Protein AF-A0A7D8UYL6-F1 (afdb_monomer)

Organism: Vanrija humicola (NCBI:txid5417)

Secondary structure (DSSP, 8-state):
----TT--THHHHHHTTSGGGSSSGGG-TTS----HHHHHHHS--HHHIIIIIHHHHHHHHHHHHHHHHHHHHHHHHHHHHHHHHHHHHHHHHHHHHHHHHHHHHHHH---HHHHHHHHHHHHHHHHHHHHHHHHSHHHHHHTTTHHHHHHHHHHHHHHHHHHHHHHHHHHHHHHHHHHIIIIIIHHHHHHHHHHHHHH-HHHHHHH------TT-HHHHHHHHHHHHHHHHHHHHHHHHHHHHHHHHHHHHHHHHHHHHHHHHHHHHHHHHHTT--PPPPPPTTS-TTS----TT----EEEE--SSEEEEEEEEEE-----TT-S--PEEEEEEEEEEE-TT--EEEEE-TTSSHHHHHHHHTTSS---SSEEEEPPBSTTSEEEE-SS----SSBTTHHHHTTS-HHHHHHTT--HHHHHHHHHHTT-TTHHHHHTSTT-B--HHHHS-HHHHHHHHHHHHHHH--SEEEEESTTTTS-HHHHHHHHHHHHHTT-EEEEE-S-GGGGGG-SEEEEESS----S---S--SS----S-SPPP-B--EEEEE--S--HHHHHHHHHHHHHHHHHHHHHHHHHHHHHHHHHHHHTT-

Mean predicted aligned error: 14.49 Å

Solvent-accessible surface area (backbone atoms only — not comparable to full-atom values): 33374 Å² total; per-residue (Å²): 129,84,87,64,93,75,76,40,73,58,57,63,75,50,33,56,42,53,48,89,77,73,90,75,64,86,82,56,84,85,71,78,87,75,51,77,68,57,47,55,55,70,29,55,55,69,65,47,50,64,56,51,41,46,49,51,33,53,52,44,56,59,48,46,55,68,53,41,52,56,27,52,50,45,34,56,53,36,50,52,56,47,31,73,74,55,36,72,68,47,38,52,50,52,54,52,48,52,52,50,52,52,53,54,49,61,71,69,55,70,71,56,68,63,53,50,53,54,49,53,42,37,50,48,56,35,50,51,49,52,53,48,52,69,72,46,43,66,61,34,59,73,68,68,34,57,69,59,54,48,52,55,47,48,52,38,47,52,53,36,53,53,49,54,52,52,50,49,68,53,50,52,61,48,50,54,50,51,52,42,46,46,63,51,52,46,49,54,52,50,53,55,64,59,42,46,65,73,76,38,5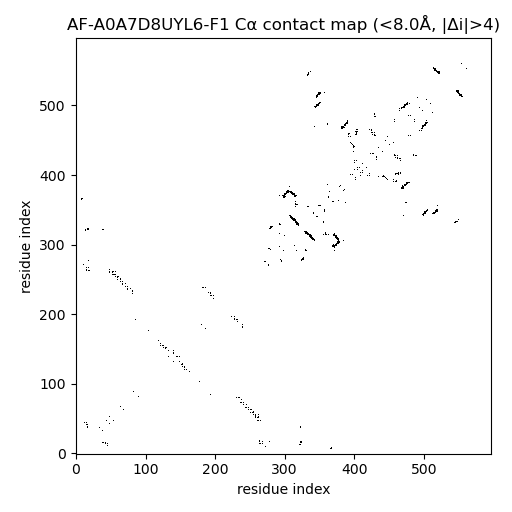5,70,63,43,56,75,73,55,87,69,92,81,73,96,84,48,69,70,58,52,55,51,52,53,49,50,51,46,55,52,50,50,53,43,52,54,51,33,40,54,20,50,43,46,48,54,55,44,54,55,54,50,53,50,38,51,56,29,46,54,52,53,49,31,54,51,52,31,52,53,30,57,76,69,72,55,50,72,70,51,64,79,46,89,87,57,62,90,86,58,90,75,50,41,85,58,64,62,69,29,46,77,46,76,58,47,87,35,39,33,34,42,56,23,39,38,56,50,72,47,93,45,45,72,66,36,74,54,56,29,49,59,24,31,77,60,40,74,46,78,39,54,81,74,48,17,30,36,36,36,56,62,89,88,53,39,68,66,50,52,54,30,40,77,69,50,48,36,80,53,47,34,41,37,39,36,25,42,43,78,46,69,66,15,34,41,80,41,52,63,74,50,86,74,59,93,45,28,55,54,38,47,36,46,52,92,45,49,74,69,54,39,50,74,71,71,55,50,73,67,57,52,45,53,41,25,49,65,46,75,45,59,62,48,41,74,75,63,71,34,53,78,33,67,59,69,57,78,82,71,44,51,71,35,54,41,27,35,42,45,52,26,21,47,65,62,48,50,22,40,28,36,40,30,34,41,40,54,78,62,46,56,72,70,64,45,48,52,40,55,53,50,39,46,74,71,61,32,18,37,39,35,34,47,87,62,71,83,55,51,86,78,31,41,26,40,36,40,41,57,49,67,65,79,66,87,82,78,80,97,77,80,90,84,81,83,92,83,72,78,96,63,79,73,45,28,81,21,60,45,79,45,77,51,73,93,87,49,76,66,55,55,51,47,50,51,49,49,49,52,48,50,49,52,52,47,52,59,47,48,55,53,51,53,53,49,50,53,50,52,52,41,59,74,67,72,113

pLDDT: mean 76.71, std 19.83, range [21.16, 97.12]

Structure (mmCIF, N/CA/C/O backbone):
data_AF-A0A7D8UYL6-F1
#
_entry.id   AF-A0A7D8UYL6-F1
#
loop_
_atom_site.group_PDB
_atom_site.id
_atom_site.type_symbol
_atom_site.label_atom_id
_atom_site.label_alt_id
_atom_site.label_comp_id
_atom_site.label_asym_id
_atom_site.label_entity_id
_atom_site.label_seq_id
_atom_site.pdbx_PDB_ins_code
_atom_site.Cartn_x
_atom_site.Cartn_y
_atom_site.Cartn_z
_atom_site.occupancy
_atom_site.B_iso_or_equiv
_atom_site.auth_seq_id
_atom_site.auth_comp_id
_atom_site.auth_asym_id
_atom_site.auth_atom_id
_atom_site.pdbx_PDB_model_num
ATOM 1 N N . MET A 1 1 ? -15.888 -12.779 -8.793 1.00 25.38 1 MET A N 1
ATOM 2 C CA . MET A 1 1 ? -14.408 -12.798 -8.824 1.00 25.38 1 MET A CA 1
ATOM 3 C C . MET A 1 1 ? -13.933 -13.450 -7.540 1.00 25.38 1 MET A C 1
ATOM 5 O O . MET A 1 1 ? -14.524 -13.176 -6.507 1.00 25.38 1 MET A O 1
ATOM 9 N N . CYS A 1 2 ? -12.998 -14.395 -7.642 1.00 21.16 2 CYS A N 1
ATOM 10 C CA . CYS A 1 2 ? -12.667 -15.386 -6.619 1.00 21.16 2 CYS A CA 1
ATOM 11 C C . CYS A 1 2 ? -12.551 -14.814 -5.201 1.00 21.16 2 CYS A C 1
ATOM 13 O O . CYS A 1 2 ? -11.704 -13.974 -4.914 1.00 21.16 2 CYS A O 1
ATOM 15 N N . SER A 1 3 ? -13.392 -15.347 -4.316 1.00 23.27 3 SER A N 1
ATOM 16 C CA . SER A 1 3 ? -13.289 -15.253 -2.865 1.00 23.27 3 SER A CA 1
ATOM 17 C C . SER A 1 3 ? -12.043 -16.022 -2.399 1.00 23.27 3 SER A C 1
ATOM 19 O O . SER A 1 3 ? -12.138 -17.116 -1.844 1.00 23.27 3 SER A O 1
ATOM 21 N N . ASN A 1 4 ? -10.856 -15.478 -2.672 1.00 26.52 4 ASN A N 1
ATOM 22 C CA . ASN A 1 4 ? -9.605 -16.018 -2.156 1.00 26.52 4 ASN A CA 1
ATOM 23 C C . ASN A 1 4 ? -9.507 -15.654 -0.670 1.00 26.52 4 ASN A C 1
ATOM 25 O O . ASN A 1 4 ? -9.099 -14.554 -0.307 1.00 26.52 4 ASN A O 1
ATOM 29 N N . HIS A 1 5 ? -9.887 -16.596 0.194 1.00 32.66 5 HIS A N 1
ATOM 30 C CA . HIS A 1 5 ? -9.788 -16.497 1.656 1.00 32.66 5 HIS A CA 1
ATOM 31 C C . HIS A 1 5 ? -8.331 -16.426 2.183 1.00 32.66 5 HIS A C 1
ATOM 33 O O . HIS A 1 5 ? -8.134 -16.387 3.393 1.00 32.66 5 HIS A O 1
ATOM 39 N N . ASN A 1 6 ? -7.322 -16.380 1.300 1.00 33.84 6 ASN A N 1
ATOM 40 C CA . ASN A 1 6 ? -5.893 -16.480 1.637 1.00 33.84 6 ASN A CA 1
ATOM 41 C C . ASN A 1 6 ? -5.050 -15.224 1.323 1.00 33.84 6 ASN A C 1
ATOM 43 O O . ASN A 1 6 ? -3.836 -15.226 1.547 1.00 33.84 6 ASN A O 1
ATOM 47 N N . LEU A 1 7 ? -5.653 -14.143 0.814 1.00 32.56 7 LEU A N 1
ATOM 48 C CA . LEU A 1 7 ? -4.927 -12.902 0.513 1.00 32.56 7 LEU A CA 1
ATOM 49 C C . LEU A 1 7 ? -4.689 -12.078 1.792 1.00 32.56 7 LEU A C 1
ATOM 51 O O . LEU A 1 7 ? -5.424 -11.142 2.101 1.00 32.56 7 LEU A O 1
ATOM 55 N N . ASN A 1 8 ? -3.630 -12.406 2.540 1.00 41.31 8 ASN A N 1
ATOM 56 C CA . ASN A 1 8 ? -3.148 -11.544 3.626 1.00 41.31 8 ASN A CA 1
ATOM 57 C C . ASN A 1 8 ? -2.463 -10.313 3.008 1.00 41.31 8 ASN A C 1
ATOM 59 O O . ASN A 1 8 ? -1.355 -10.409 2.489 1.00 41.31 8 ASN A O 1
ATOM 63 N N . TYR A 1 9 ? -3.100 -9.145 3.088 1.00 34.75 9 TYR A N 1
ATOM 64 C CA . TYR A 1 9 ? -2.639 -7.883 2.487 1.00 34.75 9 TYR A CA 1
ATOM 65 C C . TYR A 1 9 ? -1.214 -7.445 2.883 1.00 34.75 9 TYR A C 1
ATOM 67 O O . TYR A 1 9 ? -0.541 -6.776 2.102 1.00 34.75 9 TYR A O 1
ATOM 75 N N . TYR A 1 10 ? -0.714 -7.855 4.055 1.00 37.78 10 TYR A N 1
ATOM 76 C CA . TYR A 1 10 ? 0.665 -7.581 4.487 1.00 37.78 10 TYR A CA 1
ATOM 77 C C . TYR A 1 10 ? 1.720 -8.249 3.582 1.00 37.78 10 TYR A C 1
ATOM 79 O O . TYR A 1 10 ? 2.836 -7.754 3.437 1.00 37.78 10 TYR A O 1
ATOM 87 N N . LYS A 1 11 ? 1.350 -9.348 2.913 1.00 41.81 11 LYS A N 1
ATOM 88 C CA . LYS A 1 11 ? 2.239 -10.154 2.070 1.00 41.81 11 LYS A CA 1
ATOM 89 C C . LYS A 1 11 ? 2.698 -9.419 0.801 1.00 41.81 11 LYS A C 1
ATOM 91 O O . LYS A 1 11 ? 3.797 -9.669 0.319 1.00 41.81 11 LYS A O 1
ATOM 96 N N . PHE A 1 12 ? 1.896 -8.491 0.274 1.00 36.03 12 PHE A N 1
ATOM 97 C CA . PHE A 1 12 ? 2.160 -7.851 -1.020 1.00 36.03 12 PHE A CA 1
ATOM 98 C C . PHE A 1 12 ? 3.290 -6.807 -0.975 1.00 36.03 12 PHE A C 1
ATOM 100 O O . PHE A 1 12 ? 4.084 -6.728 -1.907 1.00 36.03 12 PHE A O 1
ATOM 107 N N . GLY A 1 13 ? 3.418 -6.056 0.127 1.00 37.16 13 GLY A N 1
ATOM 108 C CA . GLY A 1 13 ? 4.460 -5.029 0.279 1.00 37.16 13 GLY A CA 1
ATOM 109 C C . GLY A 1 13 ? 5.878 -5.594 0.422 1.00 37.16 13 GLY A C 1
ATOM 110 O O . GLY A 1 13 ? 6.830 -4.985 -0.050 1.00 37.16 13 GLY A O 1
ATOM 111 N N . LEU A 1 14 ? 6.016 -6.786 1.013 1.00 39.84 14 LEU A N 1
ATOM 112 C CA . LEU A 1 14 ? 7.309 -7.456 1.214 1.00 39.84 14 LEU A CA 1
ATOM 113 C C . LEU A 1 14 ? 7.819 -8.171 -0.048 1.00 39.84 14 LEU A C 1
ATOM 115 O O . LEU A 1 14 ? 9.025 -8.281 -0.255 1.00 39.84 14 LEU A O 1
ATOM 119 N N . GLY A 1 15 ? 6.910 -8.632 -0.915 1.00 34.38 15 GLY A N 1
ATOM 120 C CA . GLY A 1 15 ? 7.256 -9.398 -2.116 1.00 34.38 15 GLY A CA 1
ATOM 121 C C . GLY A 1 15 ? 7.918 -8.583 -3.232 1.00 34.38 15 GLY A C 1
ATOM 122 O O . GLY A 1 15 ? 8.592 -9.153 -4.085 1.00 34.38 15 GLY A O 1
ATOM 123 N N . LEU A 1 16 ? 7.765 -7.258 -3.258 1.00 38.50 16 LEU A N 1
ATOM 124 C CA . LEU A 1 16 ? 8.228 -6.434 -4.386 1.00 38.50 16 LEU A CA 1
ATOM 125 C C . LEU A 1 16 ? 9.741 -6.177 -4.398 1.00 38.50 16 LEU A C 1
ATOM 127 O O . LEU A 1 16 ? 10.286 -5.855 -5.448 1.00 38.50 16 LEU A O 1
ATOM 131 N N . GLY A 1 17 ? 10.438 -6.393 -3.278 1.00 39.56 17 GLY A N 1
ATOM 132 C CA . GLY A 1 17 ? 11.904 -6.325 -3.221 1.00 39.56 17 GLY A CA 1
ATOM 133 C C . GLY A 1 17 ? 12.619 -7.616 -3.648 1.00 39.56 17 GLY A C 1
ATOM 134 O O . GLY A 1 17 ? 13.844 -7.674 -3.609 1.00 39.56 17 GLY A O 1
ATOM 135 N N . VAL A 1 18 ? 11.884 -8.680 -3.995 1.00 39.94 18 VAL A N 1
ATOM 136 C CA . VAL A 1 18 ? 12.412 -10.059 -3.956 1.00 39.94 18 VAL A CA 1
ATOM 137 C C . VAL A 1 18 ? 13.156 -10.491 -5.224 1.00 39.94 18 VAL A C 1
ATOM 139 O O . VAL A 1 18 ? 14.066 -11.311 -5.136 1.00 39.94 18 VAL A O 1
ATOM 142 N N . VAL A 1 19 ? 12.841 -9.958 -6.404 1.00 35.50 19 VAL A N 1
ATOM 143 C CA . VAL A 1 19 ? 13.331 -10.570 -7.660 1.00 35.50 19 VAL A CA 1
ATOM 144 C C . VAL A 1 19 ? 14.485 -9.803 -8.318 1.00 35.50 19 VAL A C 1
ATOM 146 O O . VAL A 1 19 ? 15.140 -10.329 -9.215 1.00 35.50 19 VAL A O 1
ATOM 149 N N . SER A 1 20 ? 14.873 -8.633 -7.800 1.00 32.78 20 SER A N 1
ATOM 150 C CA . SER A 1 20 ? 16.064 -7.929 -8.304 1.00 32.78 20 SER A CA 1
ATOM 151 C C . SER A 1 20 ? 17.387 -8.660 -8.019 1.00 32.78 20 SER A C 1
ATOM 153 O O . SER A 1 20 ? 18.421 -8.211 -8.491 1.00 32.78 20 SER A O 1
ATOM 155 N N . GLY A 1 21 ? 17.379 -9.759 -7.252 1.00 32.25 21 GLY A N 1
ATOM 156 C CA . GLY A 1 21 ? 18.578 -10.517 -6.873 1.00 32.25 21 GLY A CA 1
ATOM 157 C C . GLY A 1 21 ? 18.836 -11.818 -7.644 1.00 32.25 21 GLY A C 1
ATOM 158 O O . GLY A 1 21 ? 19.782 -12.525 -7.307 1.00 32.25 21 GLY A O 1
ATOM 159 N N . SER A 1 22 ? 18.027 -12.189 -8.642 1.00 30.34 22 SER A N 1
ATOM 160 C CA . SER A 1 22 ? 18.117 -13.528 -9.248 1.00 30.34 22 SER A CA 1
ATOM 161 C C . SER A 1 22 ? 17.919 -13.514 -10.766 1.00 30.34 22 SER A C 1
ATOM 163 O O . SER A 1 22 ? 16.792 -13.664 -11.233 1.00 30.34 22 SER A O 1
ATOM 165 N N . ALA A 1 23 ? 19.032 -13.364 -11.505 1.00 27.86 23 ALA A N 1
ATOM 166 C CA . ALA A 1 23 ? 19.355 -14.060 -12.775 1.00 27.86 23 ALA A CA 1
ATOM 167 C C . ALA A 1 23 ? 20.544 -13.441 -13.561 1.00 27.86 23 ALA A C 1
ATOM 169 O O . ALA A 1 23 ? 20.866 -13.935 -14.639 1.00 27.86 23 ALA A O 1
ATOM 170 N N . GLY A 1 24 ? 21.229 -12.405 -13.051 1.00 26.75 24 GLY A N 1
ATOM 171 C CA . GLY A 1 24 ? 22.399 -11.804 -13.729 1.00 26.75 24 GLY A CA 1
ATOM 172 C C . GLY A 1 24 ? 23.565 -11.356 -12.834 1.00 26.75 24 GLY A C 1
ATOM 173 O O . GLY A 1 24 ? 24.667 -11.158 -13.333 1.00 26.75 24 GLY A O 1
ATOM 174 N N . ASP A 1 25 ? 23.373 -11.262 -11.516 1.00 28.14 25 ASP A N 1
ATOM 175 C CA . ASP A 1 25 ? 24.346 -10.623 -10.609 1.00 28.14 25 ASP A CA 1
ATOM 176 C C . ASP A 1 25 ? 25.441 -11.558 -10.064 1.00 28.14 25 ASP A C 1
ATOM 178 O O . ASP A 1 25 ? 26.232 -11.170 -9.200 1.00 28.14 25 ASP A O 1
ATOM 182 N N . ALA A 1 26 ? 25.541 -12.789 -10.574 1.00 27.14 26 ALA A N 1
ATOM 183 C CA . ALA A 1 26 ? 26.580 -13.724 -10.140 1.00 27.14 26 ALA A CA 1
ATOM 184 C C . ALA A 1 26 ? 28.007 -13.267 -10.521 1.00 27.14 26 ALA A C 1
ATOM 186 O O . ALA A 1 26 ? 28.960 -13.691 -9.871 1.00 27.14 26 ALA A O 1
ATOM 187 N N . GLU A 1 27 ? 28.163 -12.362 -11.496 1.00 27.66 27 GLU A N 1
ATOM 188 C CA . GLU A 1 27 ? 29.468 -11.807 -11.905 1.00 27.66 27 GLU A CA 1
ATOM 189 C C . GLU A 1 27 ? 29.796 -10.418 -11.316 1.00 27.66 27 GLU A C 1
ATOM 191 O O . GLU A 1 27 ? 30.903 -9.925 -11.512 1.00 27.66 27 GLU A O 1
ATOM 196 N N . GLN A 1 28 ? 28.902 -9.781 -10.545 1.00 29.12 28 GLN A N 1
ATOM 197 C CA . GLN A 1 28 ? 29.111 -8.421 -9.998 1.00 29.12 28 GLN A CA 1
ATOM 198 C C . GLN A 1 28 ? 29.336 -8.369 -8.478 1.00 29.12 28 GLN A C 1
ATOM 200 O O . GLN A 1 28 ? 29.100 -7.350 -7.832 1.00 29.12 28 GLN A O 1
ATOM 205 N N . LYS A 1 29 ? 29.863 -9.442 -7.878 1.00 25.88 29 LYS A N 1
ATOM 206 C CA . LYS A 1 29 ? 30.102 -9.511 -6.423 1.00 25.88 29 LYS A CA 1
ATOM 207 C C . LYS A 1 29 ? 31.231 -8.623 -5.878 1.00 25.88 29 LYS A C 1
ATOM 209 O O . LYS A 1 29 ? 31.433 -8.624 -4.668 1.00 25.88 29 LYS A O 1
ATOM 214 N N . GLU A 1 30 ? 31.934 -7.847 -6.704 1.00 27.06 30 GLU A N 1
ATOM 215 C CA . GLU A 1 30 ? 33.112 -7.095 -6.245 1.00 27.06 30 GLU A CA 1
ATOM 216 C C . GLU A 1 30 ? 32.971 -5.568 -6.171 1.00 27.06 30 GLU A C 1
ATOM 218 O O . GLU A 1 30 ? 33.888 -4.925 -5.668 1.00 27.06 30 GLU A O 1
ATOM 223 N N . HIS A 1 31 ? 31.864 -4.946 -6.592 1.00 27.06 31 HIS A N 1
ATOM 224 C CA . HIS A 1 31 ? 31.732 -3.479 -6.529 1.00 27.06 31 HIS A CA 1
ATOM 225 C C . HIS A 1 31 ? 30.363 -3.017 -6.007 1.00 27.06 31 HIS A C 1
ATOM 227 O O . HIS A 1 31 ? 29.385 -2.974 -6.742 1.00 27.06 31 HIS A O 1
ATOM 233 N N . GLY A 1 32 ? 30.347 -2.578 -4.742 1.00 28.12 32 GLY A N 1
ATOM 234 C CA . GLY A 1 32 ? 29.300 -1.730 -4.161 1.00 28.12 32 GLY A CA 1
ATOM 235 C C . GLY A 1 32 ? 28.116 -2.479 -3.546 1.00 28.12 32 GLY A C 1
ATOM 236 O O . GLY A 1 32 ? 27.192 -2.888 -4.239 1.00 28.12 32 GLY A O 1
ATOM 237 N N . ARG A 1 33 ? 28.094 -2.590 -2.211 1.00 26.55 33 ARG A N 1
ATOM 238 C CA . ARG A 1 33 ? 26.867 -2.898 -1.459 1.00 26.55 33 ARG A CA 1
ATOM 239 C C . ARG A 1 33 ? 25.864 -1.761 -1.695 1.00 26.55 33 ARG A C 1
ATOM 241 O O . ARG A 1 33 ? 26.072 -0.670 -1.173 1.00 26.55 33 ARG A O 1
ATOM 248 N N . LEU A 1 34 ? 24.804 -2.025 -2.460 1.00 31.25 34 LEU A N 1
ATOM 249 C CA . LEU A 1 34 ? 23.635 -1.145 -2.525 1.00 31.25 34 LEU A CA 1
ATOM 250 C C . LEU A 1 34 ? 22.997 -1.059 -1.127 1.00 31.25 34 LEU A C 1
ATOM 252 O O . LEU A 1 34 ? 22.856 -2.084 -0.450 1.00 31.25 34 LEU A O 1
ATOM 256 N N . THR A 1 35 ? 22.654 0.145 -0.675 1.00 29.48 35 THR A N 1
ATOM 257 C CA . THR A 1 35 ? 22.064 0.388 0.652 1.00 29.48 35 THR A CA 1
ATOM 258 C C . THR A 1 35 ? 20.622 -0.135 0.726 1.00 29.48 35 THR A C 1
ATOM 260 O O . THR A 1 35 ? 19.976 -0.400 -0.287 1.00 29.48 35 THR A O 1
ATOM 263 N N . SER A 1 36 ? 20.087 -0.314 1.937 1.00 30.75 36 SER A N 1
ATOM 264 C CA . SER A 1 36 ? 18.702 -0.764 2.165 1.00 30.75 36 SER A CA 1
ATOM 265 C C . SER A 1 36 ? 17.655 0.143 1.503 1.00 30.75 36 SER A C 1
ATOM 267 O O . SER A 1 36 ? 16.669 -0.364 0.975 1.00 30.75 36 SER A O 1
ATOM 269 N N . GLU A 1 37 ? 17.915 1.453 1.444 1.00 30.77 37 GLU A N 1
ATOM 270 C CA . GLU A 1 37 ? 17.093 2.433 0.715 1.00 30.77 37 GLU A CA 1
ATOM 271 C C . GLU A 1 37 ? 17.123 2.193 -0.806 1.00 30.77 37 GLU A C 1
ATOM 273 O O . GLU A 1 37 ? 16.116 2.352 -1.487 1.00 30.77 37 GLU A O 1
ATOM 278 N N . GLU A 1 38 ? 18.249 1.742 -1.368 1.00 32.56 38 GLU A N 1
ATOM 279 C CA . GLU A 1 38 ? 18.374 1.493 -2.810 1.00 32.56 38 GLU A CA 1
ATOM 280 C C . GLU A 1 38 ? 17.583 0.264 -3.273 1.00 32.56 38 GLU A C 1
ATOM 282 O O . GLU A 1 38 ? 17.113 0.242 -4.408 1.00 32.56 38 GLU A O 1
ATOM 287 N N . ARG A 1 39 ? 17.361 -0.725 -2.399 1.00 33.56 39 ARG A N 1
ATOM 288 C CA . ARG A 1 39 ? 16.468 -1.864 -2.687 1.00 33.56 39 ARG A CA 1
ATOM 289 C C . ARG A 1 39 ? 14.992 -1.488 -2.580 1.00 33.56 39 ARG A C 1
ATOM 291 O O . ARG A 1 39 ? 14.183 -1.994 -3.354 1.00 33.56 39 ARG A O 1
ATOM 298 N N . GLU A 1 40 ? 14.653 -0.578 -1.671 1.00 35.47 40 GLU A N 1
ATOM 299 C CA . GLU A 1 40 ? 13.293 -0.052 -1.513 1.00 35.47 40 GLU A CA 1
ATOM 300 C C . GLU A 1 40 ? 12.860 0.767 -2.741 1.00 35.47 40 GLU A C 1
ATOM 302 O O . GLU A 1 40 ? 11.709 0.697 -3.157 1.00 35.47 40 GLU A O 1
ATOM 307 N N . ILE A 1 41 ? 13.801 1.451 -3.403 1.00 35.34 41 ILE A N 1
ATOM 308 C CA . ILE A 1 41 ? 13.524 2.224 -4.624 1.00 35.34 41 ILE A CA 1
ATOM 309 C C . ILE A 1 41 ? 13.464 1.340 -5.891 1.00 35.34 41 ILE A C 1
ATOM 311 O O . ILE A 1 41 ? 12.798 1.695 -6.866 1.00 35.34 41 ILE A O 1
ATOM 315 N N . VAL A 1 42 ? 14.104 0.163 -5.900 1.00 38.53 42 VAL A N 1
ATOM 316 C CA . VAL A 1 42 ? 13.957 -0.813 -7.005 1.00 38.53 42 VAL A CA 1
ATOM 317 C C . VAL A 1 42 ? 12.568 -1.465 -6.994 1.00 38.53 42 VAL A C 1
ATOM 319 O O . VAL A 1 42 ? 12.041 -1.810 -8.054 1.00 38.53 42 VAL A O 1
ATOM 322 N N . ALA A 1 43 ? 11.925 -1.540 -5.828 1.00 42.16 43 ALA A N 1
ATOM 323 C CA . ALA A 1 43 ? 10.501 -1.813 -5.710 1.00 42.16 43 ALA A CA 1
ATOM 324 C C . ALA A 1 43 ? 9.704 -0.531 -6.009 1.00 42.16 43 ALA A C 1
ATOM 326 O O . ALA A 1 43 ? 9.141 0.099 -5.114 1.00 42.16 43 ALA A O 1
ATOM 327 N N . GLY A 1 44 ? 9.639 -0.131 -7.285 1.00 49.66 44 GLY A N 1
ATOM 328 C CA . GLY A 1 44 ? 8.625 0.828 -7.728 1.00 49.66 44 GLY A CA 1
ATOM 329 C C . GLY A 1 44 ? 7.271 0.426 -7.137 1.00 49.66 44 GLY A C 1
ATOM 330 O O . GLY A 1 44 ? 6.957 -0.766 -7.081 1.00 49.66 44 GLY A O 1
ATOM 331 N N . GLY A 1 45 ? 6.508 1.397 -6.620 1.00 58.56 45 GLY A N 1
ATOM 332 C CA . GLY A 1 45 ? 5.257 1.105 -5.919 1.00 58.56 45 GLY A CA 1
ATOM 333 C C . GLY A 1 45 ? 4.404 0.141 -6.741 1.00 58.56 45 GLY A C 1
ATOM 334 O O . GLY A 1 45 ? 4.357 0.262 -7.962 1.00 58.56 45 GLY A O 1
ATOM 335 N N . ALA A 1 46 ? 3.759 -0.835 -6.100 1.00 68.75 46 ALA A N 1
ATOM 336 C CA . ALA A 1 46 ? 3.043 -1.901 -6.806 1.00 68.75 46 ALA A CA 1
ATOM 337 C C . ALA A 1 46 ? 2.098 -1.388 -7.908 1.00 68.75 46 ALA A C 1
ATOM 339 O O . ALA A 1 46 ? 1.955 -2.003 -8.961 1.00 68.75 46 ALA A O 1
ATOM 340 N N . ASP A 1 47 ? 1.502 -0.222 -7.662 1.00 69.50 47 ASP A N 1
ATOM 341 C CA . ASP A 1 47 ? 0.696 0.531 -8.614 1.00 69.50 47 ASP A CA 1
ATOM 342 C C . ASP A 1 47 ? 1.457 0.870 -9.910 1.00 69.50 47 ASP A C 1
ATOM 344 O O . ASP A 1 47 ? 0.974 0.599 -11.005 1.00 69.50 47 ASP A O 1
ATOM 348 N N . GLN A 1 48 ? 2.693 1.365 -9.817 1.00 73.31 48 GLN A N 1
ATOM 349 C CA . GLN A 1 48 ? 3.553 1.647 -10.969 1.00 73.31 48 GLN A CA 1
ATOM 350 C C . GLN A 1 48 ? 3.870 0.382 -11.777 1.00 73.31 48 GLN A C 1
ATOM 352 O O . GLN A 1 48 ? 3.845 0.433 -13.010 1.00 73.31 48 GLN A O 1
ATOM 357 N N . LEU A 1 49 ? 4.146 -0.741 -11.103 1.00 75.62 49 LEU A N 1
ATOM 358 C CA . LEU A 1 49 ? 4.416 -2.017 -11.774 1.00 75.62 49 LEU A CA 1
ATOM 359 C C . LEU A 1 49 ? 3.190 -2.505 -12.562 1.00 75.62 49 LEU A C 1
ATOM 361 O O . LEU A 1 49 ? 3.328 -2.960 -13.697 1.00 75.62 49 LEU A O 1
ATOM 365 N N . ILE A 1 50 ? 1.995 -2.373 -11.978 1.00 81.62 50 ILE A N 1
ATOM 366 C CA . ILE A 1 50 ? 0.735 -2.833 -12.577 1.00 81.62 50 ILE A CA 1
ATOM 367 C C . ILE A 1 50 ? 0.259 -1.901 -13.697 1.00 81.62 50 ILE A C 1
ATOM 369 O O . ILE A 1 50 ? -0.195 -2.379 -14.733 1.00 81.62 50 ILE A O 1
ATOM 373 N N . THR A 1 51 ? 0.338 -0.583 -13.511 1.00 81.44 51 THR A N 1
ATOM 374 C CA . THR A 1 51 ? -0.236 0.388 -14.456 1.00 81.44 51 THR A CA 1
ATOM 375 C C . THR A 1 51 ? 0.760 0.809 -15.528 1.00 81.44 51 THR A C 1
ATOM 377 O O . THR A 1 51 ? 0.481 0.714 -16.720 1.00 81.44 51 THR A O 1
ATOM 380 N N . THR A 1 52 ? 1.936 1.278 -15.117 1.00 82.00 52 THR A N 1
ATOM 381 C CA . THR A 1 52 ? 2.872 1.974 -16.004 1.00 82.00 52 THR A CA 1
ATOM 382 C C . THR A 1 52 ? 3.838 1.006 -16.670 1.00 82.00 52 THR A C 1
ATOM 384 O O . THR A 1 52 ? 4.027 1.065 -17.884 1.00 82.00 52 THR A O 1
ATOM 387 N N . ASP A 1 53 ? 4.459 0.113 -15.900 1.00 82.19 53 ASP A N 1
ATOM 388 C CA . ASP A 1 53 ? 5.476 -0.791 -16.444 1.00 82.19 53 ASP A CA 1
ATOM 389 C C . ASP A 1 53 ? 4.860 -1.891 -17.316 1.00 82.19 53 ASP A C 1
ATOM 391 O O . ASP A 1 53 ? 5.438 -2.228 -18.348 1.00 82.19 53 ASP A O 1
ATOM 395 N N . LEU A 1 54 ? 3.663 -2.383 -16.975 1.00 87.06 54 LEU A N 1
ATOM 396 C CA . LEU A 1 54 ? 2.925 -3.318 -17.826 1.00 87.06 54 LEU A CA 1
ATOM 397 C C . LEU A 1 54 ? 2.499 -2.677 -19.156 1.00 87.06 54 LEU A C 1
ATOM 399 O O . LEU A 1 54 ? 2.665 -3.290 -20.209 1.00 87.06 54 LEU A O 1
ATOM 403 N N . ALA A 1 55 ? 1.995 -1.438 -19.130 1.00 90.44 55 ALA A N 1
ATOM 404 C CA . ALA A 1 55 ? 1.646 -0.715 -20.352 1.00 90.44 55 ALA A CA 1
ATOM 405 C C . ALA A 1 55 ? 2.880 -0.517 -21.246 1.00 90.44 55 ALA A C 1
ATOM 407 O O . ALA A 1 55 ? 2.862 -0.879 -22.421 1.00 90.44 55 ALA A O 1
ATOM 408 N N . ARG A 1 56 ? 3.996 -0.056 -20.663 1.00 87.25 56 ARG A N 1
ATOM 409 C CA . ARG A 1 56 ? 5.266 0.124 -21.383 1.00 87.25 56 ARG A CA 1
ATOM 410 C C . ARG A 1 56 ? 5.831 -1.186 -21.933 1.00 87.25 56 ARG A C 1
ATOM 412 O O . ARG A 1 56 ? 6.398 -1.177 -23.024 1.00 87.25 56 ARG A O 1
ATOM 419 N N . PHE A 1 57 ? 5.676 -2.301 -21.216 1.00 89.94 57 PHE A N 1
ATOM 420 C CA . PHE A 1 57 ? 6.029 -3.633 -21.711 1.00 89.94 57 PHE A CA 1
ATOM 421 C C . PHE A 1 57 ? 5.237 -3.981 -22.978 1.00 89.94 57 PHE A C 1
ATOM 423 O O . PHE A 1 57 ? 5.840 -4.333 -23.991 1.00 89.94 57 PHE A O 1
ATOM 430 N N . CYS A 1 58 ? 3.908 -3.843 -22.936 1.00 92.56 58 CYS A N 1
ATOM 431 C CA . CYS A 1 58 ? 3.028 -4.132 -24.070 1.00 92.56 58 CYS A CA 1
ATOM 432 C C . CYS A 1 58 ? 3.342 -3.244 -25.281 1.00 92.56 58 CYS A C 1
ATOM 434 O O . CYS A 1 58 ? 3.478 -3.760 -26.391 1.00 92.56 58 CYS A O 1
ATOM 436 N N . ASP A 1 59 ? 3.517 -1.939 -25.062 1.00 91.25 59 ASP A N 1
ATOM 437 C CA . ASP A 1 59 ? 3.850 -0.983 -26.122 1.00 91.25 59 ASP A CA 1
ATOM 438 C C . ASP A 1 59 ? 5.201 -1.317 -26.768 1.00 91.25 59 ASP A C 1
ATOM 440 O O . ASP A 1 59 ? 5.302 -1.385 -27.995 1.00 91.25 59 ASP A O 1
ATOM 444 N N . SER A 1 60 ? 6.221 -1.601 -25.950 1.00 89.12 60 SER A N 1
ATOM 445 C CA . SER A 1 60 ? 7.568 -1.946 -26.431 1.00 89.12 60 SER A CA 1
ATOM 446 C C . SER A 1 60 ? 7.585 -3.276 -27.186 1.00 89.12 60 SER A C 1
ATOM 448 O O . SER A 1 60 ? 8.281 -3.420 -28.190 1.00 89.12 60 SER A O 1
ATOM 450 N N . LEU A 1 61 ? 6.816 -4.267 -26.726 1.00 89.44 61 LEU A N 1
ATOM 451 C CA . LEU A 1 61 ? 6.704 -5.563 -27.394 1.00 89.44 61 LEU A CA 1
ATOM 452 C C . LEU A 1 61 ? 6.005 -5.429 -28.755 1.00 89.44 61 LEU A C 1
ATOM 454 O O . LEU A 1 61 ? 6.444 -6.026 -29.740 1.00 89.44 61 LEU A O 1
ATOM 458 N N . ALA A 1 62 ? 4.942 -4.624 -28.823 1.00 91.00 62 ALA A N 1
ATOM 459 C CA . ALA A 1 62 ? 4.208 -4.371 -30.057 1.00 91.00 62 ALA A CA 1
ATOM 460 C C . ALA A 1 62 ? 5.052 -3.593 -31.080 1.00 91.00 62 ALA A C 1
ATOM 462 O O . ALA A 1 62 ? 5.059 -3.943 -32.265 1.00 91.00 62 ALA A O 1
ATOM 463 N N . SER A 1 63 ? 5.803 -2.576 -30.639 1.00 86.56 63 SER A N 1
ATOM 464 C CA . SER A 1 63 ? 6.679 -1.798 -31.523 1.00 86.56 63 SER A CA 1
ATOM 465 C C . SER A 1 63 ? 7.831 -2.634 -32.077 1.00 86.56 63 SER A C 1
ATOM 467 O O . SER A 1 63 ? 8.186 -2.487 -33.247 1.00 86.56 63 SER A O 1
ATOM 469 N N . LEU A 1 64 ? 8.371 -3.562 -31.278 1.00 86.25 64 LEU A N 1
ATOM 470 C CA . LEU A 1 64 ? 9.491 -4.415 -31.674 1.00 86.25 64 LEU A CA 1
ATOM 471 C C . LEU A 1 64 ? 9.179 -5.241 -32.928 1.00 86.25 64 LEU A C 1
ATOM 473 O O . LEU A 1 64 ? 10.013 -5.346 -33.828 1.00 86.25 64 LEU A O 1
ATOM 477 N N . TYR A 1 65 ? 7.966 -5.793 -33.023 1.00 83.50 65 TYR A N 1
ATOM 478 C CA . TYR A 1 65 ? 7.551 -6.577 -34.188 1.00 83.50 65 TYR A CA 1
ATOM 479 C C . TYR A 1 65 ? 7.607 -5.750 -35.483 1.00 83.50 65 TYR A C 1
ATOM 481 O O . TYR A 1 65 ? 8.157 -6.203 -36.490 1.00 83.50 65 TYR A O 1
ATOM 489 N N . GLY A 1 66 ? 7.094 -4.515 -35.445 1.00 81.94 66 GLY A N 1
ATOM 490 C CA . GLY A 1 66 ? 7.116 -3.601 -36.590 1.00 81.94 66 GLY A CA 1
ATOM 491 C C . GLY A 1 66 ? 8.521 -3.109 -36.942 1.00 81.94 66 GLY A C 1
ATOM 492 O O . GLY A 1 66 ? 8.870 -3.031 -38.123 1.00 81.94 66 GLY A O 1
ATOM 493 N N . ASN A 1 67 ? 9.340 -2.829 -35.927 1.00 82.38 67 ASN A N 1
ATOM 494 C CA . ASN A 1 67 ? 10.660 -2.223 -36.097 1.00 82.38 67 ASN A CA 1
ATOM 495 C C . ASN A 1 67 ? 11.755 -3.235 -36.454 1.00 82.38 67 ASN A C 1
ATOM 497 O O . ASN A 1 67 ? 12.709 -2.865 -37.131 1.00 82.38 67 ASN A O 1
ATOM 501 N N . MET A 1 68 ? 11.614 -4.510 -36.083 1.00 85.75 68 MET A N 1
ATOM 502 C CA . MET A 1 68 ? 12.596 -5.548 -36.420 1.00 85.75 68 MET A CA 1
ATOM 503 C C . MET A 1 68 ? 12.199 -6.395 -37.627 1.00 85.75 68 MET A C 1
ATOM 505 O O . MET A 1 68 ? 13.062 -6.728 -38.439 1.00 85.75 68 MET A O 1
ATOM 509 N N . GLY A 1 69 ? 10.915 -6.743 -37.775 1.00 87.12 69 GLY A N 1
ATOM 510 C CA . GLY A 1 69 ? 10.479 -7.743 -38.754 1.00 87.12 69 GLY A CA 1
ATOM 511 C C . GLY A 1 69 ? 10.791 -7.353 -40.199 1.00 87.12 69 GLY A C 1
ATOM 512 O O . GLY A 1 69 ? 11.453 -8.098 -40.924 1.00 87.12 69 GLY A O 1
ATOM 513 N N . LYS A 1 70 ? 10.361 -6.155 -40.615 1.00 86.88 70 LYS A N 1
ATOM 514 C CA . LYS A 1 70 ? 10.611 -5.661 -41.976 1.00 86.88 70 LYS A CA 1
ATOM 515 C C . LYS A 1 70 ? 12.101 -5.389 -42.237 1.00 86.88 70 LYS A C 1
ATOM 517 O O . LYS A 1 70 ? 12.604 -5.917 -43.225 1.00 86.88 70 LYS A O 1
ATOM 522 N N . PRO A 1 71 ? 12.842 -4.656 -41.382 1.00 89.88 71 PRO A N 1
ATOM 523 C CA . PRO A 1 71 ? 14.267 -4.417 -41.616 1.00 89.88 71 PRO A CA 1
ATOM 524 C C . PRO A 1 71 ? 15.114 -5.690 -41.639 1.00 89.88 71 PRO A C 1
ATOM 526 O O . PRO A 1 71 ? 16.064 -5.766 -42.411 1.00 89.88 71 PRO A O 1
ATOM 529 N N . PHE A 1 72 ? 14.762 -6.709 -40.851 1.00 89.75 72 PHE A N 1
ATOM 530 C CA . PHE A 1 72 ? 15.426 -8.009 -40.917 1.00 89.75 72 PHE A CA 1
ATOM 531 C C . PHE A 1 72 ? 15.219 -8.687 -42.277 1.00 89.75 72 PHE A C 1
ATOM 533 O O . PHE A 1 72 ? 16.177 -9.159 -42.888 1.00 89.75 72 PHE A O 1
ATOM 540 N N . LEU A 1 73 ? 13.983 -8.694 -42.783 1.00 91.12 73 LEU A N 1
ATOM 541 C CA . LEU A 1 73 ? 13.679 -9.247 -44.102 1.00 91.12 73 LEU A CA 1
ATOM 542 C C . LEU A 1 73 ? 14.389 -8.465 -45.219 1.00 91.12 73 LEU A C 1
ATOM 544 O O . LEU A 1 73 ? 15.027 -9.073 -46.079 1.00 91.12 73 LEU A O 1
ATOM 548 N N . ASP A 1 74 ? 14.326 -7.132 -45.171 1.00 90.12 74 ASP A N 1
ATOM 549 C CA . ASP A 1 74 ? 15.009 -6.235 -46.109 1.00 90.12 74 ASP A CA 1
ATOM 550 C C . ASP A 1 74 ? 16.527 -6.496 -46.101 1.00 90.12 74 ASP A C 1
ATOM 552 O O . ASP A 1 74 ? 17.146 -6.611 -47.158 1.00 90.12 74 ASP A O 1
ATOM 556 N N . MET A 1 75 ? 17.125 -6.678 -44.918 1.00 87.19 75 MET A N 1
ATOM 557 C CA . MET A 1 75 ? 18.541 -7.015 -44.759 1.00 87.19 75 MET A CA 1
ATOM 558 C C . MET A 1 75 ? 18.892 -8.329 -45.464 1.00 87.19 75 MET A C 1
ATOM 560 O O . MET A 1 75 ? 19.849 -8.371 -46.235 1.00 87.19 75 MET A O 1
ATOM 564 N N . VAL A 1 76 ? 18.118 -9.396 -45.249 1.00 88.25 76 VAL A N 1
ATOM 565 C CA . VAL A 1 76 ? 18.371 -10.709 -45.869 1.00 88.25 76 VAL A CA 1
ATOM 566 C C . VAL A 1 76 ? 18.215 -10.643 -47.391 1.00 88.25 76 VAL A C 1
ATOM 568 O O . VAL A 1 76 ? 19.102 -11.092 -48.122 1.00 88.25 76 VAL A O 1
ATOM 571 N N . ILE A 1 77 ? 17.120 -10.051 -47.878 1.00 90.19 77 ILE A N 1
ATOM 572 C CA . ILE A 1 77 ? 16.818 -9.968 -49.313 1.00 90.19 77 ILE A CA 1
ATOM 573 C C . ILE A 1 77 ? 17.858 -9.107 -50.035 1.00 90.19 77 ILE A C 1
ATOM 575 O O . ILE A 1 77 ? 18.431 -9.548 -51.033 1.00 90.19 77 ILE A O 1
ATOM 579 N N . PHE A 1 78 ? 18.142 -7.902 -49.535 1.00 87.12 78 PHE A N 1
ATOM 580 C CA . PHE A 1 78 ? 19.081 -6.994 -50.193 1.00 87.12 78 PHE A CA 1
ATOM 581 C C . PHE A 1 78 ? 20.523 -7.483 -50.090 1.00 87.12 78 PHE A C 1
ATOM 583 O O . PHE A 1 78 ? 21.258 -7.347 -51.065 1.00 87.12 78 PHE A O 1
ATOM 590 N N . THR A 1 79 ? 20.925 -8.124 -48.985 1.00 84.81 79 THR A N 1
ATOM 591 C CA . THR A 1 79 ? 22.255 -8.753 -48.896 1.00 84.81 79 THR A CA 1
ATOM 592 C C . THR A 1 79 ? 22.399 -9.867 -49.929 1.00 84.81 79 THR A C 1
ATOM 594 O O . THR A 1 79 ? 23.422 -9.938 -50.604 1.00 84.81 79 THR A O 1
ATOM 597 N N . SER A 1 80 ? 21.374 -10.708 -50.107 1.00 83.94 80 SER A N 1
ATOM 598 C CA . SER A 1 80 ? 21.391 -11.785 -51.106 1.00 83.94 80 SER A CA 1
ATOM 599 C C . SER A 1 80 ? 21.473 -11.247 -52.540 1.00 83.94 80 SER A C 1
ATOM 601 O O . SER A 1 80 ? 22.302 -11.711 -53.325 1.00 83.94 80 SER A O 1
ATOM 603 N N . GLN A 1 81 ? 20.674 -10.230 -52.874 1.00 84.81 81 GLN A N 1
ATOM 604 C CA . GLN A 1 81 ? 20.696 -9.601 -54.199 1.00 84.81 81 GLN A CA 1
ATOM 605 C C . GLN A 1 81 ? 22.026 -8.894 -54.485 1.00 84.81 81 GLN A C 1
ATOM 607 O O . GLN A 1 81 ? 22.566 -9.012 -55.584 1.00 84.81 81 GLN A O 1
ATOM 612 N N . LEU A 1 82 ? 22.582 -8.198 -53.491 1.00 80.25 82 LEU A N 1
ATOM 613 C CA . LEU A 1 82 ? 23.850 -7.485 -53.621 1.00 80.25 82 LEU A CA 1
ATOM 614 C C . LEU A 1 82 ? 25.042 -8.455 -53.687 1.00 80.25 82 LEU A C 1
ATOM 616 O O . LEU A 1 82 ? 25.998 -8.213 -54.418 1.00 80.25 82 LEU A O 1
ATOM 620 N N . ALA A 1 83 ? 24.973 -9.593 -52.991 1.00 78.06 83 ALA A N 1
ATOM 621 C CA . ALA A 1 83 ? 25.977 -10.651 -53.089 1.00 78.06 83 ALA A CA 1
ATOM 622 C C . ALA A 1 83 ? 26.013 -11.288 -54.486 1.00 78.06 83 ALA A C 1
ATOM 624 O O . ALA A 1 83 ? 27.093 -11.550 -55.022 1.00 78.06 83 ALA A O 1
ATOM 625 N N . ALA A 1 84 ? 24.844 -11.481 -55.105 1.00 78.12 84 ALA A N 1
ATOM 626 C CA . ALA A 1 84 ? 24.741 -11.989 -56.469 1.00 78.12 84 ALA A CA 1
ATOM 627 C C . ALA A 1 84 ? 25.333 -11.020 -57.511 1.00 78.12 84 ALA A C 1
ATOM 629 O O . ALA A 1 84 ? 25.863 -11.473 -58.523 1.00 78.12 84 ALA A O 1
ATOM 630 N N . SER A 1 85 ? 25.283 -9.703 -57.270 1.00 74.19 85 SER A N 1
ATOM 631 C CA . SER A 1 85 ? 25.780 -8.695 -58.215 1.00 74.19 85 SER A CA 1
ATOM 632 C C . SER A 1 85 ? 27.240 -8.275 -57.996 1.00 74.19 85 SER A C 1
ATOM 634 O O . SER A 1 85 ? 27.920 -7.943 -58.967 1.00 74.19 85 SER A O 1
ATOM 636 N N . LEU A 1 86 ? 27.748 -8.288 -56.757 1.00 72.00 86 LEU A N 1
ATOM 637 C CA . LEU A 1 86 ? 29.138 -7.920 -56.431 1.00 72.00 86 LEU A CA 1
ATOM 638 C C . LEU A 1 86 ? 30.102 -9.119 -56.381 1.00 72.00 86 LEU A C 1
ATOM 640 O O . LEU A 1 86 ? 31.321 -8.927 -56.397 1.00 72.00 86 LEU A O 1
ATOM 644 N N . GLY A 1 87 ? 29.586 -10.345 -56.295 1.00 73.56 87 GLY A N 1
ATOM 645 C CA . GLY A 1 87 ? 30.390 -11.555 -56.143 1.00 73.56 87 GLY A CA 1
ATOM 646 C C . GLY A 1 87 ? 31.006 -11.729 -54.740 1.00 73.56 87 GLY A C 1
ATOM 647 O O . GLY A 1 87 ? 30.735 -10.952 -53.814 1.00 73.56 87 GLY A O 1
ATOM 648 N N . PRO A 1 88 ? 31.855 -12.759 -54.545 1.00 74.12 88 PRO A N 1
ATOM 649 C CA . PRO A 1 88 ? 32.336 -13.161 -53.218 1.00 74.12 88 PRO A CA 1
ATOM 650 C C . PRO A 1 88 ? 33.149 -12.081 -52.489 1.00 74.12 88 PRO A C 1
ATOM 652 O O . PRO A 1 88 ? 32.962 -11.869 -51.293 1.00 74.12 88 PRO A O 1
ATOM 655 N N . ALA A 1 89 ? 34.016 -11.357 -53.205 1.00 71.44 89 ALA A N 1
ATOM 656 C CA . ALA A 1 89 ? 34.881 -10.333 -52.615 1.00 71.44 89 ALA A CA 1
ATOM 657 C C . ALA A 1 89 ? 34.092 -9.122 -52.087 1.00 71.44 89 ALA A C 1
ATOM 659 O O . ALA A 1 89 ? 34.362 -8.641 -50.986 1.00 71.44 89 ALA A O 1
ATOM 660 N N . GLY A 1 90 ? 33.081 -8.656 -52.831 1.00 73.88 90 GLY A N 1
ATOM 661 C CA . GLY A 1 90 ? 32.223 -7.561 -52.374 1.00 73.88 90 GLY A CA 1
ATOM 662 C C . GLY A 1 90 ? 31.310 -7.973 -51.219 1.00 73.88 90 GLY A C 1
ATOM 663 O O . GLY A 1 90 ? 31.102 -7.189 -50.299 1.00 73.88 90 GLY A O 1
ATOM 664 N N . THR A 1 91 ? 30.846 -9.225 -51.208 1.00 76.44 91 THR A N 1
ATOM 665 C CA . THR A 1 91 ? 30.042 -9.779 -50.106 1.00 76.44 91 THR A CA 1
ATOM 666 C C . THR A 1 91 ? 30.837 -9.834 -48.800 1.00 76.44 91 THR A C 1
ATOM 668 O O . THR A 1 91 ? 30.355 -9.376 -47.766 1.00 76.44 91 THR A O 1
ATOM 671 N N . ILE A 1 92 ? 32.083 -10.325 -48.845 1.00 81.88 92 ILE A N 1
ATOM 672 C CA . ILE A 1 92 ? 32.987 -10.327 -47.683 1.00 81.88 92 ILE A CA 1
ATOM 673 C C . ILE A 1 92 ? 33.237 -8.893 -47.204 1.00 81.88 92 ILE A C 1
ATOM 675 O O . ILE A 1 92 ? 33.110 -8.625 -46.012 1.00 81.88 92 ILE A O 1
ATOM 679 N N . GLY A 1 93 ? 33.510 -7.960 -48.124 1.00 78.75 93 GLY A N 1
ATOM 680 C CA . GLY A 1 93 ? 33.705 -6.545 -47.794 1.00 78.75 93 GLY A CA 1
ATOM 681 C C . GLY A 1 93 ? 32.512 -5.918 -47.064 1.00 78.75 93 GLY A C 1
ATOM 682 O O . GLY A 1 93 ? 32.704 -5.221 -46.070 1.00 78.75 93 GLY A O 1
ATOM 683 N N . LEU A 1 94 ? 31.284 -6.220 -47.497 1.00 76.94 94 LEU A N 1
ATOM 684 C CA . LEU A 1 94 ? 30.051 -5.736 -46.863 1.00 76.94 94 LEU A CA 1
ATOM 685 C C . LEU A 1 94 ? 29.858 -6.293 -45.447 1.00 76.94 94 LEU A C 1
ATOM 687 O O . LEU A 1 94 ? 29.566 -5.532 -44.523 1.00 76.94 94 LEU A O 1
ATOM 691 N N . PHE A 1 95 ? 30.058 -7.599 -45.246 1.00 81.50 95 PHE A N 1
ATOM 692 C CA . PHE A 1 95 ? 29.963 -8.200 -43.910 1.00 81.50 95 PHE A CA 1
ATOM 693 C C . PHE A 1 95 ? 31.063 -7.695 -42.971 1.00 81.50 95 PHE A C 1
ATOM 695 O O . PHE A 1 95 ? 30.784 -7.389 -41.811 1.00 81.50 95 PHE A O 1
ATOM 702 N N . SER A 1 96 ? 32.300 -7.561 -43.462 1.00 83.19 96 SER A N 1
ATOM 703 C CA . SER A 1 96 ? 33.411 -7.002 -42.685 1.00 83.19 96 SER A CA 1
ATOM 704 C C . SER A 1 96 ? 33.137 -5.561 -42.266 1.00 83.19 96 SER A C 1
ATOM 706 O O . SER A 1 96 ? 33.372 -5.210 -41.111 1.00 83.19 96 SER A O 1
ATOM 708 N N . GLN A 1 97 ? 32.588 -4.743 -43.167 1.00 78.94 97 GLN A N 1
ATOM 709 C CA . GLN A 1 97 ? 32.169 -3.381 -42.853 1.00 78.94 97 GLN A CA 1
ATOM 710 C C . GLN A 1 97 ? 31.088 -3.372 -41.768 1.00 78.94 97 GLN A C 1
ATOM 712 O O . GLN A 1 97 ? 31.226 -2.639 -40.790 1.00 78.94 97 GLN A O 1
ATOM 717 N N . TYR A 1 98 ? 30.045 -4.198 -41.903 1.00 78.75 98 TYR A N 1
ATOM 718 C CA . TYR A 1 98 ? 28.967 -4.239 -40.915 1.00 78.75 98 TYR A CA 1
ATOM 719 C C . TYR A 1 98 ? 29.475 -4.623 -39.526 1.00 78.75 98 TYR A C 1
ATOM 721 O O . TYR A 1 98 ? 29.174 -3.947 -38.540 1.00 78.75 98 TYR A O 1
ATOM 729 N N . TYR A 1 99 ? 30.297 -5.672 -39.454 1.00 83.00 99 TYR A N 1
ATOM 730 C CA . TYR A 1 99 ? 30.881 -6.133 -38.200 1.00 83.00 99 TYR A CA 1
ATOM 731 C C . TYR A 1 99 ? 31.791 -5.073 -37.572 1.00 83.00 99 TYR A C 1
ATOM 733 O O . TYR A 1 99 ? 31.715 -4.824 -36.369 1.00 83.00 99 TYR A O 1
ATOM 741 N N . PHE A 1 100 ? 32.614 -4.404 -38.384 1.00 83.38 100 PHE A N 1
ATOM 742 C CA . PHE A 1 100 ? 33.481 -3.328 -37.917 1.00 83.38 100 PHE A CA 1
ATOM 743 C C . PHE A 1 100 ? 32.673 -2.151 -37.358 1.00 83.38 100 PHE A C 1
ATOM 745 O O . PHE A 1 100 ? 32.953 -1.682 -36.256 1.00 83.38 100 PHE A O 1
ATOM 752 N N . THR A 1 101 ? 31.628 -1.711 -38.062 1.00 81.38 101 THR A N 1
ATOM 753 C CA . THR A 1 101 ? 30.740 -0.638 -37.595 1.00 81.38 101 THR A CA 1
ATOM 754 C C . THR A 1 101 ? 30.032 -1.009 -36.291 1.00 81.38 101 THR A C 1
ATOM 756 O O . THR A 1 101 ? 30.034 -0.211 -35.353 1.00 81.38 101 THR A O 1
ATOM 759 N N . ALA A 1 102 ? 29.489 -2.226 -36.189 1.00 78.62 102 ALA A N 1
ATOM 760 C CA . ALA A 1 102 ? 28.854 -2.712 -34.965 1.00 78.62 102 ALA A CA 1
ATOM 761 C C . ALA A 1 102 ? 29.845 -2.780 -33.789 1.00 78.62 102 ALA A C 1
ATOM 763 O O . ALA A 1 102 ? 29.508 -2.401 -32.666 1.00 78.62 102 ALA A O 1
ATOM 764 N N . TRP A 1 103 ? 31.084 -3.212 -34.042 1.00 83.88 103 TRP A N 1
ATOM 765 C CA . TRP A 1 103 ? 32.145 -3.262 -33.035 1.00 83.88 103 TRP A CA 1
ATOM 766 C C . TRP A 1 103 ? 32.532 -1.866 -32.525 1.00 83.88 103 TRP A C 1
ATOM 768 O O . TRP A 1 103 ? 32.580 -1.660 -31.310 1.00 83.88 103 TRP A O 1
ATOM 778 N N . VAL A 1 104 ? 32.734 -0.894 -33.424 1.00 83.69 104 VAL A N 1
ATOM 779 C CA . VAL A 1 104 ? 33.053 0.499 -33.057 1.00 83.69 104 VAL A CA 1
ATOM 780 C C . VAL A 1 104 ? 31.925 1.114 -32.230 1.00 83.69 104 VAL A C 1
ATOM 782 O O . VAL A 1 104 ? 32.172 1.675 -31.161 1.00 83.69 104 VAL A O 1
ATOM 785 N N . LEU A 1 105 ? 30.677 0.982 -32.688 1.00 78.94 105 LEU A N 1
ATOM 786 C CA . LEU A 1 105 ? 29.532 1.570 -31.996 1.00 78.94 105 LEU A CA 1
ATOM 787 C C . LEU A 1 105 ? 29.307 0.924 -30.631 1.00 78.94 105 LEU A C 1
ATOM 789 O O . LEU A 1 105 ? 29.071 1.641 -29.660 1.00 78.94 105 LEU A O 1
ATOM 793 N N . ARG A 1 106 ? 29.473 -0.397 -30.504 1.00 79.56 106 ARG A N 1
ATOM 794 C CA . ARG A 1 106 ? 29.360 -1.091 -29.213 1.00 79.56 106 ARG A CA 1
ATOM 795 C C . ARG A 1 106 ? 30.378 -0.588 -28.189 1.00 79.56 106 ARG A C 1
ATOM 797 O O . ARG A 1 106 ? 30.015 -0.450 -27.026 1.00 79.56 106 ARG A O 1
ATOM 804 N N . GLN A 1 107 ? 31.612 -0.284 -28.597 1.00 80.44 107 GLN A N 1
ATOM 805 C CA . GLN A 1 107 ? 32.610 0.296 -27.686 1.00 80.44 107 GLN A CA 1
ATOM 806 C C . GLN A 1 107 ? 32.327 1.759 -27.336 1.00 80.44 107 GLN A C 1
ATOM 808 O O . GLN A 1 107 ? 32.579 2.181 -26.211 1.00 80.44 107 GLN A O 1
ATOM 813 N N . ALA A 1 108 ? 31.788 2.528 -28.281 1.00 81.31 108 ALA A N 1
ATOM 814 C CA . ALA A 1 108 ? 31.447 3.929 -28.062 1.00 81.31 108 ALA A CA 1
ATOM 815 C C . ALA A 1 108 ? 30.138 4.125 -27.273 1.00 81.31 108 ALA A C 1
ATOM 817 O O . ALA A 1 108 ? 29.882 5.234 -26.807 1.00 81.31 108 ALA A O 1
ATOM 818 N N . THR A 1 109 ? 29.304 3.085 -27.136 1.00 81.19 109 THR A N 1
ATOM 819 C CA . THR A 1 109 ? 27.976 3.165 -26.506 1.00 81.19 109 THR A CA 1
ATOM 820 C C . THR A 1 109 ? 28.087 3.407 -24.997 1.00 81.19 109 THR A C 1
ATOM 822 O O . THR A 1 109 ? 28.570 2.538 -24.268 1.00 81.19 109 THR A O 1
ATOM 825 N N . PRO A 1 110 ? 27.605 4.557 -24.488 1.00 80.50 110 PRO A N 1
ATOM 826 C CA . PRO A 1 110 ? 27.558 4.826 -23.058 1.00 80.50 110 PRO A CA 1
ATOM 827 C C . PRO A 1 110 ? 26.601 3.880 -22.327 1.00 80.50 110 PRO A C 1
ATOM 829 O O . PRO A 1 110 ? 25.665 3.328 -22.903 1.00 80.50 110 PRO A O 1
ATOM 832 N N . ALA A 1 111 ? 26.766 3.763 -21.009 1.00 80.88 111 ALA A N 1
ATOM 833 C CA . ALA A 1 111 ? 25.893 2.956 -20.158 1.00 80.88 111 ALA A CA 1
ATOM 834 C C . ALA A 1 111 ? 24.508 3.609 -19.927 1.00 80.88 111 ALA A C 1
ATOM 836 O O . ALA A 1 111 ? 24.159 3.954 -18.795 1.00 80.88 111 ALA A O 1
ATOM 837 N N . PHE A 1 112 ? 23.701 3.769 -20.982 1.00 77.88 112 PHE A N 1
ATOM 838 C CA . PHE A 1 112 ? 22.362 4.372 -20.913 1.00 77.88 112 PHE A CA 1
ATOM 839 C C . PHE A 1 112 ? 21.435 3.666 -19.916 1.00 77.88 112 PHE A C 1
ATOM 841 O O . PHE A 1 112 ? 20.658 4.335 -19.243 1.00 77.88 112 PHE A O 1
ATOM 848 N N . GLY A 1 113 ? 21.566 2.345 -19.747 1.00 68.81 113 GLY A N 1
ATOM 849 C CA . GLY A 1 113 ? 20.779 1.590 -18.766 1.00 68.81 113 GLY A CA 1
ATOM 850 C C . GLY A 1 113 ? 20.971 2.081 -17.325 1.00 68.81 113 GLY A C 1
ATOM 851 O O . GLY A 1 113 ? 19.996 2.287 -16.608 1.00 68.81 113 GLY A O 1
ATOM 852 N N . ARG A 1 114 ? 22.216 2.374 -16.914 1.00 75.06 114 ARG A N 1
ATOM 853 C CA . ARG A 1 114 ? 22.510 2.923 -15.573 1.00 75.06 114 ARG A CA 1
ATOM 854 C C . ARG A 1 114 ? 21.951 4.335 -15.394 1.00 75.06 114 ARG A C 1
ATOM 856 O O . ARG A 1 114 ? 21.458 4.681 -14.320 1.00 75.06 114 ARG A O 1
ATOM 863 N N . MET A 1 115 ? 22.003 5.144 -16.451 1.00 81.25 115 MET A N 1
ATOM 864 C CA . MET A 1 115 ? 21.427 6.489 -16.447 1.00 81.25 115 MET A CA 1
ATOM 865 C C . MET A 1 115 ? 19.901 6.454 -16.317 1.00 81.25 115 MET A C 1
ATOM 867 O O . MET A 1 115 ? 19.360 7.199 -15.503 1.00 81.25 115 MET A O 1
ATOM 871 N N . ALA A 1 116 ? 19.236 5.561 -17.054 1.00 71.69 116 ALA A N 1
ATOM 872 C CA . ALA A 1 116 ? 17.788 5.371 -17.005 1.00 71.69 116 ALA A CA 1
ATOM 873 C C . ALA A 1 116 ? 17.320 4.833 -15.643 1.00 71.69 116 ALA A C 1
ATOM 875 O O . ALA A 1 116 ? 16.320 5.301 -15.107 1.00 71.69 116 ALA A O 1
ATOM 876 N N . ALA A 1 117 ? 18.070 3.906 -15.036 1.00 70.62 117 ALA A N 1
ATOM 877 C CA . ALA A 1 117 ? 17.774 3.413 -13.689 1.00 70.62 117 ALA A CA 1
ATOM 878 C C . ALA A 1 117 ? 17.859 4.534 -12.634 1.00 70.62 117 ALA A C 1
ATOM 880 O O . ALA A 1 117 ? 16.986 4.662 -11.779 1.00 70.62 117 ALA A O 1
ATOM 881 N N . THR A 1 118 ? 18.882 5.390 -12.731 1.00 77.75 118 THR A N 1
ATOM 882 C CA . THR A 1 118 ? 19.047 6.545 -11.830 1.00 77.75 118 THR A CA 1
ATOM 883 C C . THR A 1 118 ? 17.949 7.593 -12.043 1.00 77.75 118 THR A C 1
ATOM 885 O O . THR A 1 118 ? 17.468 8.187 -11.081 1.00 77.75 118 THR A O 1
ATOM 888 N N . GLU A 1 119 ? 17.531 7.809 -13.292 1.00 80.94 119 GLU A N 1
ATOM 889 C CA . GLU A 1 119 ? 16.422 8.703 -13.640 1.00 80.94 119 GLU A CA 1
ATOM 890 C C . GLU A 1 119 ? 15.105 8.215 -13.029 1.00 80.94 119 GLU A C 1
ATOM 892 O O . GLU A 1 119 ? 14.449 8.977 -12.322 1.00 80.94 119 GLU A O 1
ATOM 897 N N . ALA A 1 120 ? 14.775 6.932 -13.207 1.00 72.50 120 ALA A N 1
ATOM 898 C CA . ALA A 1 120 ? 13.576 6.323 -12.635 1.00 72.50 120 ALA A CA 1
ATOM 899 C C . ALA A 1 120 ? 13.547 6.413 -11.099 1.00 72.50 120 ALA A C 1
ATOM 901 O O . ALA A 1 120 ? 12.498 6.697 -10.521 1.00 72.50 120 ALA A O 1
ATOM 902 N N . ARG A 1 121 ? 14.699 6.238 -10.436 1.00 77.88 121 ARG A N 1
ATOM 903 C CA . ARG A 1 121 ? 14.838 6.427 -8.983 1.00 77.88 121 ARG A CA 1
ATOM 904 C C . ARG A 1 121 ? 14.474 7.849 -8.552 1.00 77.88 121 ARG A C 1
ATOM 906 O O . ARG A 1 121 ? 13.631 8.029 -7.678 1.00 77.88 121 ARG A O 1
ATOM 913 N N . LEU A 1 122 ? 15.091 8.856 -9.173 1.00 83.94 122 LEU A N 1
ATOM 914 C CA . LEU A 1 122 ? 14.858 10.265 -8.832 1.00 83.94 122 LEU A CA 1
ATOM 915 C C . LEU A 1 122 ? 13.418 10.703 -9.151 1.00 83.94 122 LEU A C 1
ATOM 917 O O . LEU A 1 122 ? 12.830 11.499 -8.418 1.00 83.94 122 LEU A O 1
ATOM 921 N N . GLU A 1 123 ? 12.831 10.171 -10.225 1.00 82.19 123 GLU A N 1
ATOM 922 C CA . GLU A 1 123 ? 11.422 10.378 -10.566 1.00 82.19 123 GLU A CA 1
ATOM 923 C C . GLU A 1 123 ? 10.494 9.761 -9.506 1.00 82.19 123 GLU A C 1
ATOM 925 O O . GLU A 1 123 ? 9.524 10.398 -9.086 1.00 82.19 123 GLU A O 1
ATOM 930 N N . GLY A 1 124 ? 10.817 8.556 -9.026 1.00 74.94 124 GLY A N 1
ATOM 931 C CA . GLY A 1 124 ? 10.102 7.877 -7.944 1.00 74.94 124 GLY A CA 1
ATOM 932 C C . GLY A 1 124 ? 10.134 8.653 -6.625 1.00 74.94 124 GLY A C 1
ATOM 933 O O . GLY A 1 124 ? 9.086 8.840 -6.001 1.00 74.94 124 GLY A O 1
ATOM 934 N N . GLU A 1 125 ? 11.300 9.177 -6.232 1.00 81.19 125 GLU A N 1
ATOM 935 C CA . GLU A 1 125 ? 11.450 10.044 -5.051 1.00 81.19 125 GLU A CA 1
ATOM 936 C C . GLU A 1 125 ? 10.541 11.282 -5.145 1.00 81.19 125 GLU A C 1
ATOM 938 O O . GLU A 1 125 ? 9.802 11.601 -4.209 1.00 81.19 125 GLU A O 1
ATOM 943 N N . TYR A 1 126 ? 10.541 11.954 -6.300 1.00 87.38 126 TYR A N 1
ATOM 944 C CA . TYR A 1 126 ? 9.713 13.139 -6.531 1.00 87.38 126 TYR A CA 1
ATOM 945 C C . TYR A 1 126 ? 8.208 12.824 -6.491 1.00 87.38 126 TYR A C 1
ATOM 947 O O . TYR A 1 126 ? 7.445 13.517 -5.812 1.00 87.38 126 TYR A O 1
ATOM 955 N N . ARG A 1 127 ? 7.769 11.747 -7.158 1.00 82.56 127 ARG A N 1
ATOM 956 C CA . ARG A 1 127 ? 6.362 11.306 -7.152 1.00 82.56 127 ARG A CA 1
ATOM 957 C C . ARG A 1 127 ? 5.879 10.897 -5.769 1.00 82.56 127 ARG A C 1
ATOM 959 O O . ARG A 1 127 ? 4.761 11.237 -5.392 1.00 82.56 127 ARG A O 1
ATOM 966 N N . THR A 1 128 ? 6.719 10.210 -5.002 1.00 80.00 128 THR A N 1
ATOM 967 C CA . THR A 1 128 ? 6.398 9.819 -3.624 1.00 80.00 128 THR A CA 1
ATOM 968 C C . THR A 1 128 ? 6.191 11.051 -2.747 1.00 80.00 128 THR A C 1
ATOM 970 O O . THR A 1 128 ? 5.234 11.103 -1.973 1.00 80.00 128 THR A O 1
ATOM 973 N N . GLY A 1 129 ? 7.027 12.079 -2.923 1.00 84.75 129 GLY A N 1
ATOM 974 C CA . GLY A 1 129 ? 6.840 13.376 -2.276 1.00 84.75 129 GLY A CA 1
ATOM 975 C C . GLY A 1 129 ? 5.497 14.023 -2.629 1.00 84.75 129 GLY A C 1
ATOM 976 O O . GLY A 1 129 ? 4.771 14.447 -1.733 1.00 84.75 129 GLY A O 1
ATOM 977 N N . LEU A 1 130 ? 5.132 14.064 -3.916 1.00 86.50 130 LEU A N 1
ATOM 978 C CA . LEU A 1 130 ? 3.838 14.608 -4.359 1.00 86.50 130 LEU A CA 1
ATOM 979 C C . LEU A 1 130 ? 2.658 13.829 -3.765 1.00 86.50 130 LEU A C 1
ATOM 981 O O . LEU A 1 130 ? 1.706 14.427 -3.265 1.00 86.50 130 LEU A O 1
ATOM 985 N N . GLY A 1 131 ? 2.744 12.497 -3.770 1.00 82.00 131 GLY A N 1
ATOM 986 C CA . GLY A 1 131 ? 1.730 11.627 -3.182 1.00 82.00 131 GLY A CA 1
ATOM 987 C C . GLY A 1 131 ? 1.563 11.841 -1.676 1.00 82.00 131 GLY A C 1
ATOM 988 O O . GLY A 1 131 ? 0.442 11.785 -1.177 1.00 82.00 131 GLY A O 1
ATOM 989 N N . ARG A 1 132 ? 2.651 12.133 -0.949 1.00 83.31 132 ARG A N 1
ATOM 990 C CA . ARG A 1 132 ? 2.599 12.502 0.475 1.00 83.31 132 ARG A CA 1
ATOM 991 C C . ARG A 1 132 ? 1.841 13.812 0.687 1.00 83.31 132 ARG A C 1
ATOM 993 O O . ARG A 1 132 ? 0.931 13.842 1.506 1.00 83.31 132 ARG A O 1
ATOM 1000 N N . VAL A 1 133 ? 2.156 14.856 -0.086 1.00 89.06 133 VAL A N 1
ATOM 1001 C CA . VAL A 1 133 ? 1.478 16.161 0.033 1.00 89.06 133 VAL A CA 1
ATOM 1002 C C . VAL A 1 133 ? -0.017 16.053 -0.257 1.00 89.06 133 VAL A C 1
ATOM 1004 O O . VAL A 1 133 ? -0.812 16.654 0.456 1.00 89.06 133 VAL A O 1
ATOM 1007 N N . GLY A 1 134 ? -0.414 15.264 -1.258 1.00 82.19 134 GLY A N 1
ATOM 1008 C CA . GLY A 1 134 ? -1.832 15.021 -1.533 1.00 82.19 134 GLY A CA 1
ATOM 1009 C C . GLY A 1 134 ? -2.531 14.190 -0.451 1.00 82.19 134 GLY A C 1
ATOM 1010 O O . GLY A 1 134 ? -3.709 14.392 -0.183 1.00 82.19 134 GLY A O 1
ATOM 1011 N N . ARG A 1 135 ? -1.830 13.244 0.187 1.00 77.81 135 ARG A N 1
ATOM 1012 C CA . ARG A 1 135 ? -2.433 12.361 1.196 1.00 77.81 135 ARG A CA 1
ATOM 1013 C C . ARG A 1 135 ? -2.674 13.060 2.528 1.00 77.81 135 ARG A C 1
ATOM 1015 O O . ARG A 1 135 ? -3.715 12.791 3.129 1.00 77.81 135 ARG A O 1
ATOM 1022 N N . ASP A 1 136 ? -1.715 13.880 2.939 1.00 83.88 136 ASP A N 1
ATOM 1023 C CA . ASP A 1 136 ? -1.601 14.478 4.271 1.00 83.88 136 ASP A CA 1
ATOM 1024 C C . ASP A 1 136 ? -1.775 16.018 4.182 1.00 83.88 136 ASP A C 1
ATOM 1026 O O . ASP A 1 136 ? -1.140 16.796 4.897 1.00 83.88 136 ASP A O 1
ATOM 1030 N N . SER A 1 137 ? -2.586 16.484 3.219 1.00 84.62 137 SER A N 1
ATOM 1031 C CA . SER A 1 137 ? -2.746 17.908 2.891 1.00 84.62 137 SER A CA 1
ATOM 1032 C C . SER A 1 137 ? -3.379 18.719 4.019 1.00 84.62 137 SER A C 1
ATOM 1034 O O . SER A 1 137 ? -3.071 19.900 4.169 1.00 84.62 137 SER A O 1
ATOM 1036 N N . GLU A 1 138 ? -4.268 18.097 4.797 1.00 81.44 138 GLU A N 1
ATOM 1037 C CA . GLU A 1 138 ? -4.951 18.731 5.927 1.00 81.44 138 GLU A CA 1
ATOM 1038 C C . GLU A 1 138 ? -3.955 19.017 7.054 1.00 81.44 138 GLU A C 1
ATOM 1040 O O . GLU A 1 138 ? -3.880 20.143 7.539 1.00 81.44 138 GLU A O 1
ATOM 1045 N N . GLU A 1 139 ? -3.112 18.042 7.394 1.00 85.19 139 GLU A N 1
ATOM 1046 C CA . GLU A 1 139 ? -2.053 18.194 8.387 1.00 85.19 139 GLU A CA 1
ATOM 1047 C C . GLU A 1 139 ? -1.015 19.231 7.940 1.00 85.19 139 GLU A C 1
ATOM 1049 O O . GLU A 1 139 ? -0.621 20.098 8.722 1.00 85.19 139 GLU A O 1
ATOM 1054 N N . ILE A 1 140 ? -0.603 19.205 6.667 1.00 89.62 140 ILE A N 1
ATOM 1055 C CA . ILE A 1 140 ? 0.339 20.195 6.120 1.00 89.62 140 ILE A CA 1
ATOM 1056 C C . ILE A 1 140 ? -0.251 21.608 6.194 1.00 89.62 140 ILE A C 1
ATOM 1058 O O . ILE A 1 140 ? 0.463 22.543 6.564 1.00 89.62 140 ILE A O 1
ATOM 1062 N N . ALA A 1 141 ? -1.532 21.777 5.859 1.00 89.50 141 ALA A N 1
ATOM 1063 C CA . ALA A 1 141 ? -2.212 23.066 5.949 1.00 89.50 141 ALA A CA 1
ATOM 1064 C C . ALA A 1 141 ? -2.366 23.528 7.406 1.00 89.50 141 ALA A C 1
ATOM 1066 O O . ALA A 1 141 ? -2.134 24.698 7.702 1.00 89.50 141 ALA A O 1
ATOM 1067 N N . PHE A 1 142 ? -2.694 22.609 8.318 1.00 89.75 142 PHE A N 1
ATOM 1068 C CA . PHE A 1 142 ? -2.862 22.887 9.743 1.00 89.75 142 PHE A CA 1
ATOM 1069 C C . PHE A 1 142 ? -1.582 23.431 10.391 1.00 89.75 142 PHE A C 1
ATOM 1071 O O . PHE A 1 142 ? -1.638 24.377 11.173 1.00 89.75 142 PHE A O 1
ATOM 1078 N N . TYR A 1 143 ? -0.420 22.875 10.037 1.00 93.06 143 TYR A N 1
ATOM 1079 C CA . TYR A 1 143 ? 0.878 23.299 10.576 1.00 93.06 143 TYR A CA 1
ATOM 1080 C C . TYR A 1 143 ? 1.555 24.443 9.793 1.00 93.06 143 TYR A C 1
ATOM 1082 O O . TYR A 1 143 ? 2.726 24.724 10.045 1.00 93.06 143 TYR A O 1
ATOM 1090 N N . ASP A 1 144 ? 0.879 25.073 8.822 1.00 92.56 144 ASP A N 1
ATOM 1091 C CA . ASP A 1 144 ? 1.486 26.025 7.865 1.00 92.56 144 ASP A CA 1
ATOM 1092 C C . ASP A 1 144 ? 2.769 25.462 7.200 1.00 92.56 144 ASP A C 1
ATOM 1094 O O . ASP A 1 144 ? 3.755 26.146 6.909 1.00 92.56 144 ASP A O 1
ATOM 1098 N N . GLY A 1 145 ? 2.773 24.148 6.949 1.00 93.75 145 GLY A N 1
ATOM 1099 C CA . GLY A 1 145 ? 3.922 23.386 6.459 1.00 93.75 145 GLY A CA 1
ATOM 1100 C C . GLY A 1 145 ? 4.215 23.567 4.967 1.00 93.75 145 GLY A C 1
ATOM 1101 O O . GLY A 1 145 ? 5.196 23.016 4.462 1.00 93.75 145 GLY A O 1
ATOM 1102 N N . GLY A 1 146 ? 3.406 24.346 4.243 1.00 93.75 146 GLY A N 1
ATOM 1103 C CA . GLY A 1 146 ? 3.460 24.451 2.782 1.00 93.75 146 GLY A CA 1
ATOM 1104 C C . GLY A 1 146 ? 4.824 24.890 2.240 1.00 93.75 146 GLY A C 1
ATOM 1105 O O . GLY A 1 146 ? 5.332 24.296 1.289 1.00 93.75 146 GLY A O 1
ATOM 1106 N N . LYS A 1 147 ? 5.480 25.873 2.875 1.00 94.00 147 LYS A N 1
ATOM 1107 C CA . LYS A 1 147 ? 6.827 26.327 2.465 1.00 94.00 147 LYS A CA 1
ATOM 1108 C C . LYS A 1 147 ? 7.887 25.239 2.647 1.00 94.00 147 LYS A C 1
ATOM 1110 O O . LYS A 1 147 ? 8.791 25.116 1.821 1.00 94.00 147 LYS A O 1
ATOM 1115 N N . ARG A 1 148 ? 7.779 24.451 3.722 1.00 93.69 148 ARG A N 1
ATOM 1116 C CA . ARG A 1 148 ? 8.715 23.363 4.029 1.00 93.69 148 ARG A CA 1
ATOM 1117 C C . ARG A 1 148 ? 8.560 22.222 3.030 1.00 93.69 148 ARG A C 1
ATOM 1119 O O . ARG A 1 148 ? 9.554 21.804 2.441 1.00 93.69 148 ARG A O 1
ATOM 1126 N N . GLU A 1 149 ? 7.330 21.771 2.797 1.00 94.31 149 GLU A N 1
ATOM 1127 C CA . GLU A 1 149 ? 7.044 20.711 1.822 1.00 94.31 149 GLU A CA 1
ATOM 1128 C C . GLU A 1 149 ? 7.423 21.131 0.397 1.00 94.31 149 GLU A C 1
ATOM 1130 O O . GLU A 1 149 ? 8.044 20.351 -0.328 1.00 94.31 149 GLU A O 1
ATOM 1135 N N . LEU A 1 150 ? 7.176 22.393 0.022 1.00 94.81 150 LEU A N 1
ATOM 1136 C CA . LEU A 1 150 ? 7.641 22.939 -1.254 1.00 94.81 150 LEU A CA 1
ATOM 1137 C C . LEU A 1 150 ? 9.169 22.873 -1.377 1.00 94.81 150 LEU A C 1
ATOM 1139 O O . LEU A 1 150 ? 9.672 22.459 -2.417 1.00 94.81 150 LEU A O 1
ATOM 1143 N N . GLY A 1 151 ? 9.920 23.234 -0.332 1.00 95.50 151 GLY A N 1
ATOM 1144 C CA . GLY A 1 151 ? 11.386 23.156 -0.335 1.00 95.50 151 GLY A CA 1
ATOM 1145 C C . GLY A 1 151 ? 11.923 21.728 -0.506 1.00 95.50 151 GLY A C 1
ATOM 1146 O O . GLY A 1 151 ? 12.898 21.513 -1.236 1.00 95.50 151 GLY A O 1
ATOM 1147 N N . ILE A 1 152 ? 11.264 20.742 0.112 1.00 92.69 152 ILE A N 1
ATOM 1148 C CA . ILE A 1 152 ? 11.604 19.317 -0.030 1.00 92.69 152 ILE A CA 1
ATOM 1149 C C . ILE A 1 152 ? 11.352 18.856 -1.472 1.00 92.69 152 ILE A C 1
ATOM 1151 O O . ILE A 1 152 ? 12.255 18.308 -2.112 1.00 92.69 152 ILE A O 1
ATOM 1155 N N . LEU A 1 153 ? 10.163 19.136 -2.013 1.00 95.00 153 LEU A N 1
ATOM 1156 C CA . LEU A 1 153 ? 9.795 18.780 -3.387 1.00 95.00 153 LEU A CA 1
ATOM 1157 C C . LEU A 1 153 ? 10.679 19.465 -4.425 1.00 95.00 153 LEU A C 1
ATOM 1159 O O . LEU A 1 153 ? 11.112 18.833 -5.387 1.00 95.00 153 LEU A O 1
ATOM 1163 N N . TRP A 1 154 ? 10.987 20.743 -4.217 1.00 96.88 154 TRP A N 1
ATOM 1164 C CA . TRP A 1 154 ? 11.848 21.516 -5.103 1.00 96.88 154 TRP A CA 1
ATOM 1165 C C . TRP A 1 154 ? 13.265 20.946 -5.154 1.00 96.88 154 TRP A C 1
ATOM 1167 O O . TRP A 1 154 ? 13.862 20.837 -6.224 1.00 96.88 154 TRP A O 1
ATOM 1177 N N . SER A 1 155 ? 13.788 20.506 -4.008 1.00 95.44 155 SER A N 1
ATOM 1178 C CA . SER A 1 155 ? 15.101 19.862 -3.929 1.00 95.44 155 SER A CA 1
ATOM 1179 C C . SER A 1 155 ? 15.134 18.533 -4.691 1.00 95.44 155 SER A C 1
ATOM 1181 O O . SER A 1 155 ? 16.091 18.275 -5.423 1.00 95.44 155 SER A O 1
ATOM 1183 N N . ALA A 1 156 ? 14.091 17.704 -4.563 1.00 92.00 156 ALA A N 1
ATOM 1184 C CA . ALA A 1 156 ? 13.959 16.458 -5.324 1.00 92.00 156 ALA A CA 1
ATOM 1185 C C . ALA A 1 156 ? 13.834 16.726 -6.837 1.00 92.00 156 ALA A C 1
ATOM 1187 O O . ALA A 1 156 ? 14.547 16.121 -7.639 1.00 92.00 156 ALA A O 1
ATOM 1188 N N . TYR A 1 157 ? 13.012 17.705 -7.223 1.00 96.38 157 TYR A N 1
ATOM 1189 C CA . TYR A 1 157 ? 12.848 18.129 -8.613 1.00 96.38 157 TYR A CA 1
ATOM 1190 C C . TYR A 1 157 ? 14.163 18.613 -9.238 1.00 96.38 157 TYR A C 1
ATOM 1192 O O . TYR A 1 157 ? 14.526 18.182 -10.330 1.00 96.38 157 TYR A O 1
ATOM 1200 N N . LEU A 1 158 ? 14.921 19.469 -8.545 1.00 97.06 158 LEU A N 1
ATOM 1201 C CA . LEU A 1 158 ? 16.203 19.969 -9.048 1.00 97.06 158 LEU A CA 1
ATOM 1202 C C . LEU A 1 158 ? 17.231 18.847 -9.239 1.00 97.06 158 LEU A C 1
ATOM 1204 O O . LEU A 1 158 ? 17.981 18.874 -10.218 1.00 97.06 158 LEU A O 1
ATOM 1208 N N . LYS A 1 159 ? 17.268 17.854 -8.339 1.00 95.19 159 LYS A N 1
ATOM 1209 C CA . LYS A 1 159 ? 18.122 16.664 -8.500 1.00 95.19 159 LYS A CA 1
ATOM 1210 C C . LYS A 1 159 ? 17.752 15.890 -9.766 1.00 95.19 159 LYS A C 1
ATOM 1212 O O . LYS A 1 159 ? 18.641 15.601 -10.569 1.00 95.19 159 LYS A O 1
ATOM 1217 N N . LEU A 1 160 ? 16.460 15.620 -9.971 1.00 94.56 160 LEU A N 1
ATOM 1218 C CA . LEU A 1 160 ? 15.947 14.951 -11.170 1.00 94.56 160 LEU A CA 1
ATOM 1219 C C . LEU A 1 160 ? 16.292 15.739 -12.441 1.00 94.56 160 LEU A C 1
ATOM 1221 O O . LEU A 1 160 ? 16.909 15.198 -13.357 1.00 94.56 160 LEU A O 1
ATOM 1225 N N . ALA A 1 161 ? 15.981 17.035 -12.472 1.00 96.56 161 ALA A N 1
ATOM 1226 C CA . ALA A 1 161 ? 16.236 17.898 -13.622 1.00 96.56 161 ALA A CA 1
ATOM 1227 C C . ALA A 1 161 ? 17.731 17.969 -13.977 1.00 96.56 161 ALA A C 1
ATOM 1229 O O . ALA A 1 161 ? 18.103 17.897 -15.151 1.00 96.56 161 ALA A O 1
ATOM 1230 N N . LYS A 1 162 ? 18.613 18.060 -12.971 1.00 96.88 162 LYS A N 1
ATOM 1231 C CA . LYS A 1 162 ? 20.069 18.068 -13.174 1.00 96.88 162 LYS A CA 1
ATOM 1232 C C . LYS A 1 162 ? 20.565 16.749 -13.768 1.00 96.88 162 LYS A C 1
ATOM 1234 O O . LYS A 1 162 ? 21.416 16.776 -14.660 1.00 96.88 162 LYS A O 1
ATOM 1239 N N . HIS A 1 163 ? 20.036 15.617 -13.301 1.00 93.75 163 HIS A N 1
ATOM 1240 C CA . HIS A 1 163 ? 20.362 14.299 -13.850 1.00 93.75 163 HIS A CA 1
ATOM 1241 C C . HIS A 1 163 ? 19.909 14.178 -15.306 1.00 93.75 163 HIS A C 1
ATOM 1243 O O . HIS A 1 163 ? 20.740 13.914 -16.170 1.00 93.75 163 HIS A O 1
ATOM 1249 N N . VAL A 1 164 ? 18.645 14.488 -15.603 1.00 92.25 164 VAL A N 1
ATOM 1250 C CA . VAL A 1 164 ? 18.092 14.471 -16.970 1.00 92.25 164 VAL A CA 1
ATOM 1251 C C . VAL A 1 164 ? 18.922 15.347 -17.916 1.00 92.25 164 VAL A C 1
ATOM 1253 O O . VAL A 1 164 ? 19.282 14.931 -19.018 1.00 92.25 164 VAL A O 1
ATOM 1256 N N . HIS A 1 165 ? 19.319 16.541 -17.473 1.00 95.56 165 HIS A N 1
ATOM 1257 C CA . HIS A 1 165 ? 20.177 17.418 -18.266 1.00 95.56 165 HIS A CA 1
ATOM 1258 C C . HIS A 1 165 ? 21.575 16.820 -18.518 1.00 95.56 165 HIS A C 1
ATOM 1260 O O . HIS A 1 165 ? 22.117 16.952 -19.616 1.00 95.56 165 HIS A O 1
ATOM 1266 N N . SER A 1 166 ? 22.155 16.129 -17.531 1.00 92.94 166 SER A N 1
ATOM 1267 C CA . SER A 1 166 ? 23.417 15.391 -17.690 1.00 92.94 166 SER A CA 1
ATOM 1268 C C . SER A 1 166 ? 23.286 14.252 -18.705 1.00 92.94 166 SER A C 1
ATOM 1270 O O . SER A 1 166 ? 24.148 14.093 -19.571 1.00 92.94 166 SER A O 1
ATOM 1272 N N . VAL A 1 167 ? 22.176 13.508 -18.664 1.00 89.75 167 VAL A N 1
ATOM 1273 C CA . VAL A 1 167 ? 21.876 12.450 -19.640 1.00 89.75 167 VAL A CA 1
ATOM 1274 C C . VAL A 1 167 ? 21.801 13.025 -21.053 1.00 89.75 167 VAL A C 1
ATOM 1276 O O . VAL A 1 167 ? 22.418 12.476 -21.966 1.00 89.75 167 VAL A O 1
ATOM 1279 N N . PHE A 1 168 ? 21.133 14.167 -21.250 1.00 91.69 168 PHE A N 1
ATOM 1280 C CA . PHE A 1 168 ? 21.074 14.817 -22.564 1.00 91.69 168 PHE A CA 1
ATOM 1281 C C . PHE A 1 168 ? 22.447 15.242 -23.092 1.00 91.69 168 PHE A C 1
ATOM 1283 O O . PHE A 1 168 ? 22.718 15.049 -24.278 1.00 91.69 168 PHE A O 1
ATOM 1290 N N . LYS A 1 169 ? 23.342 15.744 -22.230 1.00 93.25 169 LYS A N 1
ATOM 1291 C CA . LYS A 1 169 ? 24.714 16.111 -22.628 1.00 93.25 169 LYS A CA 1
ATOM 1292 C C . LYS A 1 169 ? 25.519 14.938 -23.182 1.00 93.25 169 LYS A C 1
ATOM 1294 O O . LYS A 1 169 ? 26.398 15.166 -24.003 1.00 93.25 169 LYS A O 1
ATOM 1299 N N . VAL A 1 170 ? 25.226 13.710 -22.758 1.00 89.31 170 VAL A N 1
ATOM 1300 C CA . VAL A 1 170 ? 25.882 12.497 -23.270 1.00 89.31 170 VAL A CA 1
ATOM 1301 C C . VAL A 1 170 ? 25.128 11.920 -24.470 1.00 89.31 170 VAL A C 1
ATOM 1303 O O . VAL A 1 170 ? 25.733 11.533 -25.467 1.00 89.31 170 VAL A O 1
ATOM 1306 N N . ARG A 1 171 ? 23.794 11.886 -24.403 1.00 86.44 171 ARG A N 1
ATOM 1307 C CA . ARG A 1 171 ? 22.941 11.245 -25.410 1.00 86.44 171 ARG A CA 1
ATOM 1308 C C . ARG A 1 171 ? 22.947 11.969 -26.754 1.00 86.44 171 ARG A C 1
ATOM 1310 O O . ARG A 1 171 ? 22.961 11.304 -27.783 1.00 86.44 171 ARG A O 1
ATOM 1317 N N . ILE A 1 172 ? 22.953 13.304 -26.756 1.00 90.88 172 ILE A N 1
ATOM 1318 C CA . ILE A 1 172 ? 22.951 14.111 -27.987 1.00 90.88 172 ILE A CA 1
ATOM 1319 C C . ILE A 1 172 ? 24.214 13.879 -28.839 1.00 90.88 172 ILE A C 1
ATOM 1321 O O . ILE A 1 172 ? 24.061 13.490 -29.996 1.00 90.88 172 ILE A O 1
ATOM 1325 N N . PRO A 1 173 ? 25.451 14.066 -28.329 1.00 90.06 173 PRO A N 1
ATOM 1326 C CA . PRO A 1 173 ? 26.652 13.870 -29.144 1.00 90.06 173 PRO A CA 1
ATOM 1327 C C . PRO A 1 173 ? 26.841 12.412 -29.579 1.00 90.06 173 PRO A C 1
ATOM 1329 O O . PRO A 1 173 ? 27.304 12.165 -30.693 1.00 90.06 173 PRO A O 1
ATOM 1332 N N . TYR A 1 174 ? 26.441 11.446 -28.744 1.00 86.81 174 TYR A N 1
ATOM 1333 C CA . TYR A 1 174 ? 26.427 10.040 -29.141 1.00 86.81 174 TYR A CA 1
ATOM 1334 C C . TYR A 1 174 ? 25.456 9.800 -30.303 1.00 86.81 174 TYR A C 1
ATOM 1336 O O . TYR A 1 174 ? 25.877 9.273 -31.325 1.00 86.81 174 TYR A O 1
ATOM 1344 N N . GLY A 1 175 ? 24.205 10.263 -30.196 1.00 84.75 175 GLY A N 1
ATOM 1345 C CA . GLY A 1 175 ? 23.211 10.113 -31.263 1.00 84.75 175 GLY A CA 1
ATOM 1346 C C . GLY A 1 175 ? 23.640 10.784 -32.571 1.00 84.75 175 GLY A C 1
ATOM 1347 O O . GLY A 1 175 ? 23.462 10.218 -33.641 1.00 84.75 175 GLY A O 1
ATOM 1348 N N . MET A 1 176 ? 24.294 11.950 -32.502 1.00 88.44 176 MET A N 1
ATOM 1349 C CA . MET A 1 176 ? 24.886 12.588 -33.687 1.00 88.44 176 MET A CA 1
ATOM 1350 C C . MET A 1 176 ? 25.988 11.730 -34.325 1.00 88.44 176 MET A C 1
ATOM 1352 O O . MET A 1 176 ? 26.057 11.630 -35.548 1.00 88.44 176 MET A O 1
ATOM 1356 N N . THR A 1 177 ? 26.847 11.112 -33.511 1.00 85.12 177 THR A N 1
ATOM 1357 C CA . THR A 1 177 ? 27.939 10.249 -33.990 1.00 85.12 177 THR A CA 1
ATOM 1358 C C . THR A 1 177 ? 27.397 8.951 -34.589 1.00 85.12 177 THR A C 1
ATOM 1360 O O . THR A 1 177 ? 27.843 8.532 -35.655 1.00 85.12 177 THR A O 1
ATOM 1363 N N . GLU A 1 178 ? 26.411 8.339 -33.936 1.00 82.88 178 GLU A N 1
ATOM 1364 C CA . GLU A 1 178 ? 25.715 7.137 -34.395 1.00 82.88 178 GLU A CA 1
ATOM 1365 C C . GLU A 1 178 ? 25.043 7.374 -35.755 1.00 82.88 178 GLU A C 1
ATOM 1367 O O . GLU A 1 178 ? 25.356 6.680 -36.725 1.00 82.88 178 GLU A O 1
ATOM 1372 N N . ASP A 1 179 ? 24.219 8.420 -35.870 1.00 83.00 179 ASP A N 1
ATOM 1373 C CA . ASP A 1 179 ? 23.584 8.821 -37.129 1.00 83.00 179 ASP A CA 1
ATOM 1374 C C . ASP A 1 179 ? 24.620 9.097 -38.221 1.00 83.00 179 ASP A C 1
ATOM 1376 O O . ASP A 1 179 ? 24.412 8.729 -39.381 1.00 83.00 179 ASP A O 1
ATOM 1380 N N . PHE A 1 180 ? 25.746 9.727 -37.870 1.00 85.88 180 PHE A N 1
ATOM 1381 C CA . PHE A 1 180 ? 26.794 10.037 -38.833 1.00 85.88 180 PHE A CA 1
ATOM 1382 C C . PHE A 1 180 ? 27.449 8.777 -39.409 1.00 85.88 180 PHE A C 1
ATOM 1384 O O . PHE A 1 180 ? 27.613 8.653 -40.629 1.00 85.88 180 PHE A O 1
ATOM 1391 N N . VAL A 1 181 ? 27.783 7.823 -38.538 1.00 82.75 181 VAL A N 1
ATOM 1392 C CA . VAL A 1 181 ? 28.401 6.550 -38.920 1.00 82.75 181 VAL A CA 1
ATOM 1393 C C . VAL A 1 181 ? 27.434 5.705 -39.755 1.00 82.75 181 VAL A C 1
ATOM 1395 O O . VAL A 1 181 ? 27.816 5.189 -40.808 1.00 82.75 181 VAL A O 1
ATOM 1398 N N . ILE A 1 182 ? 26.173 5.597 -39.333 1.00 77.62 182 ILE A N 1
ATOM 1399 C CA . ILE A 1 182 ? 25.172 4.760 -40.006 1.00 77.62 182 ILE A CA 1
ATOM 1400 C C . ILE A 1 182 ? 24.753 5.360 -41.352 1.00 77.62 182 ILE A C 1
ATOM 1402 O O . ILE A 1 182 ? 24.734 4.653 -42.356 1.00 77.62 182 ILE A O 1
ATOM 1406 N N . LYS A 1 183 ? 24.420 6.657 -41.409 1.00 77.12 183 LYS A N 1
ATOM 1407 C CA . LYS A 1 183 ? 23.830 7.266 -42.616 1.00 77.12 183 LYS A CA 1
ATOM 1408 C C . LYS A 1 183 ? 24.883 7.677 -43.640 1.00 77.12 183 LYS A C 1
ATOM 1410 O O . LYS A 1 183 ? 24.716 7.412 -44.832 1.00 77.12 183 LYS A O 1
ATOM 1415 N N . TYR A 1 184 ? 25.965 8.323 -43.205 1.00 83.12 184 TYR A N 1
ATOM 1416 C CA . TYR A 1 184 ? 26.923 8.946 -44.125 1.00 83.12 184 TYR A CA 1
ATOM 1417 C C . TYR A 1 184 ? 28.172 8.094 -44.341 1.00 83.12 184 TYR A C 1
ATOM 1419 O O . TYR A 1 184 ? 28.536 7.841 -45.490 1.00 83.12 184 TYR A O 1
ATOM 1427 N N . PHE A 1 185 ? 28.808 7.613 -43.268 1.00 82.12 185 PHE A N 1
ATOM 1428 C CA . PHE A 1 185 ? 30.051 6.842 -43.386 1.00 82.12 185 PHE A CA 1
ATOM 1429 C C . PHE A 1 185 ? 29.826 5.499 -44.088 1.00 82.12 185 PHE A C 1
ATOM 1431 O O . PHE A 1 185 ? 30.571 5.142 -45.002 1.00 82.12 185 PHE A O 1
ATOM 1438 N N . TRP A 1 186 ? 28.747 4.795 -43.734 1.00 77.75 186 TRP A N 1
ATOM 1439 C CA . TRP A 1 186 ? 28.383 3.548 -44.400 1.00 77.75 186 TRP A CA 1
ATOM 1440 C C . TRP A 1 186 ? 28.147 3.739 -45.898 1.00 77.75 186 TRP A C 1
ATOM 1442 O O . TRP A 1 186 ? 28.691 2.992 -46.715 1.00 77.75 186 TRP A O 1
ATOM 1452 N N . SER A 1 187 ? 27.360 4.755 -46.259 1.00 78.62 187 SER A N 1
ATOM 1453 C CA . SER A 1 187 ? 27.065 5.084 -47.654 1.00 78.62 187 SER A CA 1
ATOM 1454 C C . SER A 1 187 ? 28.348 5.404 -48.425 1.00 78.62 187 SER A C 1
ATOM 1456 O O . SER A 1 187 ? 28.526 4.910 -49.534 1.00 78.62 187 SER A O 1
ATOM 1458 N N . ALA A 1 188 ? 29.274 6.164 -47.828 1.00 83.56 188 ALA A N 1
ATOM 1459 C CA . ALA A 1 188 ? 30.554 6.521 -48.442 1.00 83.56 188 ALA A CA 1
ATOM 1460 C C . ALA A 1 188 ? 31.431 5.295 -48.758 1.00 83.56 188 ALA A C 1
ATOM 1462 O O . ALA A 1 188 ? 31.934 5.178 -49.877 1.00 83.56 188 ALA A O 1
ATOM 1463 N N . ILE A 1 189 ? 31.572 4.352 -47.819 1.00 79.44 189 ILE A N 1
ATOM 1464 C CA . ILE A 1 189 ? 32.313 3.100 -48.062 1.00 79.44 189 ILE A CA 1
ATOM 1465 C C . ILE A 1 189 ? 31.600 2.247 -49.113 1.00 79.44 189 ILE A C 1
ATOM 1467 O O . ILE A 1 189 ? 32.244 1.705 -50.014 1.00 79.44 189 ILE A O 1
ATOM 1471 N N . GLY A 1 190 ? 30.270 2.174 -49.043 1.00 78.06 190 GLY A N 1
ATOM 1472 C CA . GLY A 1 190 ? 29.459 1.450 -50.014 1.00 78.06 190 GLY A CA 1
ATOM 1473 C C . GLY A 1 190 ? 29.646 1.956 -51.444 1.00 78.06 190 GLY A C 1
ATOM 1474 O O . GLY A 1 190 ? 29.821 1.156 -52.362 1.00 78.06 190 GLY A O 1
ATOM 1475 N N . TYR A 1 191 ? 29.703 3.279 -51.632 1.00 81.38 191 TYR A N 1
ATOM 1476 C CA . TYR A 1 191 ? 30.048 3.892 -52.918 1.00 81.38 191 TYR A CA 1
ATOM 1477 C C . TYR A 1 191 ? 31.436 3.480 -53.408 1.00 81.38 191 TYR A C 1
ATOM 1479 O O . TYR A 1 191 ? 31.601 3.160 -54.586 1.00 81.38 191 TYR A O 1
ATOM 1487 N N . GLY A 1 192 ? 32.416 3.430 -52.502 1.00 79.06 192 GLY A N 1
ATOM 1488 C CA . GLY A 1 192 ? 33.754 2.922 -52.793 1.00 79.06 192 GLY A CA 1
ATOM 1489 C C . GLY A 1 192 ? 33.720 1.484 -53.310 1.00 79.06 192 GLY A C 1
ATOM 1490 O O . GLY A 1 192 ? 34.207 1.224 -54.409 1.00 79.06 192 GLY A O 1
ATOM 1491 N N . LEU A 1 193 ? 33.070 0.571 -52.582 1.00 75.00 193 LEU A N 1
ATOM 1492 C CA . LEU A 1 193 ? 32.951 -0.844 -52.962 1.00 75.00 193 LEU A CA 1
ATOM 1493 C C . LEU A 1 193 ? 32.263 -1.035 -54.323 1.00 75.00 193 LEU A C 1
ATOM 1495 O O . LEU A 1 193 ? 32.698 -1.859 -55.126 1.00 75.00 193 LEU A O 1
ATOM 1499 N N . MET A 1 194 ? 31.235 -0.242 -54.623 1.00 74.12 194 MET A N 1
ATOM 1500 C CA . MET A 1 194 ? 30.521 -0.297 -55.906 1.00 74.12 194 MET A CA 1
ATOM 1501 C C . MET A 1 194 ? 31.299 0.258 -57.086 1.00 74.12 194 MET A C 1
ATOM 1503 O O . MET A 1 194 ? 31.018 -0.097 -58.229 1.00 74.12 194 MET A O 1
ATOM 1507 N N . SER A 1 195 ? 32.245 1.153 -56.827 1.00 76.94 195 SER A N 1
ATOM 1508 C CA . SER A 1 195 ? 33.080 1.724 -57.875 1.00 76.94 195 SER A CA 1
ATOM 1509 C C . SER A 1 195 ? 34.136 0.725 -58.372 1.00 76.94 195 SER A C 1
ATOM 1511 O O . SER A 1 195 ? 34.557 0.809 -59.526 1.00 76.94 195 SER A O 1
ATOM 1513 N N . ILE A 1 196 ? 34.504 -0.281 -57.562 1.00 73.25 196 ILE A N 1
ATOM 1514 C CA . ILE A 1 196 ? 35.566 -1.249 -57.887 1.00 73.25 196 ILE A CA 1
ATOM 1515 C C . ILE A 1 196 ? 35.293 -1.991 -59.211 1.00 73.25 196 ILE A C 1
ATOM 1517 O O . ILE A 1 196 ? 36.160 -1.946 -60.084 1.00 73.25 196 ILE A O 1
ATOM 1521 N N . PRO A 1 197 ? 34.116 -2.605 -59.452 1.00 66.94 197 PRO A N 1
ATOM 1522 C CA . PRO A 1 197 ? 33.848 -3.306 -60.712 1.00 66.94 197 PRO A CA 1
ATOM 1523 C C . PRO A 1 197 ? 33.733 -2.380 -61.934 1.00 66.94 197 PRO A C 1
ATOM 1525 O O . PRO A 1 197 ? 33.852 -2.848 -63.066 1.00 66.94 197 PRO A O 1
ATOM 1528 N N . VAL A 1 198 ? 33.474 -1.084 -61.721 1.00 69.19 198 VAL A N 1
ATOM 1529 C CA . VAL A 1 198 ? 33.334 -0.077 -62.788 1.00 69.19 198 VAL A CA 1
ATOM 1530 C C . VAL A 1 198 ? 34.704 0.436 -63.240 1.00 69.19 198 VAL A C 1
ATOM 1532 O O . VAL A 1 198 ? 34.928 0.583 -64.441 1.00 69.19 198 VAL A O 1
ATOM 1535 N N . PHE A 1 199 ? 35.623 0.679 -62.297 1.00 69.81 199 PHE A N 1
ATOM 1536 C CA . PHE A 1 199 ? 36.955 1.235 -62.572 1.00 69.81 199 PHE A CA 1
ATOM 1537 C C . PHE A 1 199 ? 38.056 0.177 -62.755 1.00 69.81 199 PHE A C 1
ATOM 1539 O O . PHE A 1 199 ? 39.056 0.470 -63.408 1.00 69.81 199 PHE A O 1
ATOM 1546 N N . PHE A 1 200 ? 37.882 -1.051 -62.249 1.00 67.69 200 PHE A N 1
ATOM 1547 C CA . PHE A 1 200 ? 38.850 -2.151 -62.390 1.00 67.69 200 PHE A CA 1
ATOM 1548 C C . PHE A 1 200 ? 38.283 -3.310 -63.241 1.00 67.69 200 PHE A C 1
ATOM 1550 O O . PHE A 1 200 ? 37.848 -4.331 -62.702 1.00 67.69 200 PHE A O 1
ATOM 1557 N N . PRO A 1 201 ? 38.310 -3.207 -64.587 1.00 56.28 201 PRO A N 1
ATOM 1558 C CA . PRO A 1 201 ? 37.710 -4.193 -65.497 1.00 56.28 201 PRO A CA 1
ATOM 1559 C C . PRO A 1 201 ? 38.379 -5.580 -65.467 1.00 56.28 201 PRO A C 1
ATOM 1561 O O . PRO A 1 201 ? 37.727 -6.577 -65.771 1.00 56.28 201 PRO A O 1
ATOM 1564 N N . VAL A 1 202 ? 39.640 -5.677 -65.022 1.00 52.53 202 VAL A N 1
ATOM 1565 C CA . VAL A 1 202 ? 40.360 -6.957 -64.849 1.00 52.53 202 VAL A CA 1
ATOM 1566 C C . VAL A 1 202 ? 39.672 -7.858 -63.815 1.00 52.53 202 VAL A C 1
ATOM 1568 O O . VAL A 1 202 ? 39.606 -9.072 -63.999 1.00 52.53 202 VAL A O 1
ATOM 1571 N N . ALA A 1 203 ? 39.076 -7.275 -62.769 1.00 50.69 203 ALA A N 1
ATOM 1572 C CA . ALA A 1 203 ? 38.308 -8.028 -61.779 1.00 50.69 203 ALA A CA 1
ATOM 1573 C C . ALA A 1 203 ? 37.003 -8.595 -62.370 1.00 50.69 203 ALA A C 1
ATOM 1575 O O . ALA A 1 203 ? 36.599 -9.697 -62.015 1.00 50.69 203 ALA A O 1
ATOM 1576 N N . ARG A 1 204 ? 36.367 -7.891 -63.321 1.00 49.84 204 ARG A N 1
ATOM 1577 C CA . ARG A 1 204 ? 35.152 -8.358 -64.014 1.00 49.84 204 ARG A CA 1
ATOM 1578 C C . ARG A 1 204 ? 35.463 -9.461 -65.030 1.00 49.84 204 ARG A C 1
ATOM 1580 O O . ARG A 1 204 ? 34.719 -10.435 -65.099 1.00 49.84 204 ARG A O 1
ATOM 1587 N N . HIS A 1 205 ? 36.572 -9.353 -65.766 1.00 51.09 205 HIS A N 1
ATOM 1588 C CA . HIS A 1 205 ? 37.027 -10.391 -66.705 1.00 51.09 205 HIS A CA 1
ATOM 1589 C C . HIS A 1 205 ? 37.433 -11.704 -66.014 1.00 51.09 205 HIS A C 1
ATOM 1591 O O . HIS A 1 205 ? 37.292 -12.765 -66.612 1.00 51.09 205 HIS A O 1
ATOM 1597 N N . ALA A 1 206 ? 37.860 -11.656 -64.748 1.00 48.66 206 ALA A N 1
ATOM 1598 C CA . ALA A 1 206 ? 38.090 -12.852 -63.934 1.00 48.66 206 ALA A CA 1
ATOM 1599 C C . ALA A 1 206 ? 36.793 -13.486 -63.380 1.00 48.66 206 ALA A C 1
ATOM 1601 O O . ALA A 1 206 ? 36.796 -14.660 -63.020 1.00 48.66 206 ALA A O 1
ATOM 1602 N N . LEU A 1 207 ? 35.695 -12.722 -63.297 1.00 48.25 207 LEU A N 1
ATOM 1603 C CA . LEU A 1 207 ? 34.434 -13.141 -62.669 1.00 48.25 207 LEU A CA 1
ATOM 1604 C C . LEU A 1 207 ? 33.350 -13.578 -63.671 1.00 48.25 207 LEU A C 1
ATOM 1606 O O . LEU A 1 207 ? 32.490 -14.367 -63.297 1.00 48.25 207 LEU A O 1
ATOM 1610 N N . ASN A 1 208 ? 33.377 -13.104 -64.922 1.00 47.62 208 ASN A N 1
ATOM 1611 C CA . ASN A 1 208 ? 32.447 -13.521 -65.980 1.00 47.62 208 ASN A CA 1
ATOM 1612 C C . ASN A 1 208 ? 33.155 -13.560 -67.350 1.00 47.62 208 ASN A C 1
ATOM 1614 O O . ASN A 1 208 ? 33.240 -12.527 -68.020 1.00 47.62 208 ASN A O 1
ATOM 1618 N N . PRO A 1 209 ? 33.644 -14.730 -67.803 1.00 45.44 209 PRO A N 1
ATOM 1619 C CA . PRO A 1 209 ? 34.222 -14.876 -69.129 1.00 45.44 209 PRO A CA 1
ATOM 1620 C C . PRO A 1 209 ? 33.088 -15.051 -70.147 1.00 45.44 209 PRO A C 1
ATOM 1622 O O . PRO A 1 209 ? 32.567 -16.148 -70.335 1.00 45.44 209 PRO A O 1
ATOM 1625 N N . LYS A 1 210 ? 32.669 -13.968 -70.803 1.00 48.59 210 LYS A N 1
ATOM 1626 C CA . LYS A 1 210 ? 31.902 -14.054 -72.054 1.00 48.59 210 LYS A CA 1
ATOM 1627 C C . LYS A 1 210 ? 32.658 -13.318 -73.154 1.00 48.59 210 LYS A C 1
ATOM 1629 O O . LYS A 1 210 ? 33.053 -12.172 -72.968 1.00 48.59 210 LYS A O 1
ATOM 1634 N N . GLU A 1 211 ? 32.865 -14.007 -74.276 1.00 43.22 211 GLU A N 1
ATOM 1635 C CA . GLU A 1 211 ? 33.464 -13.474 -75.504 1.00 43.22 211 GLU A CA 1
ATOM 1636 C C . GLU A 1 211 ? 32.657 -12.269 -76.012 1.00 43.22 211 GLU A C 1
ATOM 1638 O O . GLU A 1 211 ? 31.424 -12.311 -76.011 1.00 43.22 211 GLU A O 1
ATOM 1643 N N . HIS A 1 212 ? 33.326 -11.191 -76.434 1.00 48.25 212 HIS A N 1
ATOM 1644 C CA . HIS A 1 212 ? 32.667 -10.008 -76.997 1.00 48.25 212 HIS A CA 1
ATOM 1645 C C . HIS A 1 212 ? 33.248 -9.601 -78.353 1.00 48.25 212 HIS A C 1
ATOM 1647 O O . HIS A 1 212 ? 34.461 -9.486 -78.525 1.00 48.25 212 HIS A O 1
ATOM 1653 N N . ASN A 1 213 ? 32.328 -9.358 -79.293 1.00 41.62 213 ASN A N 1
ATOM 1654 C CA . ASN A 1 213 ? 32.544 -8.721 -80.589 1.00 41.62 213 ASN A CA 1
ATOM 1655 C C . ASN A 1 213 ? 32.547 -7.184 -80.450 1.00 41.62 213 ASN A C 1
ATOM 1657 O O . ASN A 1 213 ? 31.964 -6.611 -79.536 1.00 41.62 213 ASN A O 1
ATOM 1661 N N . VAL A 1 214 ? 33.192 -6.515 -81.405 1.00 46.03 214 VAL A N 1
ATOM 1662 C CA . VAL A 1 214 ? 33.703 -5.129 -81.333 1.00 46.03 214 VAL A CA 1
ATOM 1663 C C . VAL A 1 214 ? 32.627 -4.018 -81.451 1.00 46.03 214 VAL A C 1
ATOM 1665 O O . VAL A 1 214 ? 32.962 -2.836 -81.426 1.00 46.03 214 VAL A O 1
ATOM 1668 N N . GLN A 1 215 ? 31.329 -4.341 -81.518 1.00 43.25 215 GLN A N 1
ATOM 1669 C CA . GLN A 1 215 ? 30.265 -3.353 -81.797 1.00 43.25 215 GLN A CA 1
ATOM 1670 C C . GLN A 1 215 ? 29.473 -2.840 -80.565 1.00 43.25 215 GLN A C 1
ATOM 1672 O O . GLN A 1 215 ? 28.630 -1.962 -80.731 1.00 43.25 215 GLN A O 1
ATOM 1677 N N . ASP A 1 216 ? 29.738 -3.325 -79.344 1.00 53.44 216 ASP A N 1
ATOM 1678 C CA . ASP A 1 216 ? 28.865 -3.135 -78.159 1.00 53.44 216 ASP A CA 1
ATOM 1679 C C . ASP A 1 216 ? 29.347 -2.111 -77.105 1.00 53.44 216 ASP A C 1
ATOM 1681 O O . ASP A 1 216 ? 28.840 -2.064 -75.984 1.00 53.44 216 ASP A O 1
ATOM 1685 N N . THR A 1 217 ? 30.296 -1.230 -77.429 1.00 53.62 217 THR A N 1
ATOM 1686 C CA . THR A 1 217 ? 30.888 -0.306 -76.435 1.00 53.62 217 THR A CA 1
ATOM 1687 C C . THR A 1 217 ? 29.894 0.694 -75.824 1.00 53.62 217 THR A C 1
ATOM 1689 O O . THR A 1 217 ? 30.040 1.067 -74.659 1.00 53.62 217 THR A O 1
ATOM 1692 N N . ALA A 1 218 ? 28.853 1.110 -76.556 1.00 53.09 218 ALA A N 1
ATOM 1693 C CA . ALA A 1 218 ? 27.800 1.986 -76.025 1.00 53.09 218 ALA A CA 1
ATOM 1694 C C . ALA A 1 218 ? 26.814 1.243 -75.098 1.00 53.09 218 ALA A C 1
ATOM 1696 O O . ALA A 1 218 ? 26.400 1.793 -74.074 1.00 53.09 218 ALA A O 1
ATOM 1697 N N . ASN A 1 219 ? 26.488 -0.014 -75.420 1.00 63.41 219 ASN A N 1
ATOM 1698 C CA . ASN A 1 219 ? 25.646 -0.880 -74.587 1.00 63.41 219 ASN A CA 1
ATOM 1699 C C . ASN A 1 219 ? 26.356 -1.255 -73.281 1.00 63.41 219 ASN A C 1
ATOM 1701 O O . ASN A 1 219 ? 25.736 -1.284 -72.220 1.00 63.41 219 ASN A O 1
ATOM 1705 N N . GLU A 1 220 ? 27.673 -1.445 -73.330 1.00 66.56 220 GLU A N 1
ATOM 1706 C CA . GLU A 1 220 ? 28.476 -1.805 -72.165 1.00 66.56 220 GLU A CA 1
ATOM 1707 C C . GLU A 1 220 ? 28.524 -0.684 -71.109 1.00 66.56 220 GLU A C 1
ATOM 1709 O O . GLU A 1 220 ? 28.434 -0.940 -69.905 1.00 66.56 220 GLU A O 1
ATOM 1714 N N . VAL A 1 221 ? 28.625 0.581 -71.532 1.00 68.69 221 VAL A N 1
ATOM 1715 C CA . VAL A 1 221 ? 28.595 1.735 -70.611 1.00 68.69 221 VAL A CA 1
ATOM 1716 C C . VAL A 1 221 ? 27.207 1.907 -69.986 1.00 68.69 221 VAL A C 1
ATOM 1718 O O . VAL A 1 221 ? 27.106 2.209 -68.791 1.00 68.69 221 VAL A O 1
ATOM 1721 N N . ALA A 1 222 ? 26.143 1.676 -70.760 1.00 73.31 222 ALA A N 1
ATOM 1722 C CA . ALA A 1 222 ? 24.771 1.711 -70.261 1.00 73.31 222 ALA A CA 1
ATOM 1723 C C . ALA A 1 222 ? 24.527 0.613 -69.207 1.00 73.31 222 ALA A C 1
ATOM 1725 O O . ALA A 1 222 ? 24.071 0.924 -68.106 1.00 73.31 222 ALA A O 1
ATOM 1726 N N . GLU A 1 223 ? 24.938 -0.631 -69.477 1.00 72.81 223 GLU A N 1
ATOM 1727 C CA . GLU A 1 223 ? 24.800 -1.774 -68.559 1.00 72.81 223 GLU A CA 1
ATOM 1728 C C . GLU A 1 223 ? 25.602 -1.579 -67.256 1.00 72.81 223 GLU A C 1
ATOM 1730 O O . GLU A 1 223 ? 25.125 -1.866 -66.150 1.00 72.81 223 GLU A O 1
ATOM 1735 N N . ARG A 1 224 ? 26.822 -1.026 -67.353 1.00 70.94 224 ARG A N 1
ATOM 1736 C CA . ARG A 1 224 ? 27.645 -0.660 -66.183 1.00 70.94 224 ARG A CA 1
ATOM 1737 C C . ARG A 1 224 ? 26.962 0.399 -65.320 1.00 70.94 224 ARG A C 1
ATOM 1739 O O . ARG A 1 224 ? 26.982 0.295 -64.093 1.00 70.94 224 ARG A O 1
ATOM 1746 N N . THR A 1 225 ? 26.343 1.394 -65.952 1.00 78.69 225 THR A N 1
ATOM 1747 C CA . THR A 1 225 ? 25.627 2.476 -65.262 1.00 78.69 225 THR A CA 1
ATOM 1748 C C . THR A 1 225 ? 24.359 1.954 -64.587 1.00 78.69 225 THR A C 1
ATOM 1750 O O . THR A 1 225 ? 24.110 2.277 -63.426 1.00 78.69 225 THR A O 1
ATOM 1753 N N . GLU A 1 226 ? 23.588 1.101 -65.263 1.00 79.81 226 GLU A N 1
ATOM 1754 C CA . GLU A 1 226 ? 22.382 0.472 -64.712 1.00 79.81 226 GLU A CA 1
ATOM 1755 C C . GLU A 1 226 ? 22.711 -0.389 -63.488 1.00 79.81 226 GLU A C 1
ATOM 1757 O O . GLU A 1 226 ? 22.119 -0.208 -62.420 1.00 79.81 226 GLU A O 1
ATOM 1762 N N . THR A 1 227 ? 23.720 -1.256 -63.608 1.00 76.62 227 THR A N 1
ATOM 1763 C CA . THR A 1 227 ? 24.176 -2.123 -62.512 1.00 76.62 227 THR A CA 1
ATOM 1764 C C . THR A 1 227 ? 24.658 -1.295 -61.321 1.00 76.62 227 THR A C 1
ATOM 1766 O O . THR A 1 227 ? 24.311 -1.587 -60.178 1.00 76.62 227 THR A O 1
ATOM 1769 N N . TYR A 1 228 ? 25.404 -0.214 -61.570 1.00 80.62 228 TYR A N 1
ATOM 1770 C CA . TYR A 1 228 ? 25.859 0.703 -60.525 1.00 80.62 228 TYR A CA 1
ATOM 1771 C C . TYR A 1 228 ? 24.692 1.407 -59.817 1.00 80.62 228 TYR A C 1
ATOM 1773 O O . TYR A 1 228 ? 24.644 1.446 -58.587 1.00 80.62 228 TYR A O 1
ATOM 1781 N N . VAL A 1 229 ? 23.720 1.938 -60.567 1.00 81.94 229 VAL A N 1
ATOM 1782 C CA . VAL A 1 229 ? 22.555 2.637 -59.997 1.00 81.94 229 VAL A CA 1
ATOM 1783 C C . VAL A 1 229 ? 21.651 1.679 -59.218 1.00 81.94 229 VAL A C 1
ATOM 1785 O O . VAL A 1 229 ? 21.156 2.054 -58.149 1.00 81.94 229 VAL A O 1
ATOM 1788 N N . SER A 1 230 ? 21.450 0.459 -59.721 1.00 83.25 230 SER A N 1
ATOM 1789 C CA . SER A 1 230 ? 20.679 -0.590 -59.048 1.00 83.25 230 SER A CA 1
ATOM 1790 C C . SER A 1 230 ? 21.349 -1.013 -57.741 1.00 83.25 230 SER A C 1
ATOM 1792 O O . SER A 1 230 ? 20.758 -0.870 -56.667 1.00 83.25 230 SER A O 1
ATOM 1794 N N . ASN A 1 231 ? 22.630 -1.392 -57.806 1.00 81.44 231 ASN A N 1
ATOM 1795 C CA . ASN A 1 231 ? 23.417 -1.770 -56.637 1.00 81.44 231 ASN A CA 1
ATOM 1796 C C . ASN A 1 231 ? 23.415 -0.641 -55.598 1.00 81.44 231 ASN A C 1
ATOM 1798 O O . ASN A 1 231 ? 23.127 -0.902 -54.431 1.00 81.44 231 ASN A O 1
ATOM 1802 N N . ARG A 1 232 ? 23.622 0.623 -56.008 1.00 83.19 232 ARG A N 1
ATOM 1803 C CA . ARG A 1 232 ? 23.559 1.803 -55.123 1.00 83.19 232 ARG A CA 1
ATOM 1804 C C . ARG A 1 232 ? 22.272 1.860 -54.313 1.00 83.19 232 ARG A C 1
ATOM 1806 O O . ARG A 1 232 ? 22.318 2.086 -53.106 1.00 83.19 232 ARG A O 1
ATOM 1813 N N . ARG A 1 233 ? 21.122 1.700 -54.971 1.00 84.25 233 ARG A N 1
ATOM 1814 C CA . ARG A 1 233 ? 19.813 1.754 -54.303 1.00 84.25 233 ARG A CA 1
ATOM 1815 C C . ARG A 1 233 ? 19.651 0.611 -53.304 1.00 84.25 233 ARG A C 1
ATOM 1817 O O . ARG A 1 233 ? 19.144 0.850 -52.208 1.00 84.25 233 ARG A O 1
ATOM 1824 N N . LEU A 1 234 ? 20.118 -0.588 -53.654 1.00 85.00 234 LEU A N 1
ATOM 1825 C CA . LEU A 1 234 ? 20.110 -1.744 -52.758 1.00 85.00 234 LEU A CA 1
ATOM 1826 C C . LEU A 1 234 ? 20.977 -1.499 -51.518 1.00 85.00 234 LEU A C 1
ATOM 1828 O O . LEU A 1 234 ? 20.515 -1.748 -50.413 1.00 85.00 234 LEU A O 1
ATOM 1832 N N . LEU A 1 235 ? 22.178 -0.929 -51.662 1.00 80.50 235 LEU A N 1
ATOM 1833 C CA . LEU A 1 235 ? 23.053 -0.638 -50.518 1.00 80.50 235 LEU A CA 1
ATOM 1834 C C . LEU A 1 235 ? 22.517 0.475 -49.619 1.00 80.50 235 LEU A C 1
ATOM 1836 O O . LEU A 1 235 ? 22.627 0.367 -48.403 1.00 80.50 235 LEU A O 1
ATOM 1840 N N . LEU A 1 236 ? 21.916 1.525 -50.185 1.00 81.75 236 LEU A N 1
ATOM 1841 C CA . LEU A 1 236 ? 21.257 2.558 -49.378 1.00 81.75 236 LEU A CA 1
ATOM 1842 C C . LEU A 1 236 ? 20.080 1.973 -48.585 1.00 81.75 236 LEU A C 1
ATOM 1844 O O . LEU A 1 236 ? 19.924 2.279 -47.406 1.00 81.75 236 LEU A O 1
ATOM 1848 N N . SER A 1 237 ? 19.297 1.088 -49.207 1.00 85.19 237 SER A N 1
ATOM 1849 C CA . SER A 1 237 ? 18.190 0.390 -48.538 1.00 85.19 237 SER A CA 1
ATOM 1850 C C . SER A 1 237 ? 18.697 -0.587 -47.468 1.00 85.19 237 SER A C 1
ATOM 1852 O O . SER A 1 237 ? 18.104 -0.689 -46.397 1.00 85.19 237 SER A O 1
ATOM 1854 N N . LEU A 1 238 ? 19.831 -1.249 -47.721 1.00 82.62 238 LEU A N 1
ATOM 1855 C CA . LEU A 1 238 ? 20.531 -2.110 -46.767 1.00 82.62 238 LEU A CA 1
ATOM 1856 C C . LEU A 1 238 ? 21.049 -1.320 -45.557 1.00 82.62 238 LEU A C 1
ATOM 1858 O O . LEU A 1 238 ? 20.915 -1.776 -44.426 1.00 82.62 238 LEU A O 1
ATOM 1862 N N . GLY A 1 239 ? 21.606 -0.127 -45.784 1.00 79.00 239 GLY A N 1
ATOM 1863 C CA . GLY A 1 239 ? 22.053 0.780 -44.726 1.00 79.00 239 GLY A CA 1
ATOM 1864 C C . GLY A 1 239 ? 20.895 1.291 -43.865 1.00 79.00 239 GLY A C 1
ATOM 1865 O O . GLY A 1 239 ? 21.007 1.295 -42.643 1.00 79.00 239 GLY A O 1
ATOM 1866 N N . ASP A 1 240 ? 19.757 1.644 -44.474 1.00 82.81 240 ASP A N 1
ATOM 1867 C CA . ASP A 1 240 ? 18.536 2.040 -43.749 1.00 82.81 240 ASP A CA 1
ATOM 1868 C C . ASP A 1 240 ? 17.970 0.876 -42.913 1.00 82.81 240 ASP A C 1
ATOM 1870 O O . ASP A 1 240 ? 17.658 1.032 -41.731 1.00 82.81 240 ASP A O 1
ATOM 1874 N N . ALA A 1 241 ? 17.909 -0.329 -43.490 1.00 85.06 241 ALA A N 1
ATOM 1875 C CA . ALA A 1 241 ? 17.506 -1.537 -42.774 1.00 85.06 241 ALA A CA 1
ATOM 1876 C C . ALA A 1 241 ? 18.468 -1.882 -41.619 1.00 85.06 241 ALA A C 1
ATOM 1878 O O . ALA A 1 241 ? 18.021 -2.168 -40.508 1.00 85.06 241 ALA A O 1
ATOM 1879 N N . GLY A 1 242 ? 19.780 -1.799 -41.850 1.00 80.38 242 GLY A N 1
ATOM 1880 C CA . GLY A 1 242 ? 20.812 -2.064 -40.845 1.0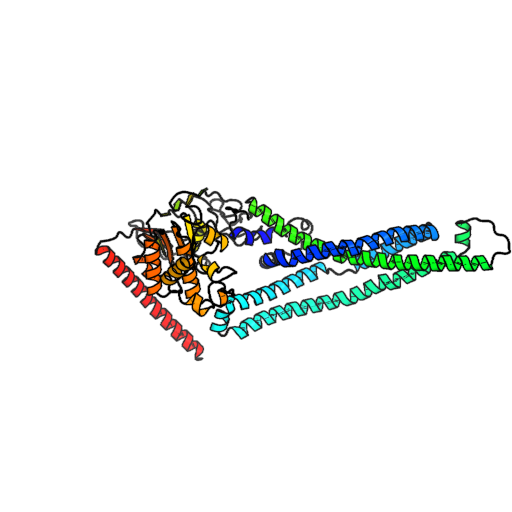0 80.38 242 GLY A CA 1
ATOM 1881 C C . GLY A 1 242 ? 20.832 -1.042 -39.719 1.00 80.38 242 GLY A C 1
ATOM 1882 O O . GLY A 1 242 ? 20.972 -1.423 -38.559 1.00 80.38 242 GLY A O 1
ATOM 1883 N N . GLY A 1 243 ? 20.620 0.233 -40.044 1.00 79.38 243 GLY A N 1
ATOM 1884 C CA . GLY A 1 243 ? 20.448 1.302 -39.068 1.00 79.38 243 GLY A CA 1
ATOM 1885 C C . GLY A 1 243 ? 19.250 1.053 -38.161 1.00 79.38 243 GLY A C 1
ATOM 1886 O O . GLY A 1 243 ? 19.406 1.026 -36.943 1.00 79.38 243 GLY A O 1
ATOM 1887 N N . ARG A 1 244 ? 18.070 0.778 -38.739 1.00 82.62 244 ARG A N 1
ATOM 1888 C CA . ARG A 1 244 ? 16.861 0.427 -37.969 1.00 82.62 244 ARG A CA 1
ATOM 1889 C C . ARG A 1 244 ? 17.092 -0.759 -37.035 1.00 82.62 244 ARG A C 1
ATOM 1891 O O . ARG A 1 244 ? 16.763 -0.672 -35.857 1.00 82.62 244 ARG A O 1
ATOM 1898 N N . LEU A 1 245 ? 17.722 -1.822 -37.533 1.00 82.44 245 LEU A N 1
ATOM 1899 C CA . LEU A 1 245 ? 18.013 -3.015 -36.736 1.00 82.44 245 LEU A CA 1
ATOM 1900 C C . LEU A 1 245 ? 18.996 -2.728 -35.588 1.00 82.44 245 LEU A C 1
ATOM 1902 O O . LEU A 1 245 ? 18.896 -3.330 -34.520 1.00 82.44 245 LEU A O 1
ATOM 1906 N N . MET A 1 246 ? 19.925 -1.790 -35.786 1.00 76.75 246 MET A N 1
ATOM 1907 C CA . MET A 1 246 ? 20.865 -1.366 -34.750 1.00 76.75 246 MET A CA 1
ATOM 1908 C C . MET A 1 246 ? 20.180 -0.528 -33.662 1.00 76.75 246 MET A C 1
ATOM 1910 O O . MET A 1 246 ? 20.396 -0.793 -32.478 1.00 76.75 246 MET A O 1
ATOM 1914 N N . TYR A 1 247 ? 19.271 0.385 -34.031 1.00 75.94 247 TYR A N 1
ATOM 1915 C CA . TYR A 1 247 ? 18.447 1.115 -33.057 1.00 75.94 247 TYR A CA 1
ATOM 1916 C C . TYR A 1 247 ? 17.528 0.185 -32.251 1.00 75.94 247 TYR A C 1
ATOM 1918 O O . TYR A 1 247 ? 17.334 0.414 -31.054 1.00 75.94 247 TYR A O 1
ATOM 1926 N N . SER A 1 248 ? 17.027 -0.904 -32.846 1.00 80.88 248 SER A N 1
ATOM 1927 C CA . SER A 1 248 ? 16.238 -1.912 -32.121 1.00 80.88 248 SER A CA 1
ATOM 1928 C C . SER A 1 248 ? 17.009 -2.591 -30.985 1.00 80.88 248 SER A C 1
ATOM 1930 O O . SER A 1 248 ? 16.388 -3.119 -30.068 1.00 80.88 248 SER A O 1
ATOM 1932 N N . GLY A 1 249 ? 18.346 -2.522 -30.952 1.00 75.31 249 GLY A N 1
ATOM 1933 C CA . GLY A 1 249 ? 19.129 -2.952 -29.788 1.00 75.31 249 GLY A CA 1
ATOM 1934 C C . GLY A 1 249 ? 18.776 -2.178 -28.512 1.00 75.31 249 GLY A C 1
ATOM 1935 O O . GLY A 1 249 ? 18.718 -2.760 -27.427 1.00 75.31 249 GLY A O 1
ATOM 1936 N N . LYS A 1 250 ? 18.467 -0.881 -28.635 1.00 74.12 250 LYS A N 1
ATOM 1937 C CA . LYS A 1 250 ? 17.979 -0.057 -27.520 1.00 74.12 250 LYS A CA 1
ATOM 1938 C C . LYS A 1 250 ? 16.574 -0.478 -27.090 1.00 74.12 250 LYS A C 1
ATOM 1940 O O . LYS A 1 250 ? 16.331 -0.619 -25.896 1.00 74.12 250 LYS A O 1
ATOM 1945 N N . GLU A 1 251 ? 15.683 -0.711 -28.053 1.00 79.94 251 GLU A N 1
ATOM 1946 C CA . GLU A 1 251 ? 14.306 -1.167 -27.802 1.00 79.94 251 GLU A CA 1
ATOM 1947 C C . GLU A 1 251 ? 14.292 -2.537 -27.105 1.00 79.94 251 GLU A C 1
ATOM 1949 O O . GLU A 1 251 ? 13.552 -2.739 -26.145 1.00 79.94 251 GLU A O 1
ATOM 1954 N N . LEU A 1 252 ? 15.174 -3.456 -27.515 1.00 82.69 252 LEU A N 1
ATOM 1955 C CA . LEU A 1 252 ? 15.371 -4.756 -26.868 1.00 82.69 252 LEU A CA 1
ATOM 1956 C C . LEU A 1 252 ? 15.882 -4.617 -25.430 1.00 82.69 252 LEU A C 1
ATOM 1958 O O . LEU A 1 252 ? 15.418 -5.333 -24.543 1.00 82.69 252 LEU A O 1
ATOM 1962 N N . ALA A 1 253 ? 16.821 -3.701 -25.181 1.00 75.56 253 ALA A N 1
ATOM 1963 C CA . ALA A 1 253 ? 17.325 -3.447 -23.833 1.00 75.56 253 ALA A CA 1
ATOM 1964 C C . ALA A 1 253 ? 16.232 -2.868 -22.914 1.00 75.56 253 ALA A C 1
ATOM 1966 O O . ALA A 1 253 ? 16.106 -3.289 -21.762 1.00 75.56 253 ALA A O 1
ATOM 1967 N N . GLU A 1 254 ? 15.410 -1.947 -23.424 1.00 77.62 254 GLU A N 1
ATOM 1968 C CA . GLU A 1 254 ? 14.251 -1.396 -22.709 1.00 77.62 254 GLU A CA 1
ATOM 1969 C C . GLU A 1 254 ? 13.209 -2.484 -22.420 1.00 77.62 254 GLU A C 1
ATOM 1971 O O . GLU A 1 254 ? 12.800 -2.653 -21.267 1.00 77.62 254 GLU A O 1
ATOM 1976 N N . LEU A 1 255 ? 12.861 -3.295 -23.425 1.00 85.06 255 LEU A N 1
ATOM 1977 C CA . LEU A 1 255 ? 11.954 -4.430 -23.274 1.00 85.06 255 LEU A CA 1
ATOM 1978 C C . LEU A 1 255 ? 12.467 -5.434 -22.241 1.00 85.06 255 LEU A C 1
ATOM 1980 O O . LEU A 1 255 ? 11.691 -5.887 -21.402 1.00 85.06 255 LEU A O 1
ATOM 1984 N N . SER A 1 256 ? 13.763 -5.754 -22.243 1.00 78.62 256 SER A N 1
ATOM 1985 C CA . SER A 1 256 ? 14.377 -6.621 -21.230 1.00 78.62 256 SER A CA 1
ATOM 1986 C C . SER A 1 256 ? 14.213 -6.044 -19.820 1.00 78.62 256 SER A C 1
ATOM 1988 O O . SER A 1 256 ? 13.917 -6.783 -18.879 1.00 78.62 256 SER A O 1
ATOM 1990 N N . GLY A 1 257 ? 14.357 -4.725 -19.664 1.00 75.88 257 GLY A N 1
ATOM 1991 C CA . GLY A 1 257 ? 14.140 -4.035 -18.392 1.00 75.88 257 GLY A CA 1
ATOM 1992 C C . GLY A 1 257 ? 12.681 -4.064 -17.924 1.00 75.88 257 GLY A C 1
ATOM 1993 O O . GLY A 1 257 ? 12.421 -4.246 -16.733 1.00 75.88 257 GLY A O 1
ATOM 1994 N N . TYR A 1 258 ? 11.711 -3.906 -18.831 1.00 81.25 258 TYR A N 1
ATOM 1995 C CA . TYR A 1 258 ? 10.286 -4.063 -18.503 1.00 81.25 258 TYR A CA 1
ATOM 1996 C C . TYR A 1 258 ? 9.930 -5.521 -18.194 1.00 81.25 258 TYR A C 1
ATOM 1998 O O . TYR A 1 258 ? 9.246 -5.790 -17.211 1.00 81.25 258 TYR A O 1
ATOM 2006 N N . THR A 1 259 ? 10.462 -6.467 -18.970 1.00 84.38 259 THR A N 1
ATOM 2007 C CA . THR A 1 259 ? 10.245 -7.910 -18.786 1.00 84.38 259 THR A CA 1
ATOM 2008 C C . THR A 1 259 ? 10.717 -8.363 -17.410 1.00 84.38 259 THR A C 1
ATOM 2010 O O . THR A 1 259 ? 9.976 -9.048 -16.714 1.00 84.38 259 THR A O 1
ATOM 2013 N N . SER A 1 260 ? 11.907 -7.931 -16.977 1.00 77.50 260 SER A N 1
ATOM 2014 C CA . SER A 1 260 ? 12.431 -8.245 -15.641 1.00 77.50 260 SER A CA 1
ATOM 2015 C C . SER A 1 260 ? 11.502 -7.749 -14.524 1.00 77.50 260 SER A C 1
ATOM 2017 O O . SER A 1 260 ? 11.216 -8.482 -13.578 1.00 77.50 260 SER A O 1
ATOM 2019 N N . ARG A 1 261 ? 10.943 -6.539 -14.660 1.00 76.62 261 ARG A N 1
ATOM 2020 C CA . 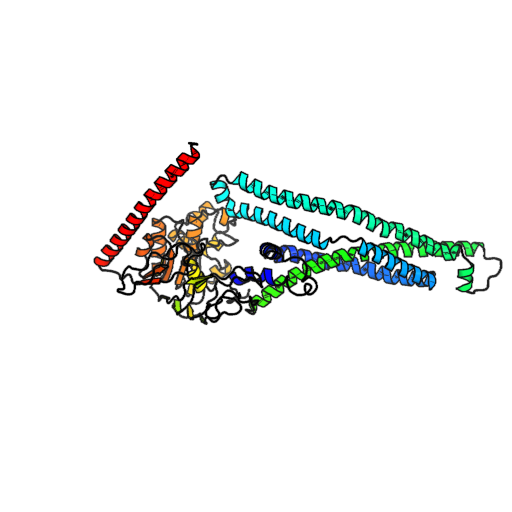ARG A 1 261 ? 10.005 -5.962 -13.682 1.00 76.62 261 ARG A CA 1
ATOM 2021 C C . ARG A 1 261 ? 8.651 -6.668 -13.654 1.00 76.62 261 ARG A C 1
ATOM 2023 O O . ARG A 1 261 ? 8.150 -6.979 -12.576 1.00 76.62 261 ARG A O 1
ATOM 2030 N N . VAL A 1 262 ? 8.081 -6.975 -14.818 1.00 82.50 262 VAL A N 1
ATOM 2031 C CA . VAL A 1 262 ? 6.821 -7.734 -14.918 1.00 82.50 262 VAL A CA 1
ATOM 2032 C C . VAL A 1 262 ? 7.003 -9.156 -14.383 1.00 82.50 262 VAL A C 1
ATOM 2034 O O . VAL A 1 262 ? 6.180 -9.627 -13.601 1.00 82.50 262 VAL A O 1
ATOM 2037 N N . TYR A 1 263 ? 8.107 -9.821 -14.736 1.00 82.75 263 TYR A N 1
ATOM 2038 C CA . TYR A 1 263 ? 8.464 -11.128 -14.188 1.00 82.75 263 TYR A CA 1
ATOM 2039 C C . TYR A 1 263 ? 8.603 -11.073 -12.666 1.00 82.75 263 TYR A C 1
ATOM 2041 O O . TYR A 1 263 ? 8.044 -11.921 -11.980 1.00 82.75 263 TYR A O 1
ATOM 2049 N N . SER A 1 264 ? 9.274 -10.045 -12.142 1.00 76.44 264 SER A N 1
ATOM 2050 C CA . SER A 1 264 ? 9.425 -9.825 -10.702 1.00 76.44 264 SER A CA 1
ATOM 2051 C C . SER A 1 264 ? 8.076 -9.752 -9.992 1.00 76.44 264 SER A C 1
ATOM 2053 O O . SER A 1 264 ? 7.851 -10.472 -9.024 1.00 76.44 264 SER A O 1
ATOM 2055 N N . LEU A 1 265 ? 7.148 -8.946 -10.516 1.00 79.12 265 LEU A N 1
ATOM 2056 C CA . LEU A 1 265 ? 5.795 -8.828 -9.975 1.00 79.12 265 LEU A CA 1
ATOM 2057 C C . LEU A 1 265 ? 5.057 -10.176 -9.981 1.00 79.12 265 LEU A C 1
ATOM 2059 O O . LEU A 1 265 ? 4.497 -10.576 -8.960 1.00 79.12 265 LEU A O 1
ATOM 2063 N N . LEU A 1 266 ? 5.055 -10.878 -11.118 1.00 83.44 266 LEU A N 1
ATOM 2064 C CA . LEU A 1 266 ? 4.345 -12.150 -11.276 1.00 83.44 266 LEU A CA 1
ATOM 2065 C C . LEU A 1 266 ? 4.947 -13.261 -10.409 1.00 83.44 266 LEU A C 1
ATOM 2067 O O . LEU A 1 266 ? 4.210 -13.996 -9.756 1.00 83.44 266 LEU A O 1
ATOM 2071 N N . ALA A 1 267 ? 6.274 -13.366 -10.356 1.00 80.25 267 ALA A N 1
ATOM 2072 C CA . ALA A 1 267 ? 6.976 -14.341 -9.529 1.00 80.25 267 ALA A CA 1
ATOM 2073 C C . ALA A 1 267 ? 6.717 -14.097 -8.037 1.00 80.25 267 ALA A C 1
ATOM 2075 O O . ALA A 1 267 ? 6.448 -15.048 -7.300 1.00 80.25 267 ALA A O 1
ATOM 2076 N N . SER A 1 268 ? 6.712 -12.837 -7.595 1.00 75.56 268 SER A N 1
ATOM 2077 C CA . SER A 1 268 ? 6.346 -12.485 -6.224 1.00 75.56 268 SER A CA 1
ATOM 2078 C C . SER A 1 268 ? 4.887 -12.830 -5.933 1.00 75.56 268 SER A C 1
ATOM 2080 O O . SER A 1 268 ? 4.616 -13.479 -4.930 1.00 75.56 268 SER A O 1
ATOM 2082 N N . LEU A 1 269 ? 3.948 -12.499 -6.825 1.00 81.19 269 LEU A N 1
ATOM 2083 C CA . LEU A 1 269 ? 2.535 -12.873 -6.674 1.00 81.19 269 LEU A CA 1
ATOM 2084 C C . LEU A 1 269 ? 2.332 -14.393 -6.579 1.00 81.19 269 LEU A C 1
ATOM 2086 O O . LEU A 1 269 ? 1.606 -14.855 -5.701 1.00 81.19 269 LEU A O 1
ATOM 2090 N N . HIS A 1 270 ? 3.005 -15.173 -7.428 1.00 82.50 270 HIS A N 1
ATOM 2091 C CA . HIS A 1 270 ? 2.970 -16.637 -7.369 1.00 82.50 270 HIS A CA 1
ATOM 2092 C C . HIS A 1 270 ? 3.601 -17.188 -6.086 1.00 82.50 270 HIS A C 1
ATOM 2094 O O . HIS A 1 270 ? 3.080 -18.141 -5.509 1.00 82.50 270 HIS A O 1
ATOM 2100 N N . SER A 1 271 ? 4.703 -16.601 -5.617 1.00 78.19 271 SER A N 1
ATOM 2101 C CA . SER A 1 271 ? 5.335 -17.008 -4.354 1.00 78.19 271 SER A CA 1
ATOM 2102 C C . SER A 1 271 ? 4.399 -16.749 -3.172 1.00 78.19 271 SER A C 1
ATOM 2104 O O . SER A 1 271 ? 4.246 -17.604 -2.303 1.00 78.19 271 SER A O 1
ATOM 2106 N N . LEU A 1 272 ? 3.691 -15.615 -3.182 1.00 76.62 272 LEU A N 1
ATOM 2107 C CA . LEU A 1 272 ? 2.723 -15.259 -2.146 1.00 76.62 272 LEU A CA 1
ATOM 2108 C C . LEU A 1 272 ? 1.500 -16.176 -2.110 1.00 76.62 272 LEU A C 1
ATOM 2110 O O . LEU A 1 272 ? 1.071 -16.544 -1.016 1.00 76.62 272 LEU A O 1
ATOM 2114 N N . ASP A 1 273 ? 0.959 -16.547 -3.272 1.00 78.56 273 ASP A N 1
ATOM 2115 C CA . ASP A 1 273 ? -0.177 -17.475 -3.375 1.00 78.56 273 ASP A CA 1
ATOM 2116 C C . ASP A 1 273 ? 0.191 -18.874 -2.847 1.00 78.56 273 ASP A C 1
ATOM 2118 O O . ASP A 1 273 ? -0.589 -19.512 -2.141 1.00 78.56 273 ASP A O 1
ATOM 2122 N N . ASN A 1 274 ? 1.440 -19.296 -3.075 1.00 79.69 274 ASN A N 1
ATOM 2123 C CA . ASN A 1 274 ? 1.980 -20.566 -2.585 1.00 79.69 274 ASN A CA 1
ATOM 2124 C C . ASN A 1 274 ? 2.555 -20.505 -1.155 1.00 79.69 274 ASN A C 1
ATOM 2126 O O . ASN A 1 274 ? 3.078 -21.507 -0.675 1.00 79.69 274 ASN A O 1
ATOM 2130 N N . ASN A 1 275 ? 2.453 -19.367 -0.453 1.00 75.06 275 ASN A N 1
ATOM 2131 C CA . ASN A 1 275 ? 3.042 -19.140 0.879 1.00 75.06 275 ASN A CA 1
ATOM 2132 C C . ASN A 1 275 ? 4.560 -19.411 0.954 1.00 75.06 275 ASN A C 1
ATOM 2134 O O . ASN A 1 275 ? 5.062 -19.873 1.976 1.00 75.06 275 ASN A O 1
ATOM 2138 N N . ILE A 1 276 ? 5.289 -19.120 -0.123 1.00 75.31 276 ILE A N 1
ATOM 2139 C CA . ILE A 1 276 ? 6.747 -19.242 -0.193 1.00 75.31 276 ILE A CA 1
ATOM 2140 C C . ILE A 1 276 ? 7.357 -17.873 0.106 1.00 75.31 276 ILE A C 1
ATOM 2142 O O . ILE A 1 276 ? 7.079 -16.893 -0.590 1.00 75.31 276 ILE A O 1
ATOM 2146 N N . TYR A 1 277 ? 8.209 -17.818 1.128 1.00 73.75 277 TYR A N 1
ATOM 2147 C CA . TYR A 1 277 ? 8.913 -16.608 1.549 1.00 73.75 277 TYR A CA 1
ATOM 2148 C C . TYR A 1 277 ? 10.425 -16.816 1.460 1.00 73.75 277 TYR A C 1
ATOM 2150 O O . TYR A 1 277 ? 10.896 -17.917 1.749 1.00 73.75 277 TYR A O 1
ATOM 2158 N N . PRO A 1 278 ? 11.193 -15.789 1.057 1.00 66.50 278 PRO A N 1
ATOM 2159 C CA . PRO A 1 278 ? 12.645 -15.877 1.056 1.00 66.50 278 PRO A CA 1
ATOM 2160 C C . PRO A 1 278 ? 13.156 -16.026 2.490 1.00 66.50 278 PRO A C 1
ATOM 2162 O O . PRO A 1 278 ? 12.737 -15.285 3.377 1.00 66.50 278 PRO A O 1
ATOM 2165 N N . GLU A 1 279 ? 14.073 -16.966 2.698 1.00 69.81 279 GLU A N 1
ATOM 2166 C CA . GLU A 1 279 ? 14.744 -17.145 3.982 1.00 69.81 279 GLU A CA 1
ATOM 2167 C C . GLU A 1 279 ? 15.703 -15.981 4.240 1.00 69.81 279 GLU A C 1
ATOM 2169 O O . GLU A 1 279 ? 16.558 -15.657 3.405 1.00 69.81 279 GLU A O 1
ATOM 2174 N N . ASN A 1 280 ? 15.584 -15.359 5.411 1.00 71.12 280 ASN A N 1
ATOM 2175 C CA . ASN A 1 280 ? 16.571 -14.397 5.879 1.00 71.12 280 ASN A CA 1
ATOM 2176 C C . ASN A 1 280 ? 17.620 -15.109 6.743 1.00 71.12 280 ASN A C 1
ATOM 2178 O O . ASN A 1 280 ? 17.265 -15.868 7.648 1.00 71.12 280 ASN A O 1
ATOM 2182 N N . PRO A 1 281 ? 18.923 -14.878 6.501 1.00 69.94 281 PRO A N 1
ATOM 2183 C CA . PRO A 1 281 ? 19.961 -15.512 7.295 1.00 69.94 281 PRO A CA 1
ATOM 2184 C C . PRO A 1 281 ? 19.882 -15.017 8.742 1.00 69.94 281 PRO A C 1
ATOM 2186 O O . PRO A 1 281 ? 19.887 -13.812 9.000 1.00 69.94 281 PRO A O 1
ATOM 2189 N N . ARG A 1 282 ? 19.843 -15.958 9.692 1.00 74.00 282 ARG A N 1
ATOM 2190 C CA . ARG A 1 282 ? 19.893 -15.644 11.123 1.00 74.00 282 ARG A CA 1
ATOM 2191 C C . ARG A 1 282 ? 21.192 -14.881 11.438 1.00 74.00 282 ARG A C 1
ATOM 2193 O O . ARG A 1 282 ? 22.271 -15.388 11.120 1.00 74.00 282 ARG A O 1
ATOM 2200 N N . PRO A 1 283 ? 21.127 -13.705 12.085 1.00 75.44 283 PRO A N 1
ATOM 2201 C CA . PRO A 1 283 ? 22.319 -12.956 12.467 1.00 75.44 283 PRO A CA 1
ATOM 2202 C C . PRO A 1 283 ? 23.196 -13.754 13.431 1.00 75.44 283 PRO A C 1
ATOM 2204 O O . PRO A 1 283 ? 22.700 -14.297 14.416 1.00 75.44 283 PRO A O 1
ATOM 2207 N N . ALA A 1 284 ? 24.510 -13.768 13.199 1.00 74.56 284 ALA A N 1
ATOM 2208 C CA . ALA A 1 284 ? 25.466 -14.451 14.079 1.00 74.56 284 ALA A CA 1
ATOM 2209 C C . ALA A 1 284 ? 25.516 -13.861 15.505 1.00 74.56 284 ALA A C 1
ATOM 2211 O O . ALA A 1 284 ? 26.025 -14.503 16.418 1.00 74.56 284 ALA A O 1
ATOM 2212 N N . SER A 1 285 ? 24.998 -12.642 15.696 1.00 74.88 285 SER A N 1
ATOM 2213 C CA . SER A 1 285 ? 24.889 -11.974 16.996 1.00 74.88 285 SER A CA 1
ATOM 2214 C C . SER A 1 285 ? 23.750 -12.498 17.874 1.00 74.88 285 SER A C 1
ATOM 2216 O O . SER A 1 285 ? 23.749 -12.207 19.066 1.00 74.88 285 SER A O 1
ATOM 2218 N N . LEU A 1 286 ? 22.772 -13.213 17.306 1.00 75.38 286 LEU A N 1
ATOM 2219 C CA . LEU A 1 286 ? 21.627 -13.754 18.040 1.00 75.38 286 LEU A CA 1
ATOM 2220 C C . LEU A 1 286 ? 21.965 -15.155 18.583 1.00 75.38 286 LEU A C 1
ATOM 2222 O O . LEU A 1 286 ? 22.224 -16.055 17.776 1.00 75.38 286 LEU A O 1
ATOM 2226 N N . PRO A 1 287 ? 21.943 -15.367 19.916 1.00 78.44 287 PRO A N 1
ATOM 2227 C CA . PRO A 1 287 ? 22.143 -16.678 20.541 1.00 78.44 287 PRO A CA 1
ATOM 2228 C C . PRO A 1 287 ? 21.201 -17.729 19.954 1.00 78.44 287 PRO A C 1
ATOM 2230 O O . PRO A 1 287 ? 20.072 -17.386 19.627 1.00 78.44 287 PRO A O 1
ATOM 2233 N N . ALA A 1 288 ? 21.637 -18.986 19.796 1.00 74.19 288 ALA A N 1
ATOM 2234 C CA . ALA A 1 288 ? 20.881 -20.037 19.092 1.00 74.19 288 ALA A CA 1
ATOM 2235 C C . ALA A 1 288 ? 19.516 -20.380 19.729 1.00 74.19 288 ALA A C 1
ATOM 2237 O O . ALA A 1 288 ? 18.620 -20.874 19.042 1.00 74.19 288 ALA A O 1
ATOM 2238 N N . ASP A 1 289 ? 19.377 -20.106 21.020 1.00 75.94 289 ASP A N 1
ATOM 2239 C CA . ASP A 1 289 ? 18.217 -20.332 21.878 1.00 75.94 289 ASP A CA 1
ATOM 2240 C C . ASP A 1 289 ? 17.137 -19.245 21.774 1.00 75.94 289 ASP A C 1
ATOM 2242 O O . ASP A 1 289 ? 15.984 -19.509 22.114 1.00 75.94 289 ASP A O 1
ATOM 2246 N N . GLU A 1 290 ? 17.460 -18.057 21.259 1.00 77.00 290 GLU A N 1
ATOM 2247 C CA . GLU A 1 290 ? 16.457 -17.006 21.059 1.00 77.00 290 GLU A CA 1
ATOM 2248 C C . GLU A 1 290 ? 15.596 -17.266 19.807 1.00 77.00 290 GLU A C 1
ATOM 2250 O O . GLU A 1 290 ? 16.090 -17.787 18.801 1.00 77.00 290 GLU A O 1
ATOM 2255 N N . PRO A 1 291 ? 14.295 -16.927 19.819 1.00 76.69 291 PRO A N 1
ATOM 2256 C CA . PRO A 1 291 ? 13.456 -17.071 18.638 1.00 76.69 291 PRO A CA 1
ATOM 2257 C C . PRO A 1 291 ? 13.879 -16.071 17.552 1.00 76.69 291 PRO A C 1
ATOM 2259 O O . PRO A 1 291 ? 14.007 -14.874 17.798 1.00 76.69 291 PRO A O 1
ATOM 2262 N N . PHE A 1 292 ? 14.067 -16.562 16.325 1.00 82.50 292 PHE A N 1
ATOM 2263 C CA . PHE A 1 292 ? 14.264 -15.722 15.145 1.00 82.50 292 PHE A CA 1
ATOM 2264 C C . PHE A 1 292 ? 12.996 -15.747 14.292 1.00 82.50 292 PHE A C 1
ATOM 2266 O O . PHE A 1 292 ? 12.671 -16.761 13.673 1.00 82.50 292 PHE A O 1
ATOM 2273 N N . TYR A 1 293 ? 12.266 -14.634 14.294 1.00 80.88 293 TYR A N 1
ATOM 2274 C CA . TYR A 1 293 ? 10.992 -14.500 13.595 1.00 80.88 293 TYR A CA 1
ATOM 2275 C C . TYR A 1 293 ? 11.211 -14.128 12.123 1.00 80.88 293 TYR A C 1
ATOM 2277 O O . TYR A 1 293 ? 11.329 -12.948 11.787 1.00 80.88 293 TYR A O 1
ATOM 2285 N N . ASP A 1 294 ? 11.262 -15.136 11.252 1.00 79.88 294 ASP A N 1
ATOM 2286 C CA . ASP A 1 294 ? 11.377 -14.981 9.796 1.00 79.88 294 ASP A CA 1
ATOM 2287 C C . ASP A 1 294 ? 10.215 -15.653 9.072 1.00 79.88 294 ASP A C 1
ATOM 2289 O O . 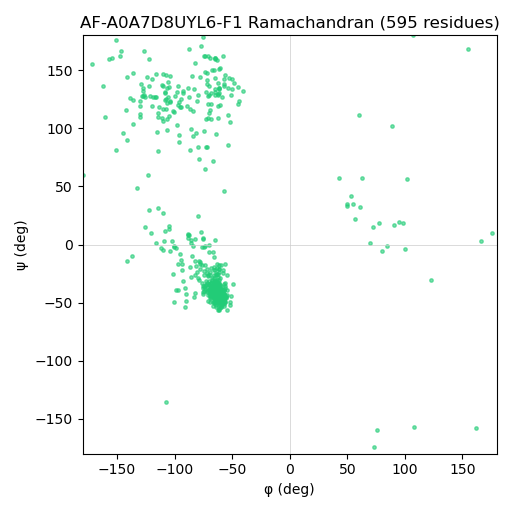ASP A 1 294 ? 9.861 -16.774 9.409 1.00 79.88 294 ASP A O 1
ATOM 2293 N N . LEU A 1 295 ? 9.632 -15.004 8.060 1.00 78.06 295 LEU A N 1
ATOM 2294 C CA . LEU A 1 295 ? 8.373 -15.439 7.429 1.00 78.06 295 LEU A CA 1
ATOM 2295 C C . LEU A 1 295 ? 8.445 -16.827 6.779 1.00 78.06 295 LEU A C 1
ATOM 2297 O O . LEU A 1 295 ? 7.407 -17.461 6.599 1.00 78.06 295 LEU A O 1
ATOM 2301 N N . SER A 1 296 ? 9.648 -17.302 6.456 1.00 74.56 296 SER A N 1
ATOM 2302 C CA . SER A 1 296 ? 9.898 -18.682 6.029 1.00 74.56 296 SER A CA 1
ATOM 2303 C C . SER A 1 296 ? 9.572 -19.719 7.118 1.00 74.56 296 SER A C 1
ATOM 2305 O O . SER A 1 296 ? 9.235 -20.860 6.811 1.00 74.56 296 SER A O 1
ATOM 2307 N N . ASN A 1 297 ? 9.617 -19.315 8.389 1.00 78.00 297 ASN A N 1
ATOM 2308 C CA . ASN A 1 297 ? 9.589 -20.178 9.560 1.00 78.00 297 ASN A CA 1
ATOM 2309 C C . ASN A 1 297 ? 8.426 -19.846 10.516 1.00 78.00 297 ASN A C 1
ATOM 2311 O O . ASN A 1 297 ? 8.610 -19.493 11.682 1.00 78.00 297 ASN A O 1
ATOM 2315 N N . VAL A 1 298 ? 7.195 -19.937 10.006 1.00 83.44 298 VAL A N 1
ATOM 2316 C CA . VAL A 1 298 ? 5.958 -19.739 10.782 1.00 83.44 298 VAL A CA 1
ATOM 2317 C C . VAL A 1 298 ? 5.424 -21.098 11.251 1.00 83.44 298 VAL A C 1
ATOM 2319 O O . VAL A 1 298 ? 5.067 -21.944 10.434 1.00 83.44 298 VAL A O 1
ATOM 2322 N N . HIS A 1 299 ? 5.331 -21.311 12.567 1.00 84.00 299 HIS A N 1
ATOM 2323 C CA . HIS A 1 299 ? 4.915 -22.585 13.177 1.00 84.00 299 HIS A CA 1
ATOM 2324 C C . HIS A 1 299 ? 3.557 -22.539 13.896 1.00 84.00 299 HIS A C 1
ATOM 2326 O O . HIS A 1 299 ? 3.111 -23.556 14.432 1.00 84.00 299 HIS A O 1
ATOM 2332 N N . GLY A 1 300 ? 2.897 -21.382 13.967 1.00 87.00 300 GLY A N 1
ATOM 2333 C CA . GLY A 1 300 ? 1.623 -21.252 14.669 1.00 87.00 300 GLY A CA 1
ATOM 2334 C C . GLY A 1 300 ? 0.472 -21.924 13.928 1.00 87.00 300 GLY A C 1
ATOM 2335 O O . GLY A 1 300 ? 0.421 -21.973 12.698 1.00 87.00 300 GLY A O 1
ATOM 2336 N N . ARG A 1 301 ? -0.488 -22.442 14.695 1.00 92.25 301 ARG A N 1
ATOM 2337 C CA . ARG A 1 301 ? -1.686 -23.095 14.162 1.00 92.25 301 ARG A CA 1
ATOM 2338 C C . ARG A 1 301 ? -2.855 -22.119 14.153 1.00 92.25 301 ARG A C 1
ATOM 2340 O O . ARG A 1 301 ? -3.154 -21.508 15.173 1.00 92.25 301 ARG A O 1
ATOM 2347 N N . VAL A 1 302 ? -3.557 -22.030 13.024 1.00 92.62 302 VAL A N 1
ATOM 2348 C CA . VAL A 1 302 ? -4.752 -21.189 12.870 1.00 92.62 302 VAL A CA 1
ATOM 2349 C C . VAL A 1 302 ? -5.964 -22.069 12.576 1.00 92.62 302 VAL A C 1
ATOM 2351 O O . VAL A 1 302 ? -5.928 -22.885 11.657 1.00 92.62 302 VAL A O 1
ATOM 2354 N N . ILE A 1 303 ? -7.038 -21.913 13.349 1.00 93.31 303 ILE A N 1
ATOM 2355 C CA . ILE A 1 303 ? -8.313 -22.613 13.158 1.00 93.31 303 ILE A CA 1
ATOM 2356 C C . ILE A 1 303 ? -9.410 -21.571 12.927 1.00 93.31 303 ILE A C 1
ATOM 2358 O O . ILE A 1 303 ? -9.678 -20.729 13.783 1.00 93.31 303 ILE A O 1
ATOM 2362 N N . ILE A 1 304 ? -10.052 -21.629 11.760 1.00 92.25 304 ILE A N 1
ATOM 2363 C CA . ILE A 1 304 ? -11.139 -20.722 11.374 1.00 92.25 304 ILE A CA 1
ATOM 2364 C C . ILE A 1 304 ? -12.471 -21.465 11.481 1.00 92.25 304 ILE A C 1
ATOM 2366 O O . ILE A 1 304 ? -12.580 -22.601 11.024 1.00 92.25 304 ILE A O 1
ATOM 2370 N N . GLY A 1 305 ? -13.483 -20.820 12.062 1.00 87.88 305 GLY A N 1
ATOM 2371 C CA . GLY A 1 305 ? -14.834 -21.372 12.205 1.00 87.88 305 GLY A CA 1
ATOM 2372 C C . GLY A 1 305 ? -15.380 -21.454 13.636 1.00 87.88 305 GLY A C 1
ATOM 2373 O O . GLY A 1 305 ? -16.595 -21.319 13.777 1.00 87.88 305 GLY A O 1
ATOM 2374 N N . PRO A 1 306 ? -14.560 -21.631 14.694 1.00 89.50 306 PRO A N 1
ATOM 2375 C CA . PRO A 1 306 ? -15.061 -21.616 16.064 1.00 89.50 306 PRO A CA 1
ATOM 2376 C C . PRO A 1 306 ? -15.810 -20.324 16.406 1.00 89.50 306 PRO A C 1
ATOM 2378 O O . PRO A 1 306 ? -15.457 -19.241 15.939 1.00 89.50 306 PRO A O 1
ATOM 2381 N N . GLY A 1 307 ? -16.845 -20.444 17.240 1.00 91.25 307 GLY A N 1
ATOM 2382 C CA . GLY A 1 307 ? -17.705 -19.336 17.668 1.00 91.25 307 GLY A CA 1
ATOM 2383 C C . GLY A 1 307 ? -17.111 -18.468 18.777 1.00 91.25 307 GLY A C 1
ATOM 2384 O O . GLY A 1 307 ? -17.876 -17.867 19.518 1.00 91.25 307 GLY A O 1
ATOM 2385 N N . HIS A 1 308 ? -15.783 -18.439 18.903 1.00 92.88 308 HIS A N 1
ATOM 2386 C CA . HIS A 1 308 ? -15.022 -17.711 19.917 1.00 92.88 308 HIS A CA 1
ATOM 2387 C C . HIS A 1 308 ? -13.682 -17.249 19.339 1.00 92.88 308 HIS A C 1
ATOM 2389 O O . HIS A 1 308 ? -13.218 -17.781 18.329 1.00 92.88 308 HIS A O 1
ATOM 2395 N N . VAL A 1 309 ? -13.039 -16.280 19.990 1.00 94.88 309 VAL A N 1
ATOM 2396 C CA . VAL A 1 309 ? -11.654 -15.885 19.681 1.00 94.88 309 VAL A CA 1
ATOM 2397 C C . VAL A 1 309 ? -10.738 -16.458 20.759 1.00 94.88 309 VAL A C 1
ATOM 2399 O O . VAL A 1 309 ? -10.947 -16.193 21.938 1.00 94.88 309 VAL A O 1
ATOM 2402 N N . LEU A 1 310 ? -9.741 -17.257 20.380 1.00 95.06 310 LEU A N 1
ATOM 2403 C CA . LEU A 1 310 ? -8.753 -17.841 21.290 1.00 95.06 310 LEU A CA 1
ATOM 2404 C C . LEU A 1 310 ? -7.343 -17.592 20.762 1.00 95.06 310 LEU A C 1
ATOM 2406 O O . LEU A 1 310 ? -7.005 -18.034 19.674 1.00 95.06 310 LEU A O 1
ATOM 2410 N N . LEU A 1 311 ? -6.512 -16.956 21.571 1.00 94.19 311 LEU A N 1
ATOM 2411 C CA . LEU A 1 311 ? -5.060 -16.942 21.469 1.00 94.19 311 LEU A CA 1
ATOM 2412 C C . LEU A 1 311 ? -4.542 -17.817 22.610 1.00 94.19 311 LEU A C 1
ATOM 2414 O O . LEU A 1 311 ? -4.927 -17.599 23.758 1.00 94.19 311 LEU A O 1
ATOM 2418 N N . LYS A 1 312 ? -3.726 -18.825 22.304 1.00 93.31 312 LYS A N 1
ATOM 2419 C CA . LYS A 1 312 ? -3.097 -19.692 23.304 1.00 93.31 312 LYS A CA 1
ATOM 2420 C C . LYS A 1 312 ? -1.603 -19.804 23.034 1.00 93.31 312 LYS A C 1
ATOM 2422 O O . LYS A 1 312 ? -1.207 -20.401 22.029 1.00 93.31 312 LYS A O 1
ATOM 2427 N N . GLY A 1 313 ? -0.795 -19.245 23.925 1.00 89.44 313 GLY A N 1
ATOM 2428 C CA . GLY A 1 313 ? 0.660 -19.225 23.815 1.00 89.44 313 GLY A CA 1
ATOM 2429 C C . GLY A 1 313 ? 1.179 -18.496 22.575 1.00 89.44 313 GLY A C 1
ATOM 2430 O O . GLY A 1 313 ? 2.160 -18.942 21.986 1.00 89.44 313 GLY A O 1
ATOM 2431 N N . VAL A 1 314 ? 0.482 -17.453 22.105 1.00 91.94 314 VAL A N 1
ATOM 2432 C CA . VAL A 1 314 ? 0.813 -16.784 20.835 1.00 91.94 314 VAL A CA 1
ATOM 2433 C C . VAL A 1 314 ? 1.723 -15.577 21.090 1.00 91.94 314 VAL A C 1
ATOM 2435 O O . VAL A 1 314 ? 1.277 -14.635 21.752 1.00 91.94 314 VAL A O 1
ATOM 2438 N N . PRO A 1 315 ? 2.960 -15.543 20.562 1.00 90.94 315 PRO A N 1
ATOM 2439 C CA . PRO A 1 315 ? 3.778 -14.338 20.572 1.00 90.94 315 PRO A CA 1
ATOM 2440 C C . PRO A 1 315 ? 3.222 -13.313 19.578 1.00 90.94 315 PRO A C 1
ATOM 2442 O O . PRO A 1 315 ? 2.843 -13.643 18.448 1.00 90.94 315 PRO A O 1
ATOM 2445 N N . ILE A 1 316 ? 3.201 -12.047 19.984 1.00 89.88 316 ILE A N 1
ATOM 2446 C CA . ILE A 1 316 ? 2.842 -10.924 19.118 1.00 89.88 316 ILE A CA 1
ATOM 2447 C C . ILE A 1 316 ? 4.134 -10.263 18.670 1.00 89.88 316 ILE A C 1
ATOM 2449 O O . ILE A 1 316 ? 4.855 -9.685 19.478 1.00 89.88 316 ILE A O 1
ATOM 2453 N N . VAL A 1 317 ? 4.414 -10.345 17.375 1.00 87.44 317 VAL A N 1
ATOM 2454 C CA . VAL A 1 317 ? 5.681 -9.908 16.786 1.00 87.44 317 VAL A CA 1
ATOM 2455 C C . VAL A 1 317 ? 5.372 -8.982 15.621 1.00 87.44 317 VAL A C 1
ATOM 2457 O O . VAL A 1 317 ? 4.596 -9.344 14.732 1.00 87.44 317 VAL A O 1
ATOM 2460 N N . ALA A 1 318 ? 5.980 -7.800 15.620 1.00 84.94 318 ALA A N 1
ATOM 2461 C CA . ALA A 1 318 ? 6.025 -6.927 14.462 1.00 84.94 318 ALA A CA 1
ATOM 2462 C C . ALA A 1 318 ? 6.940 -7.549 13.406 1.00 84.94 318 ALA A C 1
ATOM 2464 O O . ALA A 1 318 ? 8.141 -7.664 13.641 1.00 84.94 318 ALA A O 1
ATOM 2465 N N . PRO A 1 319 ? 6.417 -7.974 12.244 1.00 79.81 319 PRO A N 1
ATOM 2466 C CA . PRO A 1 319 ? 7.276 -8.545 11.225 1.00 79.81 319 PRO A CA 1
ATOM 2467 C C . PRO A 1 319 ? 8.247 -7.473 10.719 1.00 79.81 319 PRO A C 1
ATOM 2469 O O . PRO A 1 319 ? 7.885 -6.297 10.602 1.00 79.81 319 PRO A O 1
ATOM 2472 N N . ALA A 1 320 ? 9.482 -7.872 10.425 1.00 71.69 320 ALA A N 1
ATOM 2473 C CA . ALA A 1 320 ? 10.461 -6.954 9.871 1.00 71.69 320 ALA A CA 1
ATOM 2474 C C . ALA A 1 320 ? 10.018 -6.474 8.486 1.00 71.69 320 ALA A C 1
ATOM 2476 O O . ALA A 1 320 ? 9.679 -7.273 7.612 1.00 71.69 320 ALA A O 1
ATOM 2477 N N . GLY A 1 321 ? 10.061 -5.158 8.271 1.00 57.47 321 GLY A N 1
ATOM 2478 C CA . GLY A 1 321 ? 10.021 -4.577 6.933 1.00 57.47 321 GLY A CA 1
ATOM 2479 C C . GLY A 1 321 ? 11.361 -4.835 6.253 1.00 57.47 321 GLY A C 1
ATOM 2480 O O . GLY A 1 321 ? 12.263 -4.009 6.350 1.00 57.47 321 GLY A O 1
ATOM 2481 N N . GLY A 1 322 ? 11.535 -6.010 5.653 1.00 48.69 322 GLY A N 1
ATOM 2482 C CA . GLY A 1 322 ? 12.820 -6.435 5.109 1.00 48.69 322 GLY A CA 1
ATOM 2483 C C . GLY A 1 322 ? 12.693 -7.069 3.734 1.00 48.69 322 GLY A C 1
ATOM 2484 O O . GLY A 1 322 ? 11.975 -8.047 3.552 1.00 48.69 322 GLY A O 1
ATOM 2485 N N . VAL A 1 323 ? 13.434 -6.518 2.773 1.00 46.03 323 VAL A N 1
ATOM 2486 C CA . VAL A 1 323 ? 13.789 -7.181 1.511 1.00 46.03 323 VAL A CA 1
ATOM 2487 C C . VAL A 1 323 ? 14.588 -8.454 1.824 1.00 46.03 323 VAL A C 1
ATOM 2489 O O . VAL A 1 323 ? 15.291 -8.492 2.832 1.00 46.03 323 VAL A O 1
ATOM 2492 N N . ALA A 1 324 ? 14.530 -9.470 0.956 1.00 41.09 324 ALA A N 1
ATOM 2493 C CA . ALA A 1 324 ? 15.347 -10.680 1.073 1.00 41.09 324 ALA A CA 1
ATOM 2494 C C . ALA A 1 324 ? 16.820 -10.349 1.418 1.00 41.09 324 ALA A C 1
ATOM 2496 O O . ALA A 1 324 ? 17.487 -9.575 0.717 1.00 41.09 324 ALA A O 1
ATOM 2497 N N . GLY A 1 325 ? 17.318 -10.918 2.519 1.00 41.88 325 GLY A N 1
ATOM 2498 C CA . GLY A 1 325 ? 18.661 -10.671 3.049 1.00 41.88 325 GLY A CA 1
ATOM 2499 C C . GLY A 1 325 ? 18.762 -9.526 4.064 1.00 41.88 325 GLY A C 1
ATOM 2500 O O . GLY A 1 325 ? 19.867 -9.038 4.300 1.00 41.88 325 GLY A O 1
ATOM 2501 N N . ALA A 1 326 ? 17.650 -9.073 4.648 1.00 51.09 326 ALA A N 1
ATOM 2502 C CA . ALA A 1 326 ? 17.683 -8.171 5.794 1.00 51.09 326 ALA A CA 1
ATOM 2503 C C . ALA A 1 326 ? 18.177 -8.919 7.046 1.00 51.09 326 ALA A C 1
ATOM 2505 O O . ALA A 1 326 ? 17.631 -9.949 7.423 1.00 51.09 326 ALA A O 1
ATOM 2506 N N . GLU A 1 327 ? 19.188 -8.372 7.727 1.00 53.47 327 GLU A N 1
ATOM 2507 C CA . GLU A 1 327 ? 19.746 -8.939 8.970 1.00 53.47 327 GLU A CA 1
ATOM 2508 C C . GLU A 1 327 ? 18.840 -8.712 10.201 1.00 53.47 327 GLU A C 1
ATOM 2510 O O . GLU A 1 327 ? 19.234 -8.992 11.329 1.00 53.47 327 GLU A O 1
ATOM 2515 N N . ARG A 1 328 ? 17.632 -8.164 10.027 1.00 62.53 328 ARG A N 1
ATOM 2516 C CA . ARG A 1 328 ? 16.686 -7.915 11.122 1.00 62.53 328 ARG A CA 1
ATOM 2517 C C . ARG A 1 328 ? 15.456 -8.794 10.935 1.00 62.53 328 ARG A C 1
ATOM 2519 O O . ARG A 1 328 ? 14.722 -8.608 9.971 1.00 62.53 328 ARG A O 1
ATOM 2526 N N . GLY A 1 329 ? 15.262 -9.744 11.850 1.00 70.38 329 GLY A N 1
ATOM 2527 C CA . GLY A 1 329 ? 14.018 -10.508 11.975 1.00 70.38 329 GLY A CA 1
ATOM 2528 C C . GLY A 1 329 ? 12.905 -9.673 12.613 1.00 70.38 329 GLY A C 1
ATOM 2529 O O . GLY A 1 329 ? 13.114 -8.508 12.959 1.00 70.38 329 GLY A O 1
ATOM 2530 N N . GLY A 1 330 ? 11.718 -10.263 12.755 1.00 77.69 330 GLY A N 1
ATOM 2531 C CA . GLY A 1 330 ? 10.588 -9.617 13.421 1.00 77.69 330 GLY A CA 1
ATOM 2532 C C . GLY A 1 330 ? 10.904 -9.197 14.860 1.00 77.69 330 GLY A C 1
ATOM 2533 O O . GLY A 1 330 ? 11.596 -9.903 15.590 1.00 77.69 330 GLY A O 1
ATOM 2534 N N . GLU A 1 331 ? 10.382 -8.041 15.260 1.00 82.62 331 GLU A N 1
ATOM 2535 C CA . GLU A 1 331 ? 10.511 -7.490 16.606 1.00 82.62 331 GLU A CA 1
ATOM 2536 C C . GLU A 1 331 ? 9.396 -8.042 17.499 1.00 82.62 331 GLU A C 1
ATOM 2538 O O . GLU A 1 331 ? 8.208 -7.822 17.255 1.00 82.62 331 GLU A O 1
ATOM 2543 N N . GLU A 1 332 ? 9.767 -8.790 18.534 1.00 84.69 332 GLU A N 1
ATOM 2544 C CA . GLU A 1 332 ? 8.813 -9.327 19.500 1.00 84.69 332 GLU A CA 1
ATOM 2545 C C . GLU A 1 332 ? 8.250 -8.210 20.385 1.00 84.69 332 GLU A C 1
ATOM 2547 O O . GLU A 1 332 ? 8.989 -7.533 21.094 1.00 84.69 332 GLU A O 1
ATOM 2552 N N . LEU A 1 333 ? 6.928 -8.037 20.370 1.00 86.50 333 LEU A N 1
ATOM 2553 C CA . LEU A 1 333 ? 6.224 -7.052 21.194 1.00 86.50 333 LEU A CA 1
ATOM 2554 C C . LEU A 1 333 ? 5.664 -7.692 22.470 1.00 86.50 333 LEU A C 1
ATOM 2556 O O . LEU A 1 333 ? 5.696 -7.079 23.536 1.00 86.50 333 LEU A O 1
ATOM 2560 N N . ILE A 1 334 ? 5.148 -8.924 22.364 1.00 86.44 334 ILE A N 1
ATOM 2561 C CA . ILE A 1 334 ? 4.582 -9.708 23.474 1.00 86.44 334 ILE A CA 1
ATOM 2562 C C . ILE A 1 334 ? 5.045 -11.161 23.335 1.00 86.44 334 ILE A C 1
ATOM 2564 O O . ILE A 1 334 ? 4.799 -11.780 22.303 1.00 86.44 334 ILE A O 1
ATOM 2568 N N . ARG A 1 335 ? 5.657 -11.723 24.386 1.00 84.00 335 ARG A N 1
ATOM 2569 C CA . ARG A 1 335 ? 6.230 -13.088 24.389 1.00 84.00 335 ARG A CA 1
ATOM 2570 C C . ARG A 1 335 ? 5.214 -14.211 24.209 1.00 84.00 335 ARG A C 1
ATOM 2572 O O . ARG A 1 335 ? 5.459 -15.164 23.487 1.00 84.00 335 ARG A O 1
ATOM 2579 N N . SER A 1 336 ? 4.102 -14.151 24.932 1.00 86.44 336 SER A N 1
ATOM 2580 C CA . SER A 1 336 ? 3.095 -15.213 24.934 1.00 86.44 336 SER A CA 1
ATOM 2581 C C . SER A 1 336 ? 1.786 -14.650 25.454 1.00 86.44 336 SER A C 1
ATOM 2583 O O . SER A 1 336 ? 1.690 -14.323 26.636 1.00 86.44 336 SER A O 1
ATOM 2585 N N . LEU A 1 337 ? 0.798 -14.509 24.575 1.00 89.69 337 LEU A N 1
ATOM 2586 C CA . LEU A 1 337 ? -0.532 -14.024 24.914 1.00 89.69 337 LEU A CA 1
ATOM 2587 C C . LEU A 1 337 ? -1.526 -15.188 24.963 1.00 89.69 337 LEU A C 1
ATOM 2589 O O . LEU A 1 337 ? -1.718 -15.892 23.967 1.00 89.69 337 LEU A O 1
ATOM 2593 N N . ASP A 1 338 ? -2.186 -15.338 26.112 1.00 90.31 338 ASP A N 1
ATOM 2594 C CA . ASP A 1 338 ? -3.318 -16.239 26.305 1.00 90.31 338 ASP A CA 1
ATOM 2595 C C . ASP A 1 338 ? -4.592 -15.409 26.502 1.00 90.31 338 ASP A C 1
ATOM 2597 O O . ASP A 1 338 ? -4.784 -14.747 27.520 1.00 90.31 338 ASP A O 1
ATOM 2601 N N . LEU A 1 339 ? -5.475 -15.419 25.507 1.00 92.50 339 LEU A N 1
ATOM 2602 C CA . LEU A 1 339 ? -6.722 -14.661 25.524 1.00 92.50 339 LEU A CA 1
ATOM 2603 C C . LEU A 1 339 ? -7.833 -15.484 24.882 1.00 92.50 339 LEU A C 1
ATOM 2605 O O . LEU A 1 339 ? -7.809 -15.735 23.683 1.00 92.50 339 LEU A O 1
ATOM 2609 N N . ARG A 1 340 ? -8.847 -15.848 25.666 1.00 94.00 340 ARG A N 1
ATOM 2610 C CA . ARG A 1 340 ? -10.111 -16.404 25.166 1.00 94.00 340 ARG A CA 1
ATOM 2611 C C . ARG A 1 340 ? -11.198 -15.347 25.287 1.00 94.00 340 ARG A C 1
ATOM 2613 O O . ARG A 1 340 ? -11.258 -14.718 26.338 1.00 94.00 340 ARG A O 1
ATOM 2620 N N . VAL A 1 341 ? -12.021 -15.148 24.261 1.00 94.44 341 VAL A N 1
ATOM 2621 C CA . VAL A 1 341 ? -13.177 -14.235 24.242 1.00 94.44 341 VAL A CA 1
ATOM 2622 C C . VAL A 1 341 ? -14.405 -14.985 23.729 1.00 94.44 341 VAL A C 1
ATOM 2624 O O . VAL A 1 341 ? -14.494 -15.328 22.545 1.00 94.44 341 VAL A O 1
ATOM 2627 N N . GLU A 1 342 ? -15.346 -15.229 24.632 1.00 94.50 342 GLU A N 1
ATOM 2628 C CA . GLU A 1 342 ? -16.652 -15.831 24.367 1.00 94.50 342 GLU A CA 1
ATOM 2629 C C . GLU A 1 342 ? -17.697 -14.782 23.984 1.00 94.50 342 GLU A C 1
ATOM 2631 O O . GLU A 1 342 ? -17.490 -13.573 24.101 1.00 94.50 342 GLU A O 1
ATOM 2636 N N . LYS A 1 343 ? -18.847 -15.239 23.487 1.00 93.12 343 LYS A N 1
ATOM 2637 C CA . LYS A 1 343 ? -19.934 -14.343 23.090 1.00 93.12 343 LYS A CA 1
ATOM 2638 C C . LYS A 1 343 ? -20.442 -13.553 24.303 1.00 93.12 343 LYS A C 1
ATOM 2640 O O . LYS A 1 343 ? -20.789 -14.140 25.323 1.00 93.12 343 LYS A O 1
ATOM 2645 N N . GLY A 1 344 ? -20.532 -12.229 24.170 1.00 91.19 344 GLY A N 1
ATOM 2646 C CA . GLY A 1 344 ? -20.940 -11.317 25.251 1.00 91.19 344 GLY A CA 1
ATOM 2647 C C . GLY A 1 344 ? -19.808 -10.904 26.201 1.00 91.19 344 GLY A C 1
ATOM 2648 O O . GLY A 1 344 ? -20.017 -10.085 27.097 1.00 91.19 344 GLY A O 1
ATOM 2649 N N . GLU A 1 345 ? -18.592 -11.412 25.998 1.00 92.88 345 GLU A N 1
ATOM 2650 C CA . GLU A 1 345 ? -17.402 -10.974 26.727 1.00 92.88 345 GLU A CA 1
ATOM 2651 C C . GLU A 1 345 ? -16.758 -9.767 26.032 1.00 92.88 345 GLU A C 1
ATOM 2653 O O . GLU A 1 345 ? -15.806 -9.870 25.258 1.00 92.88 345 GLU A O 1
ATOM 2658 N N . HIS A 1 346 ? -17.308 -8.587 26.298 1.00 95.00 346 HIS A N 1
ATOM 2659 C CA . HIS A 1 346 ? -16.786 -7.320 25.809 1.00 95.00 346 HIS A CA 1
ATOM 2660 C C . HIS A 1 346 ? -15.441 -7.006 26.480 1.00 95.00 346 HIS A C 1
ATOM 2662 O O . HIS A 1 346 ? -15.386 -6.646 27.656 1.00 95.00 346 HIS A O 1
ATOM 2668 N N . THR A 1 347 ? -14.353 -7.108 25.721 1.00 94.75 347 THR A N 1
ATOM 2669 C CA . THR A 1 347 ? -12.981 -6.955 26.214 1.00 94.75 347 THR A CA 1
ATOM 2670 C C . THR A 1 347 ? -12.383 -5.625 25.760 1.00 94.75 347 THR A C 1
ATOM 2672 O O . THR A 1 347 ? -12.279 -5.372 24.561 1.00 94.75 347 THR A O 1
ATOM 2675 N N . LEU A 1 348 ? -11.964 -4.782 26.705 1.00 94.44 348 LEU A N 1
ATOM 2676 C CA . LEU A 1 348 ? -11.174 -3.577 26.445 1.00 94.44 348 LEU A CA 1
ATOM 2677 C C . LEU A 1 348 ? -9.682 -3.906 26.558 1.00 94.44 348 LEU A C 1
ATOM 2679 O O . LEU A 1 348 ? -9.256 -4.477 27.553 1.00 94.44 348 LEU A O 1
ATOM 2683 N N . VAL A 1 349 ? -8.883 -3.516 25.574 1.00 92.81 349 VAL A N 1
ATOM 2684 C CA . VAL A 1 349 ? -7.431 -3.685 25.530 1.00 92.81 349 VAL A CA 1
ATOM 2685 C C . VAL A 1 349 ? -6.774 -2.315 25.673 1.00 92.81 349 VAL A C 1
ATOM 2687 O O . VAL A 1 349 ? -6.931 -1.455 24.801 1.00 92.81 349 VAL A O 1
ATOM 2690 N N . THR A 1 350 ? -6.016 -2.114 26.750 1.00 90.31 350 THR A N 1
ATOM 2691 C CA . THR A 1 350 ? -5.280 -0.868 27.021 1.00 90.31 350 THR A CA 1
ATOM 2692 C C . THR A 1 350 ? -3.798 -1.146 27.282 1.00 90.31 350 THR A C 1
ATOM 2694 O O . THR A 1 350 ? -3.370 -2.286 27.454 1.00 90.31 350 THR A O 1
ATOM 2697 N N . GLY A 1 351 ? -2.978 -0.097 27.265 1.00 85.69 351 GLY A N 1
ATOM 2698 C CA . GLY A 1 351 ? -1.534 -0.183 27.486 1.00 85.69 351 GLY A CA 1
ATOM 2699 C C . GLY A 1 351 ? -0.799 0.981 26.829 1.00 85.69 351 GLY A C 1
ATOM 2700 O O . GLY A 1 351 ? -1.381 1.700 26.012 1.00 85.69 351 GLY A O 1
ATOM 2701 N N . ALA A 1 352 ? 0.482 1.152 27.153 1.00 81.44 352 ALA A N 1
ATOM 2702 C CA . ALA A 1 352 ? 1.311 2.243 26.637 1.00 81.44 352 ALA A CA 1
ATOM 2703 C C . ALA A 1 352 ? 1.401 2.268 25.095 1.00 81.44 352 ALA A C 1
ATOM 2705 O O . ALA A 1 352 ? 1.095 1.291 24.398 1.00 81.44 352 ALA A O 1
ATOM 2706 N N . ASN A 1 353 ? 1.809 3.405 24.534 1.00 79.25 353 ASN A N 1
ATOM 2707 C CA . ASN A 1 353 ? 2.053 3.525 23.095 1.00 79.25 353 ASN A CA 1
ATOM 2708 C C . ASN A 1 353 ? 3.188 2.580 22.669 1.00 79.25 353 ASN A C 1
ATOM 2710 O O . ASN A 1 353 ? 4.170 2.424 23.384 1.00 79.25 353 ASN A O 1
ATOM 2714 N N . GLY A 1 354 ? 3.039 1.918 21.519 1.00 75.12 354 GLY A N 1
ATOM 2715 C CA . GLY A 1 354 ? 4.061 1.000 20.991 1.00 75.12 354 GLY A CA 1
ATOM 2716 C C . GLY A 1 354 ? 4.095 -0.407 21.607 1.00 75.12 354 GLY A C 1
ATOM 2717 O O . GLY A 1 354 ? 4.781 -1.265 21.075 1.00 75.12 354 GLY A O 1
ATOM 2718 N N . VAL A 1 355 ? 3.297 -0.702 22.640 1.00 83.50 355 VAL A N 1
ATOM 2719 C CA . VAL A 1 355 ? 3.300 -2.011 23.341 1.00 83.50 355 VAL A CA 1
ATOM 2720 C C . VAL A 1 355 ? 2.722 -3.192 22.528 1.00 83.50 355 VAL A C 1
ATOM 2722 O O . VAL A 1 355 ? 2.736 -4.331 22.976 1.00 83.50 355 VAL A O 1
ATOM 2725 N N . GLY A 1 356 ? 2.161 -2.937 21.339 1.00 83.31 356 GLY A N 1
ATOM 2726 C CA . GLY A 1 356 ? 1.598 -3.984 20.473 1.00 83.31 356 GLY A CA 1
ATOM 2727 C C . GLY A 1 356 ? 0.078 -4.190 20.535 1.00 83.31 356 GLY A C 1
ATOM 2728 O O . GLY A 1 356 ? -0.410 -5.204 20.045 1.00 83.31 356 GLY A O 1
ATOM 2729 N N . LYS A 1 357 ? -0.710 -3.231 21.044 1.00 89.88 357 LYS A N 1
ATOM 2730 C CA . LYS A 1 357 ? -2.191 -3.320 21.047 1.00 89.88 357 LYS A CA 1
ATOM 2731 C C . LYS A 1 357 ? -2.777 -3.569 19.649 1.00 89.88 357 LYS A C 1
ATOM 2733 O O . LYS A 1 357 ? -3.433 -4.577 19.409 1.00 89.88 357 LYS A O 1
ATOM 2738 N N . THR A 1 358 ? -2.458 -2.694 18.697 1.00 90.56 358 THR A N 1
ATOM 2739 C CA . THR A 1 358 ? -2.863 -2.840 17.292 1.00 90.56 358 THR A CA 1
ATOM 2740 C C . THR A 1 358 ? -2.278 -4.106 16.652 1.00 90.56 358 THR A C 1
ATOM 2742 O O . THR A 1 358 ? -2.883 -4.689 15.754 1.00 90.56 358 THR A O 1
ATOM 2745 N N . ALA A 1 359 ? -1.119 -4.580 17.123 1.00 90.81 359 ALA A N 1
ATOM 2746 C CA . ALA A 1 359 ? -0.527 -5.825 16.643 1.00 90.81 359 ALA A CA 1
ATOM 2747 C C . ALA A 1 359 ? -1.368 -7.056 17.020 1.00 90.81 359 ALA A C 1
ATOM 2749 O O . ALA A 1 359 ? -1.551 -7.928 16.173 1.00 90.81 359 ALA A O 1
ATOM 2750 N N . ILE A 1 360 ? -1.966 -7.095 18.218 1.00 92.00 360 ILE A N 1
ATOM 2751 C CA . ILE A 1 360 ? -2.937 -8.139 18.604 1.00 92.00 360 ILE A CA 1
ATOM 2752 C C . ILE A 1 360 ? -4.097 -8.167 17.607 1.00 92.00 360 ILE A C 1
ATOM 2754 O O . ILE A 1 36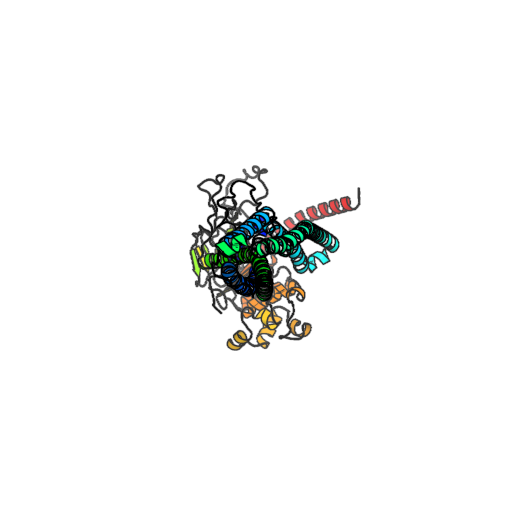0 ? -4.440 -9.217 17.065 1.00 92.00 360 ILE A O 1
ATOM 2758 N N . ALA A 1 361 ? -4.655 -6.993 17.313 1.00 92.56 361 ALA A N 1
ATOM 2759 C CA . ALA A 1 361 ? -5.717 -6.817 16.331 1.00 92.56 361 ALA A CA 1
ATOM 2760 C C . ALA A 1 361 ? -5.331 -7.378 14.950 1.00 92.56 361 ALA A C 1
ATOM 2762 O O . ALA A 1 361 ? -6.102 -8.117 14.335 1.00 92.56 361 ALA A O 1
ATOM 2763 N N . ARG A 1 362 ? -4.111 -7.082 14.484 1.00 91.25 362 ARG A N 1
ATOM 2764 C CA . ARG A 1 362 ? -3.572 -7.574 13.205 1.00 91.25 362 ARG A CA 1
ATOM 2765 C C . ARG A 1 362 ? -3.372 -9.089 13.187 1.00 91.25 362 ARG A C 1
ATOM 2767 O O . ARG A 1 362 ? -3.632 -9.698 12.152 1.00 91.25 362 ARG A O 1
ATOM 2774 N N . VAL A 1 363 ? -2.956 -9.701 14.296 1.00 92.19 363 VAL A N 1
ATOM 2775 C CA . VAL A 1 363 ? -2.824 -11.165 14.415 1.00 92.19 363 VAL A CA 1
ATOM 2776 C C . VAL A 1 363 ? -4.201 -11.839 14.409 1.00 92.19 363 VAL A C 1
ATOM 2778 O O . VAL A 1 363 ? -4.417 -12.776 13.641 1.00 92.19 363 VAL A O 1
ATOM 2781 N N . ILE A 1 364 ? -5.174 -11.325 15.175 1.00 92.00 364 ILE A N 1
ATOM 2782 C CA . ILE A 1 364 ? -6.559 -11.838 15.179 1.00 92.00 364 ILE A CA 1
ATOM 2783 C C . ILE A 1 364 ? -7.183 -11.726 13.781 1.00 92.00 364 ILE A C 1
ATOM 2785 O O . ILE A 1 364 ? -7.832 -12.659 13.308 1.00 92.00 364 ILE A O 1
ATOM 2789 N N . ALA A 1 365 ? -6.952 -10.610 13.089 1.00 88.06 365 ALA A N 1
ATOM 2790 C CA . ALA A 1 365 ? -7.428 -10.387 11.727 1.00 88.06 365 ALA A CA 1
ATOM 2791 C C . ALA A 1 365 ? -6.662 -11.195 10.659 1.00 88.06 365 ALA A C 1
ATOM 2793 O O . ALA A 1 365 ? -7.002 -11.086 9.484 1.00 88.06 365 ALA A O 1
ATOM 2794 N N . GLN A 1 366 ? -5.644 -11.986 11.034 1.00 87.88 366 GLN A N 1
ATOM 2795 C CA . GLN A 1 366 ? -4.740 -12.693 10.113 1.00 87.88 366 GLN A CA 1
ATOM 2796 C C . GLN A 1 366 ? -4.011 -11.767 9.120 1.00 87.88 366 GLN A C 1
ATOM 2798 O O . GLN A 1 366 ? -3.518 -12.203 8.083 1.00 87.88 366 GLN A O 1
ATOM 2803 N N . LEU A 1 367 ? -3.885 -10.477 9.449 1.00 84.88 367 LEU A N 1
ATOM 2804 C CA . LEU A 1 367 ? -3.027 -9.550 8.711 1.00 84.88 367 LEU A CA 1
ATOM 2805 C C . LEU A 1 367 ? -1.552 -9.828 9.011 1.00 84.88 367 LEU A C 1
ATOM 2807 O O . LEU A 1 367 ? -0.720 -9.722 8.113 1.00 84.88 367 LEU A O 1
ATOM 2811 N N . TRP A 1 368 ? -1.237 -10.194 10.256 1.00 88.06 368 TRP A N 1
ATOM 2812 C CA . TRP A 1 368 ? 0.084 -10.657 10.689 1.00 88.06 368 TRP A CA 1
ATOM 2813 C C . TRP A 1 368 ? 0.061 -12.166 10.967 1.00 88.06 368 TRP A C 1
ATOM 2815 O O . TRP A 1 368 ? -0.968 -12.675 11.419 1.00 88.06 368 TRP A O 1
ATOM 2825 N N . PRO A 1 369 ? 1.163 -12.889 10.686 1.00 87.62 369 PRO A N 1
ATOM 2826 C CA . PRO A 1 369 ? 1.223 -14.331 10.889 1.00 87.62 369 PRO A CA 1
ATOM 2827 C C . PRO A 1 369 ? 1.173 -14.693 12.376 1.00 87.62 369 PRO A C 1
ATOM 2829 O O . PRO A 1 369 ? 1.663 -13.968 13.242 1.00 87.62 369 PRO A O 1
ATOM 2832 N N . THR A 1 370 ? 0.613 -15.864 12.660 1.00 90.38 370 THR A N 1
ATOM 2833 C CA . THR A 1 370 ? 0.698 -16.501 13.976 1.00 90.38 370 THR A CA 1
ATOM 2834 C C . THR A 1 370 ? 1.998 -17.300 14.032 1.00 90.38 370 THR A C 1
ATOM 2836 O O . THR A 1 370 ? 2.071 -18.391 13.478 1.00 90.38 370 THR A O 1
ATOM 2839 N N . TRP A 1 371 ? 3.043 -16.746 14.648 1.00 86.81 371 TRP A N 1
ATOM 2840 C CA . TRP A 1 371 ? 4.396 -17.324 14.634 1.00 86.81 371 TRP A CA 1
ATOM 2841 C C . TRP A 1 371 ? 4.508 -18.671 15.346 1.00 86.81 371 TRP A C 1
ATOM 2843 O O . TRP A 1 371 ? 5.135 -19.593 14.833 1.00 86.81 371 TRP A O 1
ATOM 2853 N N . SER A 1 372 ? 3.873 -18.794 16.506 1.00 89.31 372 SER A N 1
ATOM 2854 C CA . SER A 1 372 ? 3.763 -20.024 17.287 1.00 89.31 372 SER A CA 1
ATOM 2855 C C . SER A 1 372 ? 2.463 -19.996 18.100 1.00 89.31 372 SER A C 1
ATOM 2857 O O . SER A 1 372 ? 1.699 -19.028 18.034 1.00 89.31 372 SER A O 1
ATOM 2859 N N . GLY A 1 373 ? 2.165 -21.081 18.815 1.00 91.50 373 GLY A N 1
ATOM 2860 C CA . GLY A 1 373 ? 0.920 -21.208 19.571 1.00 91.50 373 GLY A CA 1
ATOM 2861 C C . GLY A 1 373 ? -0.296 -21.507 18.689 1.00 91.50 373 GLY A C 1
ATOM 2862 O O . GLY A 1 373 ? -0.177 -22.026 17.574 1.00 91.50 373 GLY A O 1
ATOM 2863 N N . LEU A 1 374 ? -1.484 -21.223 19.220 1.00 93.94 374 LEU A N 1
ATOM 2864 C CA . LEU A 1 374 ? -2.771 -21.510 18.585 1.00 93.94 374 LEU A CA 1
ATOM 2865 C C . LEU A 1 374 ? -3.642 -20.251 18.534 1.00 93.94 374 LEU A C 1
ATOM 2867 O O . LEU A 1 374 ? -3.899 -19.634 19.568 1.00 93.94 374 LEU A O 1
ATOM 2871 N N . LEU A 1 375 ? -4.141 -19.926 17.342 1.00 95.38 375 LEU A N 1
ATOM 2872 C CA . LEU A 1 375 ? -5.189 -18.934 17.121 1.00 95.38 375 LEU A CA 1
ATOM 2873 C C . LEU A 1 375 ? -6.457 -19.619 16.601 1.00 95.38 375 LEU A C 1
ATOM 2875 O O . LEU A 1 375 ? -6.464 -20.180 15.507 1.00 95.38 375 LEU A O 1
ATOM 2879 N N . GLU A 1 376 ? -7.547 -19.531 17.354 1.00 95.19 376 GLU A N 1
ATOM 2880 C CA . GLU A 1 376 ? -8.888 -19.901 16.900 1.00 95.19 376 GLU A CA 1
ATOM 2881 C C . GLU A 1 376 ? -9.745 -18.646 16.749 1.00 95.19 376 GLU A C 1
ATOM 2883 O O . GLU A 1 376 ? -9.710 -17.759 17.604 1.00 95.19 376 GLU A O 1
ATOM 2888 N N . ARG A 1 377 ? -10.506 -18.544 15.660 1.00 93.69 377 ARG A N 1
ATOM 2889 C CA . ARG A 1 377 ? -11.386 -17.393 15.426 1.00 93.69 377 ARG A CA 1
ATOM 2890 C C . ARG A 1 377 ? -12.579 -17.730 14.528 1.00 93.69 377 ARG A C 1
ATOM 2892 O O . ARG A 1 377 ? -12.482 -18.652 13.710 1.00 93.69 377 ARG A O 1
ATOM 2899 N N . PRO A 1 378 ? -13.648 -16.918 14.556 1.00 93.75 378 PRO A N 1
ATOM 2900 C CA . PRO A 1 378 ? -14.716 -17.010 13.570 1.00 93.75 378 PRO A CA 1
ATOM 2901 C C . PRO A 1 378 ? -14.228 -16.660 12.154 1.00 93.75 378 PRO A C 1
ATOM 2903 O O . PRO A 1 378 ? -13.209 -15.980 11.963 1.00 93.75 378 PRO A O 1
ATOM 2906 N N . ALA A 1 379 ? -14.985 -17.098 11.146 1.00 91.56 379 ALA A N 1
ATOM 2907 C CA . ALA A 1 379 ? -14.797 -16.663 9.761 1.00 91.56 379 ALA A CA 1
ATOM 2908 C C . ALA A 1 379 ? -15.047 -15.150 9.613 1.00 91.56 379 ALA A C 1
ATOM 2910 O O . ALA A 1 379 ? -15.713 -14.542 10.447 1.00 91.56 379 ALA A O 1
ATOM 2911 N N . HIS A 1 380 ? -14.514 -14.521 8.565 1.00 88.44 380 HIS A N 1
ATOM 2912 C CA . HIS A 1 380 ? -14.811 -13.111 8.292 1.00 88.44 380 HIS A CA 1
ATOM 2913 C C . HIS A 1 380 ? -16.228 -12.930 7.739 1.00 88.44 380 HIS A C 1
ATOM 2915 O O . HIS A 1 380 ? -16.709 -13.769 6.981 1.00 88.44 380 HIS A O 1
ATOM 2921 N N . GLY A 1 381 ? -16.847 -11.790 8.051 1.00 80.19 381 GLY A N 1
ATOM 2922 C CA . GLY A 1 381 ? -18.114 -11.365 7.453 1.00 80.19 381 GLY A CA 1
ATOM 2923 C C . GLY A 1 381 ? -19.314 -11.449 8.397 1.00 80.19 381 GLY A C 1
ATOM 2924 O O . GLY A 1 381 ? -19.174 -11.383 9.619 1.00 80.19 381 GLY A O 1
ATOM 2925 N N . GLU A 1 382 ? -20.506 -11.540 7.807 1.00 79.81 382 GLU A N 1
ATOM 2926 C CA . GLU A 1 382 ? -21.794 -11.546 8.512 1.00 79.81 382 GLU A CA 1
ATOM 2927 C C . GLU A 1 382 ? -21.903 -12.763 9.448 1.00 79.81 382 GLU A C 1
ATOM 2929 O O . GLU A 1 382 ? -21.614 -13.890 9.050 1.00 79.81 382 GLU A O 1
ATOM 2934 N N . GLY A 1 383 ? -22.250 -12.531 10.720 1.00 81.00 383 GLY A N 1
ATOM 2935 C CA . GLY A 1 383 ? -22.245 -13.566 11.766 1.00 81.00 383 GLY A CA 1
ATOM 2936 C C . GLY A 1 383 ? -20.855 -14.060 12.206 1.00 81.00 383 GLY A C 1
ATOM 2937 O O . GLY A 1 383 ? -20.764 -14.921 13.077 1.00 81.00 383 GLY A O 1
ATOM 2938 N N . GLY A 1 384 ? -19.778 -13.514 11.638 1.00 91.75 384 GLY A N 1
ATOM 2939 C CA . GLY A 1 384 ? -18.393 -13.882 11.919 1.00 91.75 384 GLY A CA 1
ATOM 2940 C C . GLY A 1 384 ? -17.640 -12.822 12.726 1.00 91.75 384 GLY A C 1
ATOM 2941 O O . GLY A 1 384 ? -18.165 -12.277 13.697 1.00 91.75 384 GLY A O 1
ATOM 2942 N N . ILE A 1 385 ? -16.404 -12.523 12.318 1.00 93.06 385 ILE A N 1
ATOM 2943 C CA . ILE A 1 385 ? -15.564 -11.457 12.880 1.00 93.06 385 ILE A CA 1
ATOM 2944 C C . ILE A 1 385 ? -15.371 -10.306 11.884 1.00 93.06 385 ILE A C 1
ATOM 2946 O O . ILE A 1 385 ? -15.108 -10.524 10.695 1.00 93.06 385 ILE A O 1
ATOM 2950 N N . PHE A 1 386 ? -15.455 -9.075 12.383 1.00 93.75 386 PHE A N 1
ATOM 2951 C CA . PHE A 1 386 ? -15.229 -7.847 11.623 1.00 93.75 386 PHE A CA 1
ATOM 2952 C C . PHE A 1 386 ? -14.149 -6.985 12.277 1.00 93.75 386 PHE A C 1
ATOM 2954 O O . PHE A 1 386 ? -14.049 -6.929 13.501 1.00 93.75 386 PHE A O 1
ATOM 2961 N N . PHE A 1 387 ? -13.342 -6.309 11.463 1.00 92.56 387 PHE A N 1
ATOM 2962 C CA . PHE A 1 387 ? -12.229 -5.482 11.925 1.00 92.56 387 PHE A CA 1
ATOM 2963 C C . PHE A 1 387 ? -12.443 -4.026 11.509 1.00 92.56 387 PHE A C 1
ATOM 2965 O O . PHE A 1 387 ? -12.654 -3.748 10.326 1.00 92.56 387 PHE A O 1
ATOM 2972 N N . LEU A 1 388 ? -12.367 -3.104 12.469 1.00 93.31 388 LEU A N 1
ATOM 2973 C CA . LEU A 1 388 ? -12.384 -1.665 12.226 1.00 93.31 388 LEU A CA 1
ATOM 2974 C C . LEU A 1 388 ? -11.032 -1.047 12.616 1.00 93.31 388 LEU A C 1
ATOM 2976 O O . LEU A 1 388 ? -10.733 -0.977 13.806 1.00 93.31 388 LEU A O 1
ATOM 2980 N N . PRO A 1 389 ? -10.218 -0.602 11.638 1.00 91.62 389 PRO A N 1
ATOM 2981 C CA . PRO A 1 389 ? -8.949 0.070 11.904 1.00 91.62 389 PRO A CA 1
ATOM 2982 C C . PRO A 1 389 ? -9.139 1.509 12.403 1.00 91.62 389 PRO A C 1
ATOM 2984 O O . PRO A 1 389 ? -10.153 2.146 12.109 1.00 91.62 389 PRO A O 1
ATOM 2987 N N . GLN A 1 390 ? -8.083 2.063 13.005 1.00 88.50 390 GLN A N 1
ATOM 2988 C CA . GLN A 1 390 ? -8.019 3.459 13.465 1.00 88.50 390 GLN A CA 1
ATOM 2989 C C . GLN A 1 390 ? -8.295 4.473 12.347 1.00 88.50 390 GLN A C 1
ATOM 2991 O O . GLN A 1 390 ? -8.940 5.499 12.570 1.00 88.50 390 GLN A O 1
ATOM 2996 N N . ARG A 1 391 ? -7.805 4.183 11.132 1.00 87.44 391 ARG A N 1
ATOM 2997 C CA . ARG A 1 391 ? -8.072 4.942 9.903 1.00 87.44 391 ARG A CA 1
ATOM 2998 C C . ARG A 1 391 ? -9.035 4.141 9.020 1.00 87.44 391 ARG A C 1
ATOM 3000 O O . ARG A 1 391 ? -8.584 3.229 8.324 1.00 87.44 391 ARG A O 1
ATOM 3007 N N . PRO A 1 392 ? -10.343 4.449 9.039 1.00 88.56 392 PRO A N 1
ATOM 3008 C CA . PRO A 1 392 ? -11.334 3.709 8.271 1.00 88.56 392 PRO A CA 1
ATOM 3009 C C . PRO A 1 392 ? -11.061 3.783 6.771 1.00 88.56 392 PRO A C 1
ATOM 3011 O O . PRO A 1 392 ? -10.823 4.856 6.217 1.00 88.56 392 PRO A O 1
ATOM 3014 N N . TYR A 1 393 ? -11.146 2.636 6.101 1.00 88.88 393 TYR A N 1
ATOM 3015 C CA . TYR A 1 393 ? -11.144 2.584 4.643 1.00 88.88 393 TYR A CA 1
ATOM 3016 C C . TYR A 1 393 ? -12.477 3.105 4.094 1.00 88.88 393 TYR A C 1
ATOM 3018 O O . TYR A 1 393 ? -13.542 2.649 4.522 1.00 88.88 393 TYR A O 1
ATOM 3026 N N . LEU A 1 394 ? -12.427 4.004 3.115 1.00 91.00 394 LEU A N 1
ATOM 3027 C CA . LEU A 1 394 ? -13.594 4.477 2.373 1.00 91.00 394 LEU A CA 1
ATOM 3028 C C . LEU A 1 394 ? -13.545 3.899 0.964 1.00 91.00 394 LEU A C 1
ATOM 3030 O O . LEU A 1 394 ? -12.506 3.939 0.306 1.00 91.00 394 LEU A O 1
ATOM 3034 N N . SER A 1 395 ? -14.660 3.328 0.524 1.00 88.38 395 SER A N 1
ATOM 3035 C CA . SER A 1 395 ? -14.751 2.681 -0.780 1.00 88.38 395 SER A CA 1
ATOM 3036 C C . SER A 1 395 ? -14.750 3.715 -1.901 1.00 88.38 395 SER A C 1
ATOM 3038 O O . SER A 1 395 ? -15.403 4.756 -1.802 1.00 88.38 395 SER A O 1
ATOM 3040 N N . ILE A 1 396 ? -14.079 3.390 -3.004 1.00 86.62 396 ILE A N 1
ATOM 3041 C CA . ILE A 1 396 ? -14.188 4.150 -4.251 1.00 86.62 396 ILE A CA 1
ATOM 3042 C C . ILE A 1 396 ? -15.582 3.880 -4.820 1.00 86.62 396 ILE A C 1
ATOM 3044 O O . ILE A 1 396 ? -15.873 2.769 -5.263 1.00 86.62 396 ILE A O 1
ATOM 3048 N N . GLY A 1 397 ? -16.468 4.872 -4.773 1.00 90.31 397 GLY A N 1
ATOM 3049 C CA . GLY A 1 397 ? -17.856 4.667 -5.169 1.00 90.31 397 GLY A CA 1
ATOM 3050 C C . GLY A 1 397 ? -18.812 5.727 -4.650 1.00 90.31 397 GLY A C 1
ATOM 3051 O O . GLY A 1 397 ? -18.435 6.863 -4.355 1.00 90.31 397 GLY A O 1
ATOM 3052 N N . SER A 1 398 ? -20.079 5.344 -4.590 1.00 94.12 398 SER A N 1
ATOM 3053 C CA . SER A 1 398 ? -21.171 6.189 -4.133 1.00 94.12 398 SER A CA 1
ATOM 3054 C C . SER A 1 398 ? -21.206 6.328 -2.606 1.00 94.12 398 SER A C 1
ATOM 3056 O O . SER A 1 398 ? -20.495 5.612 -1.890 1.00 94.12 398 SER A O 1
ATOM 3058 N N . LEU A 1 399 ? -22.045 7.228 -2.084 1.00 94.62 399 LEU A N 1
ATOM 3059 C CA . LEU A 1 399 ? -22.283 7.329 -0.639 1.00 94.62 399 LEU A CA 1
ATOM 3060 C C . LEU A 1 399 ? -22.893 6.028 -0.098 1.00 94.62 399 LEU A C 1
ATOM 3062 O O . LEU A 1 399 ? -22.547 5.595 0.999 1.00 94.62 399 LEU A O 1
ATOM 3066 N N . ARG A 1 400 ? -23.754 5.371 -0.888 1.00 94.44 400 ARG A N 1
ATOM 3067 C CA . ARG A 1 400 ? -24.365 4.080 -0.536 1.00 94.44 400 ARG A CA 1
ATOM 3068 C C . ARG A 1 400 ? -23.334 2.967 -0.343 1.00 94.44 400 ARG A C 1
ATOM 3070 O O . ARG A 1 400 ? -23.516 2.094 0.509 1.00 94.44 400 ARG A O 1
ATOM 3077 N N . ASP A 1 401 ? -22.250 3.001 -1.110 1.00 93.56 401 ASP A N 1
ATOM 3078 C CA . ASP A 1 401 ? -21.210 1.971 -1.055 1.00 93.56 401 ASP A CA 1
ATOM 3079 C C . ASP A 1 401 ? -20.421 2.030 0.269 1.00 93.56 401 ASP A C 1
ATOM 3081 O O . ASP A 1 401 ? -19.908 1.014 0.735 1.00 93.56 401 ASP A O 1
ATOM 3085 N N . GLN A 1 402 ? -20.387 3.187 0.944 1.00 94.56 402 GLN A N 1
ATOM 3086 C CA . GLN A 1 402 ? -19.587 3.380 2.159 1.00 94.56 402 GLN A CA 1
ATOM 3087 C C . GLN A 1 402 ? -19.997 2.456 3.324 1.00 94.56 402 GLN A C 1
ATOM 3089 O O . GLN A 1 402 ? -19.124 1.720 3.812 1.00 94.56 402 GLN A O 1
ATOM 3094 N N . PRO A 1 403 ? -21.273 2.430 3.771 1.00 94.00 403 PRO A N 1
ATOM 3095 C CA . PRO A 1 403 ? -21.717 1.512 4.819 1.00 94.00 403 PRO A CA 1
ATOM 3096 C C . PRO A 1 403 ? -21.872 0.065 4.326 1.00 94.00 403 PRO A C 1
ATOM 3098 O O . PRO A 1 403 ? -21.747 -0.858 5.124 1.00 94.00 403 PRO A O 1
ATOM 3101 N N . SER A 1 404 ? -22.127 -0.161 3.032 1.00 91.69 404 SER A N 1
ATOM 3102 C CA . SER A 1 404 ? -22.400 -1.506 2.500 1.00 91.69 404 SER A CA 1
ATOM 3103 C C . SER A 1 404 ? -21.145 -2.297 2.104 1.00 91.69 404 SER A C 1
ATOM 3105 O O . SER A 1 404 ? -21.182 -3.531 2.068 1.00 91.69 404 SER A O 1
ATOM 3107 N N . SER A 1 405 ? -20.014 -1.616 1.886 1.00 89.00 405 SER A N 1
ATOM 3108 C CA . SER A 1 405 ? -18.726 -2.218 1.525 1.00 89.00 405 SER A CA 1
ATOM 3109 C C . SER A 1 405 ? -18.333 -3.371 2.466 1.00 89.00 405 SER A C 1
ATOM 3111 O O . SER A 1 405 ? -18.388 -3.198 3.687 1.00 89.00 405 SER A O 1
ATOM 3113 N N . PRO A 1 406 ? -17.881 -4.531 1.946 1.00 88.31 406 PRO A N 1
ATOM 3114 C CA . PRO A 1 406 ? -17.486 -4.776 0.554 1.00 88.31 406 PRO A CA 1
ATOM 3115 C C . PRO A 1 406 ? -18.627 -5.217 -0.381 1.00 88.31 406 PRO A C 1
ATOM 3117 O O . PRO A 1 406 ? -18.349 -5.553 -1.528 1.00 88.31 406 PRO A O 1
ATOM 3120 N N . HIS A 1 407 ? -19.886 -5.246 0.075 1.00 89.38 407 HIS A N 1
ATOM 3121 C CA . HIS A 1 407 ? -20.992 -5.654 -0.791 1.00 89.38 407 HIS A CA 1
ATOM 3122 C C . HIS A 1 407 ? -21.265 -4.607 -1.868 1.00 89.38 407 HIS A C 1
ATOM 3124 O O . HIS A 1 407 ? -21.332 -3.412 -1.587 1.00 89.38 407 HIS A O 1
ATOM 3130 N N . THR A 1 408 ? -21.483 -5.067 -3.097 1.00 88.00 408 THR A N 1
ATOM 3131 C CA . THR A 1 408 ? -21.975 -4.204 -4.178 1.00 88.00 408 THR A CA 1
ATOM 3132 C C . THR A 1 408 ? -23.457 -3.884 -3.985 1.00 88.00 408 THR A C 1
ATOM 3134 O O . THR A 1 408 ? -24.188 -4.609 -3.306 1.00 88.00 408 THR A O 1
ATOM 3137 N N . TYR A 1 409 ? -23.957 -2.842 -4.652 1.00 87.50 409 TYR A N 1
ATOM 3138 C CA . TYR A 1 409 ? -25.389 -2.525 -4.625 1.00 87.50 409 TYR A CA 1
ATOM 3139 C C . TYR A 1 409 ? -26.285 -3.689 -5.088 1.00 87.50 409 TYR A C 1
ATOM 3141 O O . TYR A 1 409 ? -27.364 -3.912 -4.536 1.00 87.50 409 TYR A O 1
ATOM 3149 N N . ALA A 1 410 ? -25.829 -4.466 -6.075 1.00 88.44 410 ALA A N 1
ATOM 3150 C CA . ALA A 1 410 ? -26.546 -5.652 -6.535 1.00 88.44 410 ALA A CA 1
ATOM 3151 C C . ALA A 1 410 ? -26.631 -6.723 -5.434 1.00 88.44 410 ALA A C 1
ATOM 3153 O O . ALA A 1 410 ? -27.695 -7.302 -5.221 1.00 88.44 410 ALA A O 1
ATOM 3154 N N . GLU A 1 411 ? -25.545 -6.942 -4.690 1.00 90.25 411 GLU A N 1
ATOM 3155 C CA . GLU A 1 411 ? -25.503 -7.881 -3.562 1.00 90.25 411 GLU A CA 1
ATOM 3156 C C . GLU A 1 411 ? -26.332 -7.396 -2.370 1.00 90.25 411 GLU A C 1
ATOM 3158 O O . GLU A 1 411 ? -27.034 -8.193 -1.752 1.00 90.25 411 GLU A O 1
ATOM 3163 N N . MET A 1 412 ? -26.314 -6.092 -2.074 1.00 90.56 412 MET A N 1
ATOM 3164 C CA . MET A 1 412 ? -27.184 -5.480 -1.064 1.00 90.56 412 MET A CA 1
ATOM 3165 C C . MET A 1 412 ? -28.660 -5.759 -1.379 1.00 90.56 412 MET A C 1
ATOM 3167 O O . MET A 1 412 ? -29.397 -6.240 -0.515 1.00 90.56 412 MET A O 1
ATOM 3171 N N . LYS A 1 413 ? -29.081 -5.518 -2.628 1.00 90.19 413 LYS A N 1
ATOM 3172 C CA . LYS A 1 413 ? -30.445 -5.814 -3.087 1.00 90.19 413 LYS A CA 1
ATOM 3173 C C . LYS A 1 413 ? -30.766 -7.302 -3.041 1.00 90.19 413 LYS A C 1
ATOM 3175 O O . LYS A 1 413 ? -31.852 -7.667 -2.600 1.00 90.19 413 LYS A O 1
ATOM 3180 N N . ALA A 1 414 ? -29.836 -8.157 -3.463 1.00 91.50 414 ALA A N 1
ATOM 3181 C CA . ALA A 1 414 ? -30.013 -9.607 -3.419 1.00 91.50 414 ALA A CA 1
ATOM 3182 C C . ALA A 1 414 ? -30.206 -10.129 -1.984 1.00 91.50 414 ALA A C 1
ATOM 3184 O O . ALA A 1 414 ? -30.930 -11.098 -1.777 1.00 91.50 414 ALA A O 1
ATOM 3185 N N . ARG A 1 415 ? -29.616 -9.456 -0.988 1.00 88.00 415 ARG A N 1
ATOM 3186 C CA . ARG A 1 415 ? -29.810 -9.734 0.445 1.00 88.00 415 ARG A CA 1
ATOM 3187 C C . ARG A 1 415 ? -31.069 -9.092 1.040 1.00 88.00 415 ARG A C 1
ATOM 3189 O O . ARG A 1 415 ? -31.269 -9.172 2.247 1.00 88.00 415 ARG A O 1
ATOM 3196 N N . GLY A 1 416 ? -31.906 -8.446 0.226 1.00 89.38 416 GLY A N 1
ATOM 3197 C CA . GLY A 1 416 ? -33.156 -7.820 0.666 1.00 89.38 416 GLY A CA 1
ATOM 3198 C C . GLY A 1 416 ? -32.975 -6.541 1.487 1.00 89.38 416 GLY A C 1
ATOM 3199 O O . GLY A 1 416 ? -33.924 -6.094 2.127 1.00 89.38 416 GLY A O 1
ATOM 3200 N N . ARG A 1 417 ? -31.779 -5.942 1.480 1.00 90.44 417 ARG A N 1
ATOM 3201 C CA . ARG A 1 417 ? -31.495 -4.717 2.236 1.00 90.44 417 ARG A CA 1
ATOM 3202 C C . ARG A 1 417 ? -31.901 -3.481 1.444 1.00 90.44 417 ARG A C 1
ATOM 3204 O O . ARG A 1 417 ? -31.796 -3.452 0.217 1.00 90.44 417 ARG A O 1
ATOM 3211 N N . THR A 1 418 ? -32.373 -2.453 2.145 1.00 93.81 418 THR A N 1
ATOM 3212 C CA . THR A 1 418 ? -32.978 -1.256 1.534 1.00 93.81 418 THR A CA 1
ATOM 3213 C C . THR A 1 418 ? -32.265 0.028 1.945 1.00 93.81 418 THR A C 1
ATOM 3215 O O . THR A 1 418 ? -31.598 0.080 2.976 1.00 93.81 418 THR A O 1
ATOM 3218 N N . ASP A 1 419 ? -32.446 1.094 1.162 1.00 92.81 419 ASP A N 1
ATOM 3219 C CA . ASP A 1 419 ? -31.920 2.423 1.506 1.00 92.81 419 ASP A CA 1
ATOM 3220 C C . ASP A 1 419 ? -32.532 2.957 2.820 1.00 92.81 419 ASP A C 1
ATOM 3222 O O . ASP A 1 419 ? -31.892 3.733 3.523 1.00 92.81 419 ASP A O 1
ATOM 3226 N N . ALA A 1 420 ? -33.733 2.499 3.197 1.00 94.50 420 ALA A N 1
ATOM 3227 C CA . ALA A 1 420 ? -34.346 2.820 4.487 1.00 94.50 420 ALA A CA 1
ATOM 3228 C C . ALA A 1 420 ? -33.592 2.177 5.664 1.00 94.50 420 ALA A C 1
ATOM 3230 O O . ALA A 1 420 ? -33.388 2.824 6.689 1.00 94.50 420 ALA A O 1
ATOM 3231 N N . GLU A 1 421 ? -33.117 0.935 5.506 1.00 94.31 421 GLU A N 1
ATOM 3232 C CA . GLU A 1 421 ? -32.249 0.295 6.502 1.00 94.31 421 GLU A CA 1
ATOM 3233 C C . GLU A 1 421 ? -30.912 1.038 6.619 1.00 94.31 421 GLU A C 1
ATOM 3235 O O . GLU A 1 421 ? -30.451 1.300 7.728 1.00 94.31 421 GLU A O 1
ATOM 3240 N N . LEU A 1 422 ? -30.314 1.439 5.490 1.00 94.88 422 LEU A N 1
ATOM 3241 C CA . LEU A 1 422 ? -29.087 2.241 5.503 1.00 94.88 422 LEU A CA 1
ATOM 3242 C C . LEU A 1 422 ? -29.290 3.591 6.192 1.00 94.88 422 LEU A C 1
ATOM 3244 O O . LEU A 1 422 ? -28.426 4.009 6.959 1.00 94.88 422 LEU A O 1
ATOM 3248 N N . MET A 1 423 ? -30.423 4.258 5.959 1.00 96.62 423 MET A N 1
ATOM 3249 C CA . MET A 1 423 ? -30.743 5.513 6.637 1.00 96.62 423 MET A CA 1
ATOM 3250 C C . MET A 1 423 ? -30.874 5.313 8.147 1.00 96.62 423 MET A C 1
ATOM 3252 O O . MET A 1 423 ? -30.251 6.049 8.905 1.00 96.62 423 MET A O 1
ATOM 3256 N N . SER A 1 424 ? -31.582 4.267 8.583 1.00 96.44 424 SER A N 1
ATOM 3257 C CA . SER A 1 424 ? -31.683 3.929 10.006 1.00 96.44 424 SER A CA 1
ATOM 3258 C C . SER A 1 424 ? -30.307 3.654 10.621 1.00 96.44 424 SER A C 1
ATOM 3260 O O . SER A 1 424 ? -30.008 4.129 11.713 1.00 96.44 424 SER A O 1
ATOM 3262 N N . ILE A 1 425 ? -29.412 2.959 9.915 1.00 96.44 425 ILE A N 1
ATOM 3263 C CA . ILE A 1 425 ? -28.029 2.760 10.374 1.00 96.44 425 ILE A CA 1
ATOM 3264 C C . ILE A 1 425 ? -27.293 4.102 10.512 1.00 96.44 425 ILE A C 1
ATOM 3266 O O . ILE A 1 425 ? -26.608 4.320 11.512 1.00 96.44 425 ILE A O 1
ATOM 3270 N N . LEU A 1 426 ? -27.437 5.012 9.540 1.00 96.69 426 LEU A N 1
ATOM 3271 C CA . LEU A 1 426 ? -26.833 6.344 9.616 1.00 96.69 426 LEU A CA 1
ATOM 3272 C C . LEU A 1 426 ? -27.406 7.185 10.763 1.00 96.69 426 LEU A C 1
ATOM 3274 O O . LEU A 1 426 ? -26.668 7.983 11.334 1.00 96.69 426 LEU A O 1
ATOM 3278 N N . GLU A 1 427 ? -28.672 7.015 11.136 1.00 96.62 427 GLU A N 1
ATOM 3279 C CA . GLU A 1 427 ? -29.259 7.673 12.311 1.00 96.62 427 GLU A CA 1
ATOM 3280 C C . GLU A 1 427 ? -28.564 7.229 13.605 1.00 96.62 427 GLU A C 1
ATOM 3282 O O . GLU A 1 427 ? -28.148 8.081 14.388 1.00 96.62 427 GLU A O 1
ATOM 3287 N N . HIS A 1 428 ? -28.326 5.924 13.781 1.00 95.38 428 HIS A N 1
ATOM 3288 C CA . HIS A 1 428 ? -27.643 5.377 14.965 1.00 95.38 428 HIS A CA 1
ATOM 3289 C C . HIS A 1 428 ? -26.179 5.822 15.098 1.00 95.38 428 HIS A C 1
ATOM 3291 O O . HIS A 1 428 ? -25.626 5.803 16.196 1.00 95.38 428 HIS A O 1
ATOM 3297 N N . VAL A 1 429 ? -25.540 6.236 13.999 1.00 96.19 429 VAL A N 1
ATOM 3298 C CA . VAL A 1 429 ? -24.190 6.826 14.015 1.00 96.19 429 VAL A CA 1
ATOM 3299 C C . VAL A 1 429 ? -24.193 8.343 13.809 1.00 96.19 429 VAL A C 1
ATOM 3301 O O . VAL A 1 429 ? -23.146 8.920 13.525 1.00 96.19 429 VAL A O 1
ATOM 3304 N N . HIS A 1 430 ? -25.345 9.010 13.915 1.00 95.94 430 HIS A N 1
ATOM 3305 C CA . HIS A 1 430 ? -25.476 10.462 13.744 1.00 95.94 430 HIS A CA 1
ATOM 3306 C C . HIS A 1 430 ? -24.897 10.996 12.415 1.00 95.94 430 HIS A C 1
ATOM 3308 O O . HIS A 1 430 ? -24.241 12.035 12.378 1.00 95.94 430 HIS A O 1
ATOM 3314 N N . LEU A 1 431 ? -25.128 10.282 11.311 1.00 96.69 431 LEU A N 1
ATOM 3315 C CA . LEU A 1 431 ? -24.720 10.642 9.944 1.00 96.69 431 LEU A CA 1
ATOM 3316 C C . LEU A 1 431 ? -25.903 10.784 8.969 1.00 96.69 431 LEU A C 1
ATOM 3318 O O . LEU A 1 431 ? -25.693 10.923 7.765 1.00 96.69 431 LEU A O 1
ATOM 3322 N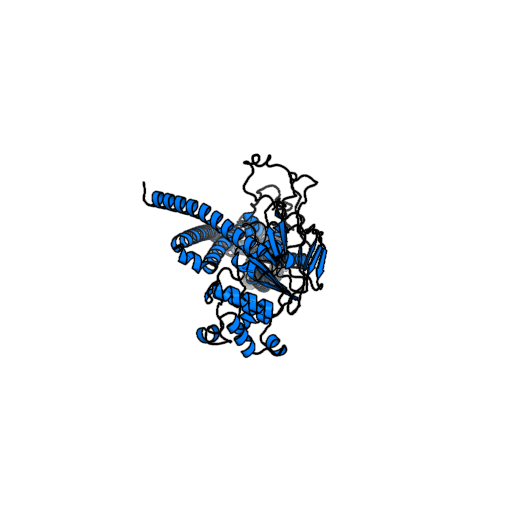 N . ALA A 1 432 ? -27.147 10.786 9.458 1.00 95.94 432 ALA A N 1
ATOM 3323 C CA . ALA A 1 432 ? -28.354 10.883 8.626 1.00 95.94 432 ALA A CA 1
ATOM 3324 C C . ALA A 1 432 ? -28.438 12.169 7.773 1.00 95.94 432 ALA A C 1
ATOM 3326 O O . ALA A 1 432 ? -29.173 12.218 6.789 1.00 95.94 432 ALA A O 1
ATOM 3327 N N . TYR A 1 433 ? -27.658 13.204 8.106 1.00 95.62 433 TYR A N 1
ATOM 3328 C CA . TYR A 1 433 ? -27.553 14.433 7.313 1.00 95.62 433 TYR A CA 1
ATOM 3329 C C . TYR A 1 433 ? -26.642 14.300 6.079 1.00 95.62 433 TYR A C 1
ATOM 3331 O O . TYR A 1 433 ? -26.663 15.173 5.214 1.00 95.62 433 TYR A O 1
ATOM 3339 N N . LEU A 1 434 ? -25.815 13.251 5.970 1.00 95.19 434 LEU A N 1
ATOM 3340 C CA . LEU A 1 434 ? -24.867 13.120 4.857 1.00 95.19 434 LEU A CA 1
ATOM 3341 C C . LEU A 1 434 ? -25.556 12.984 3.490 1.00 95.19 434 LEU A C 1
ATOM 3343 O O . LEU A 1 434 ? -25.141 13.693 2.572 1.00 95.19 434 LEU A O 1
ATOM 3347 N N . PRO A 1 435 ? -26.612 12.159 3.312 1.00 94.69 435 PRO A N 1
ATOM 3348 C CA . PRO A 1 435 ? -27.292 12.069 2.023 1.00 94.69 435 PRO A CA 1
ATOM 3349 C C . PRO A 1 435 ? -27.856 13.413 1.550 1.00 94.69 435 PRO A C 1
ATOM 3351 O O . PRO A 1 435 ? -27.742 13.731 0.370 1.00 94.69 435 PRO A O 1
ATOM 3354 N N . SER A 1 436 ? -28.415 14.236 2.443 1.00 94.00 436 SER A N 1
ATOM 3355 C CA . SER A 1 436 ? -28.926 15.561 2.068 1.00 94.00 436 SER A CA 1
ATOM 3356 C C . SER A 1 436 ? -27.804 16.568 1.802 1.00 94.00 436 SER A C 1
ATOM 3358 O O . SER A 1 436 ? -27.902 17.332 0.844 1.00 94.00 436 SER A O 1
ATOM 3360 N N . ARG A 1 437 ? -26.717 16.539 2.586 1.00 95.31 437 ARG A N 1
ATOM 3361 C CA . ARG A 1 437 ? -25.543 17.413 2.404 1.00 95.31 437 ARG A CA 1
ATOM 3362 C C . ARG A 1 437 ? -24.814 17.149 1.086 1.00 95.31 437 ARG A C 1
ATOM 3364 O O . ARG A 1 437 ? -24.362 18.082 0.432 1.00 95.31 437 ARG A O 1
ATOM 3371 N N . GLU A 1 438 ? -24.680 15.882 0.707 1.00 94.25 438 GLU A N 1
ATOM 3372 C CA . GLU A 1 438 ? -23.784 15.458 -0.373 1.00 94.25 438 GLU A CA 1
ATOM 3373 C C . GLU A 1 438 ? -24.490 15.204 -1.714 1.00 94.25 438 GLU A C 1
ATOM 3375 O O . GLU A 1 438 ? -23.824 14.905 -2.703 1.00 94.25 438 GLU A O 1
ATOM 3380 N N . GLY A 1 439 ? -25.814 15.362 -1.796 1.00 91.44 439 GLY A N 1
ATOM 3381 C CA . GLY A 1 439 ? -26.571 15.225 -3.051 1.00 91.44 439 GLY A CA 1
ATOM 3382 C C . GLY A 1 439 ? -27.177 13.838 -3.302 1.00 91.44 439 GLY A C 1
ATOM 3383 O O . GLY A 1 439 ? -27.542 13.523 -4.432 1.00 91.44 439 GLY A O 1
ATOM 3384 N N . GLY A 1 440 ? -27.320 13.023 -2.257 1.00 93.62 440 GLY A N 1
ATOM 3385 C CA . GLY A 1 440 ? -28.018 11.739 -2.275 1.00 93.62 440 GLY A CA 1
ATOM 3386 C C . GLY A 1 440 ? -27.103 10.513 -2.217 1.00 93.62 440 GLY A C 1
ATOM 3387 O O . GLY A 1 440 ? -25.879 10.604 -2.153 1.00 93.62 440 GLY A O 1
ATOM 3388 N N . TRP A 1 441 ? -27.725 9.332 -2.232 1.00 93.25 441 TRP A N 1
ATOM 3389 C CA . TRP A 1 441 ? -27.043 8.039 -2.090 1.00 93.25 441 TRP A CA 1
ATOM 3390 C C . TRP A 1 441 ? -26.126 7.679 -3.265 1.00 93.25 441 TRP A C 1
ATOM 3392 O O . TRP A 1 441 ? -25.119 7.006 -3.059 1.00 93.25 441 TRP A O 1
ATOM 3402 N N . GLU A 1 442 ? -26.462 8.134 -4.475 1.00 93.06 442 GLU A N 1
ATOM 3403 C CA . GLU A 1 442 ? -25.720 7.833 -5.710 1.00 93.06 442 GLU A CA 1
ATOM 3404 C C . GLU A 1 442 ? -24.534 8.770 -5.954 1.00 93.06 442 GLU A C 1
ATOM 3406 O O . GLU A 1 442 ? -23.733 8.516 -6.856 1.00 93.06 442 GLU A O 1
ATOM 3411 N N . THR A 1 443 ? -24.412 9.855 -5.178 1.00 94.19 443 THR A N 1
ATOM 3412 C CA . THR A 1 443 ? -23.293 10.793 -5.298 1.00 94.19 443 THR A CA 1
ATOM 3413 C C . THR A 1 443 ? -21.985 10.030 -5.207 1.00 94.19 443 THR A C 1
ATOM 3415 O O . THR A 1 443 ? -21.825 9.218 -4.306 1.00 94.19 443 THR A O 1
ATOM 3418 N N . ARG A 1 444 ? -21.035 10.321 -6.100 1.00 94.06 444 ARG A N 1
ATOM 3419 C CA . ARG A 1 444 ? -19.669 9.782 -6.078 1.00 94.06 444 ARG A CA 1
ATOM 3420 C C . ARG A 1 444 ? -18.685 10.921 -5.874 1.00 94.06 444 ARG A C 1
ATOM 3422 O O . ARG A 1 444 ? -18.727 11.899 -6.617 1.00 94.06 444 ARG A O 1
ATOM 3429 N N . LYS A 1 445 ? -17.822 10.795 -4.871 1.00 92.00 445 LYS A N 1
ATOM 3430 C CA . LYS A 1 445 ? -16.779 11.768 -4.530 1.00 92.00 445 LYS A CA 1
ATOM 3431 C C . LYS A 1 445 ? -15.561 11.037 -3.976 1.00 92.00 445 LYS A C 1
ATOM 3433 O O . LYS A 1 445 ? -15.663 9.876 -3.580 1.00 92.00 445 LYS A O 1
ATOM 3438 N N . GLU A 1 446 ? -14.440 11.743 -3.882 1.00 88.88 446 GLU A N 1
ATOM 3439 C CA . GLU A 1 446 ? -13.307 11.307 -3.066 1.00 88.88 446 GLU A CA 1
ATOM 3440 C C . GLU A 1 446 ? -13.658 11.475 -1.584 1.00 88.88 446 GLU A C 1
ATOM 3442 O O . GLU A 1 446 ? -13.372 12.489 -0.950 1.00 88.88 446 GLU A O 1
ATOM 3447 N N . TRP A 1 447 ? -14.351 10.482 -1.020 1.00 91.69 447 TRP A N 1
ATOM 3448 C CA . TRP A 1 447 ? -14.891 10.534 0.346 1.00 91.69 447 TRP A CA 1
ATOM 3449 C C . TRP A 1 447 ? -13.830 10.772 1.418 1.00 91.69 447 TRP A C 1
ATOM 3451 O O . TRP A 1 447 ? -14.141 11.300 2.486 1.00 91.69 447 TRP A O 1
ATOM 3461 N N . LYS A 1 448 ? -12.576 10.410 1.127 1.00 86.31 448 LYS A N 1
ATOM 3462 C CA . LYS A 1 448 ? -11.431 10.685 1.994 1.00 86.31 448 LYS A CA 1
ATOM 3463 C C . LYS A 1 448 ? -11.229 12.185 2.211 1.00 86.31 448 LYS A C 1
ATOM 3465 O O . LYS A 1 448 ? -10.872 12.565 3.320 1.00 86.31 448 LYS A O 1
ATOM 3470 N N . ASP A 1 449 ? -11.504 13.011 1.213 1.00 84.94 449 ASP A N 1
ATOM 3471 C CA . ASP A 1 449 ? -11.248 14.452 1.276 1.00 84.94 449 ASP A CA 1
ATOM 3472 C C . ASP A 1 449 ? -12.513 15.235 1.668 1.00 84.94 449 ASP A C 1
ATOM 3474 O O . ASP A 1 449 ? -12.440 16.380 2.099 1.00 84.94 449 ASP A O 1
ATOM 3478 N N . VAL A 1 450 ? -13.686 14.602 1.553 1.00 90.25 450 VAL A N 1
ATOM 3479 C CA . VAL A 1 450 ? -14.995 15.208 1.855 1.00 90.25 450 VAL A CA 1
ATOM 3480 C C . VAL A 1 450 ? -15.430 14.987 3.305 1.00 90.25 450 VAL A C 1
ATOM 3482 O O . VAL A 1 450 ? -16.067 15.856 3.901 1.00 90.25 450 VAL A O 1
ATOM 3485 N N . LEU A 1 451 ? -15.147 13.812 3.875 1.00 91.62 451 LEU A N 1
ATOM 3486 C CA . LEU A 1 451 ? -15.565 13.476 5.236 1.00 91.62 451 LEU A CA 1
ATOM 3487 C C . LEU A 1 451 ? -14.514 13.918 6.259 1.00 91.62 451 LEU A C 1
ATOM 3489 O O . LEU A 1 451 ? -13.324 13.628 6.119 1.00 91.62 451 LEU A O 1
ATOM 3493 N N . SER A 1 452 ? -14.963 14.542 7.342 1.00 91.25 452 SER A N 1
ATOM 3494 C CA . SER A 1 452 ? -14.122 14.838 8.508 1.00 91.25 452 SER A CA 1
ATOM 3495 C C . SER A 1 452 ? -13.652 13.559 9.214 1.00 91.25 452 SER A C 1
ATOM 3497 O O . SER A 1 452 ? -14.268 12.500 9.083 1.00 91.25 452 SER A O 1
ATOM 3499 N N . GLY A 1 453 ? -12.582 13.635 10.014 1.00 89.38 453 GLY A N 1
ATOM 3500 C CA . GLY A 1 453 ? -12.055 12.483 10.769 1.00 89.38 453 GLY A CA 1
ATOM 3501 C C . GLY A 1 453 ? -13.113 11.744 11.603 1.00 89.38 453 GLY A C 1
ATOM 3502 O O . GLY A 1 453 ? -13.213 10.517 11.537 1.00 89.38 453 GLY A O 1
ATOM 3503 N N . GLY A 1 454 ? -13.967 12.486 12.315 1.00 92.38 454 GLY A N 1
ATOM 3504 C CA . GLY A 1 454 ? -15.071 11.912 13.089 1.00 92.38 454 GLY A CA 1
ATOM 3505 C C . GLY A 1 454 ? -16.151 11.267 12.213 1.00 92.38 454 GLY A C 1
ATOM 3506 O O . GLY A 1 454 ? -16.644 10.190 12.540 1.00 92.38 454 GLY A O 1
ATOM 3507 N N . GLU A 1 455 ? -16.492 11.867 11.068 1.00 95.31 455 GLU A N 1
ATOM 3508 C CA . GLU A 1 455 ? -17.444 11.271 10.116 1.00 95.31 455 GLU A CA 1
ATOM 3509 C C . GLU A 1 455 ? -16.910 9.977 9.501 1.00 95.31 455 GLU A C 1
ATOM 3511 O O . GLU A 1 455 ? -17.661 9.012 9.368 1.00 95.31 455 GLU A O 1
ATOM 3516 N N . LYS A 1 456 ? -15.611 9.917 9.188 1.00 94.75 456 LYS A N 1
ATOM 3517 C CA . LYS A 1 456 ? -14.947 8.703 8.687 1.00 94.75 456 LYS A CA 1
ATOM 3518 C C . LYS A 1 456 ? -15.078 7.550 9.684 1.00 94.75 456 LYS A C 1
ATOM 3520 O O . LYS A 1 456 ? -15.434 6.438 9.297 1.00 94.75 456 LYS A O 1
ATOM 3525 N N . GLN A 1 457 ? -14.829 7.812 10.966 1.00 95.44 457 GLN A N 1
ATOM 3526 C CA . GLN A 1 457 ? -14.942 6.818 12.041 1.00 95.44 457 GLN A CA 1
ATOM 3527 C C . GLN A 1 457 ? -16.381 6.363 12.281 1.00 95.44 457 GLN A C 1
ATOM 3529 O O . GLN A 1 457 ? -16.650 5.160 12.321 1.00 95.44 457 GLN A O 1
ATOM 3534 N N . ARG A 1 458 ? -17.334 7.301 12.322 1.00 96.44 458 ARG A N 1
ATOM 3535 C CA . ARG A 1 458 ? -18.765 6.974 12.416 1.00 96.44 458 ARG A CA 1
ATOM 3536 C C . ARG A 1 458 ? -19.260 6.187 11.198 1.00 96.44 458 ARG A C 1
ATOM 3538 O O . ARG A 1 458 ? -20.065 5.275 11.354 1.00 96.44 458 ARG A O 1
ATOM 3545 N N . MET A 1 459 ? -18.721 6.445 10.005 1.00 96.75 459 MET A N 1
ATOM 3546 C CA . MET A 1 459 ? -18.994 5.639 8.809 1.00 96.75 459 MET A CA 1
ATOM 3547 C C . MET A 1 459 ? -18.423 4.215 8.928 1.00 96.75 459 MET A C 1
ATOM 3549 O O . MET A 1 459 ? -19.050 3.253 8.487 1.00 96.75 459 MET A O 1
ATOM 3553 N N . GLY A 1 460 ? -17.268 4.051 9.580 1.00 95.69 460 GLY A N 1
ATOM 3554 C CA . GLY A 1 460 ? -16.744 2.738 9.965 1.00 95.69 460 GLY A CA 1
ATOM 3555 C C . GLY A 1 460 ? -17.711 1.971 10.874 1.00 95.69 460 GLY A C 1
ATOM 3556 O O . GLY A 1 460 ? -18.020 0.811 10.604 1.00 95.69 460 GLY A O 1
ATOM 3557 N N . MET A 1 461 ? -18.267 2.633 11.893 1.00 96.31 461 MET A N 1
ATOM 3558 C CA . MET A 1 461 ? -19.291 2.045 12.769 1.00 96.31 461 MET A CA 1
ATOM 3559 C C . MET A 1 461 ? -20.596 1.731 12.022 1.00 96.31 461 MET A C 1
ATOM 3561 O O . MET A 1 461 ? -21.166 0.660 12.217 1.00 96.31 461 MET A O 1
ATOM 3565 N N . ALA A 1 462 ? -21.028 2.586 11.090 1.00 96.56 462 ALA A N 1
ATOM 3566 C CA . ALA A 1 462 ? -22.179 2.300 10.229 1.00 96.56 462 ALA A CA 1
ATOM 3567 C C . ALA A 1 462 ? -21.965 1.013 9.421 1.00 96.56 462 ALA A C 1
ATOM 3569 O O . ALA A 1 462 ? -22.860 0.175 9.316 1.00 96.56 462 ALA A O 1
ATOM 3570 N N . ARG A 1 463 ? -20.749 0.815 8.899 1.00 95.31 463 ARG A N 1
ATOM 3571 C CA . ARG A 1 463 ? -20.374 -0.416 8.197 1.00 95.31 463 ARG A CA 1
ATOM 3572 C C . ARG A 1 463 ? -20.427 -1.639 9.113 1.00 95.31 463 ARG A C 1
ATOM 3574 O O . ARG A 1 463 ? -20.904 -2.693 8.694 1.00 95.31 463 ARG A O 1
ATOM 3581 N N . LEU A 1 464 ? -19.996 -1.509 10.366 1.00 95.31 464 LEU A N 1
ATOM 3582 C CA . LEU A 1 464 ? -20.130 -2.575 11.360 1.00 95.31 464 LEU A CA 1
ATOM 3583 C C . LEU A 1 464 ? -21.605 -2.942 11.606 1.00 95.31 464 LEU A C 1
ATOM 3585 O O . LEU A 1 464 ? -21.951 -4.124 11.602 1.00 95.31 464 LEU A O 1
ATOM 3589 N N . PHE A 1 465 ? -22.475 -1.942 11.766 1.00 95.62 465 PHE A N 1
ATOM 3590 C CA . PHE A 1 465 ? -23.911 -2.140 11.999 1.00 95.62 465 PHE A CA 1
ATOM 3591 C C . PHE A 1 465 ? -24.631 -2.727 10.792 1.00 95.62 465 PHE A C 1
ATOM 3593 O O . PHE A 1 465 ? -25.551 -3.523 10.960 1.00 95.62 465 PHE A O 1
ATOM 3600 N N . TYR A 1 466 ? -24.184 -2.397 9.581 1.00 94.38 466 TYR A N 1
ATOM 3601 C CA . TYR A 1 466 ? -24.647 -3.066 8.377 1.00 94.38 466 TYR A CA 1
ATOM 3602 C C . TYR A 1 466 ? -24.288 -4.557 8.439 1.00 94.38 466 TYR A C 1
ATOM 3604 O O . TYR A 1 466 ? -25.173 -5.405 8.361 1.00 94.38 466 TYR A O 1
ATOM 3612 N N . HIS A 1 467 ? -23.022 -4.934 8.617 1.00 92.50 467 HIS A N 1
ATOM 3613 C CA . HIS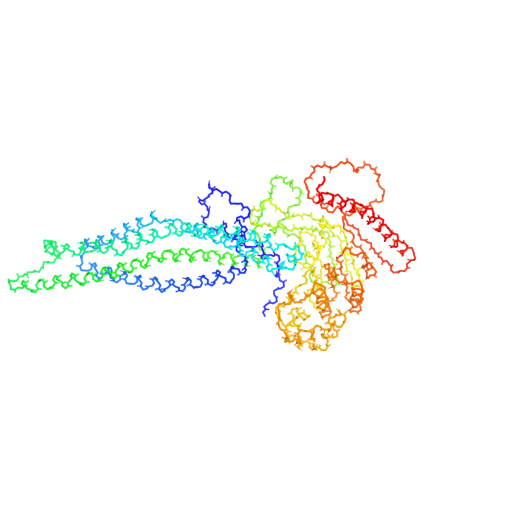 A 1 467 ? -22.633 -6.352 8.523 1.00 92.50 467 HIS A CA 1
ATOM 3614 C C . HIS A 1 467 ? -23.065 -7.230 9.703 1.00 92.50 467 HIS A C 1
ATOM 3616 O O . HIS A 1 467 ? -23.088 -8.445 9.534 1.00 92.50 467 HIS A O 1
ATOM 3622 N N . ARG A 1 468 ? -23.416 -6.653 10.862 1.00 93.62 468 ARG A N 1
ATOM 3623 C CA . ARG A 1 468 ? -23.869 -7.375 12.073 1.00 93.62 468 ARG A CA 1
ATOM 3624 C C . ARG A 1 468 ? -23.036 -8.644 12.375 1.00 93.62 468 ARG A C 1
ATOM 3626 O O . ARG A 1 468 ? -23.576 -9.753 12.409 1.00 93.62 468 ARG A O 1
ATOM 3633 N N . PRO A 1 469 ? -21.707 -8.525 12.539 1.00 95.38 469 PRO A N 1
ATOM 3634 C CA . PRO A 1 469 ? -20.855 -9.667 12.876 1.00 95.38 469 PRO A CA 1
ATOM 3635 C C . PRO A 1 469 ? -21.119 -10.159 14.308 1.00 95.38 469 PRO A C 1
ATOM 3637 O O . PRO A 1 469 ? -21.610 -9.409 15.148 1.00 95.38 469 PRO A O 1
ATOM 3640 N N . ALA A 1 470 ? -20.731 -11.395 14.627 1.00 95.38 470 ALA A N 1
ATOM 3641 C CA . ALA A 1 470 ? -20.777 -11.889 16.006 1.00 95.38 470 ALA A CA 1
ATOM 3642 C C . ALA A 1 470 ? -19.682 -11.255 16.885 1.00 95.38 470 ALA A C 1
ATOM 3644 O O . ALA A 1 470 ? -19.893 -11.039 18.080 1.00 95.38 470 ALA A O 1
ATOM 3645 N N . TYR A 1 471 ? -18.533 -10.933 16.283 1.00 96.62 471 TYR A N 1
ATOM 3646 C CA . TYR A 1 471 ? -17.380 -10.312 16.932 1.00 96.62 471 TYR A CA 1
ATOM 3647 C C . TYR A 1 471 ? -16.903 -9.088 16.151 1.00 96.62 471 TYR A C 1
ATOM 3649 O O . TYR A 1 471 ? -16.788 -9.126 14.925 1.00 96.62 471 TYR A O 1
ATOM 3657 N N . ALA A 1 472 ? -16.556 -8.020 16.859 1.00 96.31 472 ALA A N 1
ATOM 3658 C CA . ALA A 1 472 ? -15.946 -6.828 16.291 1.00 96.31 472 ALA A CA 1
ATOM 3659 C C . ALA A 1 472 ? -14.643 -6.504 17.015 1.00 96.31 472 ALA A C 1
ATOM 3661 O O . ALA A 1 472 ? -14.625 -6.378 18.237 1.00 96.31 472 ALA A O 1
ATOM 3662 N N . VAL A 1 473 ? -13.567 -6.342 16.253 1.00 96.12 473 VAL A N 1
ATOM 3663 C CA . VAL A 1 473 ? -12.290 -5.835 16.752 1.00 96.12 473 VAL A CA 1
ATOM 3664 C C . VAL A 1 473 ? -12.186 -4.367 16.351 1.00 96.12 473 VAL A C 1
ATOM 3666 O O . VAL A 1 473 ? -12.161 -4.056 15.158 1.00 96.12 473 VAL A O 1
ATOM 3669 N N . LEU A 1 474 ? -12.167 -3.476 17.338 1.00 96.00 474 LEU A N 1
ATOM 3670 C CA . LEU A 1 474 ? -12.187 -2.025 17.164 1.00 96.00 474 LEU A CA 1
ATOM 3671 C C . LEU A 1 474 ? -10.822 -1.457 17.551 1.00 96.00 474 LEU A C 1
ATOM 3673 O O . LEU A 1 474 ? -10.500 -1.401 18.730 1.00 96.00 474 LEU A O 1
ATOM 3677 N N . ASP A 1 475 ? -10.015 -1.046 16.581 1.00 94.62 475 ASP A N 1
ATOM 3678 C CA . ASP A 1 475 ? -8.691 -0.465 16.819 1.00 94.62 475 ASP A CA 1
ATOM 3679 C C . ASP A 1 475 ? -8.789 1.059 16.817 1.00 94.62 475 ASP A C 1
ATOM 3681 O O . ASP A 1 475 ? -8.811 1.666 15.755 1.00 94.62 475 ASP A O 1
ATOM 3685 N N . GLU A 1 476 ? -8.947 1.675 17.993 1.00 92.00 476 GLU A N 1
ATOM 3686 C CA . GLU A 1 476 ? -9.143 3.126 18.151 1.00 92.00 476 GLU A CA 1
ATOM 3687 C C . GLU A 1 476 ? -10.237 3.718 17.239 1.00 92.00 476 GLU A C 1
ATOM 3689 O O . GLU A 1 476 ? -10.169 4.865 16.792 1.00 92.00 476 GLU A O 1
ATOM 3694 N N . ALA A 1 477 ? -11.281 2.931 16.970 1.00 91.00 477 ALA A N 1
ATOM 3695 C CA . ALA A 1 477 ? -12.286 3.234 15.953 1.00 91.00 477 ALA A CA 1
ATOM 3696 C C . ALA A 1 477 ? -13.145 4.482 16.248 1.00 91.00 477 ALA A C 1
ATOM 3698 O O . ALA A 1 477 ? -13.873 4.928 15.366 1.00 91.00 477 ALA A O 1
ATOM 3699 N N . THR A 1 478 ? -13.078 5.039 17.462 1.00 92.69 478 THR A N 1
ATOM 3700 C CA . THR A 1 478 ? -13.870 6.196 17.921 1.00 92.69 478 THR A CA 1
ATOM 3701 C C . THR A 1 478 ? -13.016 7.348 18.468 1.00 92.69 478 THR A C 1
ATOM 3703 O O . THR A 1 478 ? -13.536 8.266 19.101 1.00 92.69 478 THR A O 1
ATOM 3706 N N . SER A 1 479 ? -11.701 7.349 18.215 1.00 89.38 479 SER A N 1
ATOM 3707 C CA . SER A 1 479 ? -10.754 8.345 18.751 1.00 89.38 479 SER A CA 1
ATOM 3708 C C . SER A 1 479 ? -10.985 9.798 18.299 1.00 89.38 479 SER A C 1
ATOM 3710 O O . SER A 1 479 ? -10.545 10.720 18.981 1.00 89.38 479 SER A O 1
ATOM 3712 N N . ALA A 1 480 ? -11.701 10.021 17.199 1.00 87.56 480 ALA A N 1
ATOM 3713 C CA . ALA A 1 480 ? -12.102 11.326 16.670 1.00 87.56 480 ALA A CA 1
ATOM 3714 C C . ALA A 1 480 ? -13.611 11.600 16.847 1.00 87.56 480 ALA A C 1
ATOM 3716 O O . ALA A 1 480 ? -14.153 12.533 16.251 1.00 87.56 480 ALA A O 1
ATOM 3717 N N . VAL A 1 481 ? -14.307 10.777 17.638 1.00 90.44 481 VAL A N 1
ATOM 3718 C CA . VAL A 1 481 ? -15.735 10.922 17.945 1.00 90.44 481 VAL A CA 1
ATOM 3719 C C . VAL A 1 481 ? -15.909 11.473 19.364 1.00 90.44 481 VAL A C 1
ATOM 3721 O O . VAL A 1 481 ? -15.116 11.172 20.264 1.00 90.44 481 VAL A O 1
ATOM 3724 N N . SER A 1 482 ? -16.935 12.308 19.548 1.00 90.00 482 SER A N 1
ATOM 3725 C CA . SER A 1 482 ? -17.335 12.846 20.849 1.00 90.00 482 SER A CA 1
ATOM 3726 C C . SER A 1 482 ? -17.846 11.733 21.773 1.00 90.00 482 SER A C 1
ATOM 3728 O O . SER A 1 482 ? -18.359 10.712 21.315 1.00 90.00 482 SER A O 1
ATOM 3730 N N . SER A 1 483 ? -17.673 11.902 23.084 1.00 86.94 483 SER A N 1
ATOM 3731 C CA . SER A 1 483 ? -17.928 10.858 24.090 1.00 86.94 483 SER A CA 1
ATOM 3732 C C . SER A 1 483 ? -19.403 10.452 24.216 1.00 86.94 483 SER A C 1
ATOM 3734 O O . SER A 1 483 ? -19.702 9.305 24.556 1.00 86.94 483 SER A O 1
ATOM 3736 N N . ASP A 1 484 ? -20.323 11.371 23.924 1.00 86.62 484 ASP A N 1
ATOM 3737 C CA . ASP A 1 484 ? -21.768 11.146 23.883 1.00 86.62 484 ASP A CA 1
ATOM 3738 C C . ASP A 1 484 ? -22.155 10.192 22.743 1.00 86.62 484 ASP A C 1
ATOM 3740 O O . ASP A 1 484 ? -22.760 9.145 22.980 1.00 86.62 484 ASP A O 1
ATOM 3744 N N . VAL A 1 485 ? -21.722 10.498 21.518 1.00 91.44 485 VAL A N 1
ATOM 3745 C CA . VAL A 1 485 ? -21.977 9.676 20.327 1.00 91.44 485 VAL A CA 1
ATOM 3746 C C . VAL A 1 485 ? -21.214 8.356 20.400 1.00 91.44 485 VAL A C 1
ATOM 3748 O O . VAL A 1 485 ? -21.745 7.317 20.013 1.00 91.44 485 VAL A O 1
ATOM 3751 N N . GLU A 1 486 ? -19.985 8.369 20.926 1.00 93.12 486 GLU A N 1
ATOM 3752 C CA . GLU A 1 486 ? -19.215 7.157 21.214 1.00 93.12 486 GLU A CA 1
ATOM 3753 C C . GLU A 1 486 ? -20.053 6.194 22.056 1.00 93.12 486 GLU A C 1
ATOM 3755 O O . GLU A 1 486 ? -20.266 5.056 21.648 1.00 93.12 486 GLU A O 1
ATOM 3760 N N . GLY A 1 487 ? -20.621 6.664 23.166 1.00 91.25 487 GLY A N 1
ATOM 3761 C CA . GLY A 1 487 ? -21.433 5.821 24.031 1.00 91.25 487 GLY A CA 1
ATOM 3762 C C . GLY A 1 487 ? -22.616 5.147 23.347 1.00 91.25 487 GLY A C 1
ATOM 3763 O O . GLY A 1 487 ? -22.762 3.926 23.434 1.00 91.25 487 GLY A O 1
ATOM 3764 N N . LEU A 1 488 ? -23.398 5.930 22.604 1.00 93.62 488 LEU A N 1
ATOM 3765 C CA . LEU A 1 488 ? -24.565 5.438 21.872 1.00 93.62 488 LEU A CA 1
ATOM 3766 C C . LEU A 1 488 ? -24.191 4.351 20.856 1.00 93.62 488 LEU A C 1
ATOM 3768 O O . LEU A 1 488 ? -24.890 3.344 20.735 1.00 93.62 488 LEU A O 1
ATOM 3772 N N . MET A 1 489 ? -23.061 4.507 20.160 1.00 95.69 489 MET A N 1
ATOM 3773 C CA . MET A 1 489 ? -22.599 3.509 19.194 1.00 95.69 489 MET A CA 1
ATOM 3774 C C . MET A 1 489 ? -22.194 2.188 19.864 1.00 95.69 489 MET A C 1
ATOM 3776 O O . MET A 1 489 ? -22.510 1.122 19.333 1.00 95.69 489 MET A O 1
ATOM 3780 N N . TYR A 1 490 ? -21.517 2.227 21.018 1.00 95.69 490 TYR A N 1
ATOM 3781 C CA . TYR A 1 490 ? -21.148 1.008 21.752 1.00 95.69 490 TYR A CA 1
ATOM 3782 C C . TYR A 1 490 ? -22.382 0.291 22.309 1.00 95.69 490 TYR A C 1
ATOM 3784 O O . TYR A 1 490 ? -22.494 -0.928 22.172 1.00 95.69 490 TYR A O 1
ATOM 3792 N N . GLU A 1 491 ? -23.335 1.023 22.885 1.00 94.81 491 GLU A N 1
ATOM 3793 C CA . GLU A 1 491 ? -24.594 0.446 23.371 1.00 94.81 491 GLU A CA 1
ATOM 3794 C C . GLU A 1 491 ? -25.411 -0.175 22.238 1.00 94.81 491 GLU A C 1
ATOM 3796 O O . GLU A 1 491 ? -25.886 -1.306 22.366 1.00 94.81 491 GLU A O 1
ATOM 3801 N N . HIS A 1 492 ? -25.503 0.507 21.094 1.00 96.31 492 HIS A N 1
ATOM 3802 C CA . HIS A 1 492 ? -26.180 -0.031 19.920 1.00 96.31 492 HIS A CA 1
ATOM 3803 C C . HIS A 1 492 ? -25.492 -1.297 19.387 1.00 96.31 492 HIS A C 1
ATOM 3805 O O . HIS A 1 492 ? -26.164 -2.283 19.087 1.00 96.31 492 HIS A O 1
ATOM 3811 N N . ALA A 1 493 ? -24.155 -1.330 19.343 1.00 96.50 493 ALA A N 1
ATOM 3812 C CA . ALA A 1 493 ? -23.411 -2.529 18.953 1.00 96.50 493 ALA A CA 1
ATOM 3813 C C . ALA A 1 493 ? -23.734 -3.726 19.868 1.00 96.50 493 ALA A C 1
ATOM 3815 O O . ALA A 1 493 ? -23.959 -4.839 19.386 1.00 96.50 493 ALA A O 1
ATOM 3816 N N . LYS A 1 494 ? -23.824 -3.494 21.185 1.00 95.19 494 LYS A N 1
ATOM 3817 C CA . LYS A 1 494 ? -24.220 -4.516 22.168 1.00 95.19 494 LYS A CA 1
ATOM 3818 C C . LYS A 1 494 ? -25.669 -4.963 21.976 1.00 95.19 494 LYS A C 1
ATOM 3820 O O . LYS A 1 494 ? -25.938 -6.160 22.036 1.00 95.19 494 LYS A O 1
ATOM 3825 N N . ALA A 1 495 ? -26.585 -4.036 21.693 1.00 95.50 495 ALA A N 1
ATOM 3826 C CA . ALA A 1 495 ? -27.989 -4.342 21.411 1.00 95.50 495 ALA A CA 1
ATOM 3827 C C . ALA A 1 495 ? -28.160 -5.212 20.152 1.00 95.50 495 ALA A C 1
ATOM 3829 O O . ALA A 1 495 ? -29.035 -6.075 20.109 1.00 95.50 495 ALA A O 1
ATOM 3830 N N . LEU A 1 496 ? -27.280 -5.049 19.159 1.00 94.75 496 LEU A N 1
ATOM 3831 C CA . LEU A 1 496 ? -27.194 -5.917 17.979 1.00 94.75 496 LEU A CA 1
ATOM 3832 C C . LEU A 1 496 ? -26.559 -7.294 18.268 1.00 94.75 496 LEU A C 1
ATOM 3834 O O . LEU A 1 496 ? -26.463 -8.124 17.366 1.00 94.75 496 LEU A O 1
ATOM 3838 N N . GLY A 1 497 ? -26.124 -7.556 19.505 1.00 94.56 497 GLY A N 1
ATOM 3839 C CA . GLY A 1 497 ? -25.501 -8.817 19.914 1.00 94.56 497 GLY A CA 1
ATOM 3840 C C . GLY A 1 497 ? -24.041 -8.970 19.479 1.00 94.56 497 GLY A C 1
ATOM 3841 O O . GLY A 1 497 ? -23.535 -10.095 19.456 1.00 94.56 497 GLY A O 1
ATOM 3842 N N . ILE A 1 498 ? -23.372 -7.867 19.130 1.00 96.81 498 ILE A N 1
ATOM 3843 C CA . ILE A 1 498 ? -21.975 -7.856 18.687 1.00 96.81 498 ILE A CA 1
ATOM 3844 C C . ILE A 1 498 ? -21.058 -7.909 19.915 1.00 96.81 498 ILE A C 1
ATOM 3846 O O . ILE A 1 498 ? -21.110 -7.039 20.786 1.00 96.81 498 ILE A O 1
ATOM 3850 N N . THR A 1 499 ? -20.179 -8.908 19.977 1.00 97.12 499 THR A N 1
ATOM 3851 C CA . THR A 1 499 ? -19.143 -9.001 21.017 1.00 97.12 499 THR A CA 1
ATOM 3852 C C . THR A 1 499 ? -17.974 -8.089 20.655 1.00 97.12 499 THR A C 1
ATOM 3854 O O . THR A 1 499 ? -17.462 -8.154 19.539 1.00 97.12 499 THR A O 1
ATOM 3857 N N . LEU A 1 500 ? -17.552 -7.227 21.581 1.00 96.81 500 LEU A N 1
ATOM 3858 C CA . LEU A 1 500 ? -16.609 -6.139 21.296 1.00 96.81 500 LEU A CA 1
ATOM 3859 C C . LEU A 1 500 ? -15.221 -6.457 21.856 1.00 96.81 500 LEU A C 1
ATOM 3861 O O . LEU A 1 500 ? -15.089 -6.737 23.043 1.00 96.81 500 LEU A O 1
ATOM 3865 N N . ILE A 1 501 ? -14.197 -6.383 21.011 1.00 96.69 501 ILE A N 1
ATOM 3866 C CA . ILE A 1 501 ? -12.781 -6.418 21.386 1.00 96.69 501 ILE A CA 1
ATOM 3867 C C . ILE A 1 501 ? -12.202 -5.060 21.004 1.00 96.69 501 ILE A C 1
ATOM 3869 O O . ILE A 1 501 ? -11.875 -4.810 19.844 1.00 96.69 501 ILE A O 1
ATOM 3873 N N . THR A 1 502 ? -12.117 -4.160 21.970 1.00 96.19 502 THR A N 1
ATOM 3874 C CA . THR A 1 502 ? -11.823 -2.750 21.716 1.00 96.19 502 THR A CA 1
ATOM 3875 C C . THR A 1 502 ? -10.425 -2.417 22.174 1.00 96.19 502 THR A C 1
ATOM 3877 O O . THR A 1 502 ? -10.100 -2.597 23.336 1.00 96.19 502 THR A O 1
ATOM 3880 N N . ILE A 1 503 ? -9.605 -1.879 21.287 1.00 94.75 503 ILE A N 1
ATOM 3881 C CA . ILE A 1 503 ? -8.310 -1.295 21.605 1.00 94.75 503 ILE A CA 1
ATOM 3882 C C . ILE A 1 503 ? -8.506 0.210 21.720 1.00 94.75 503 ILE A C 1
ATOM 3884 O O . ILE A 1 503 ? -8.943 0.865 20.773 1.00 94.75 503 ILE A O 1
ATOM 3888 N N . SER A 1 504 ? -8.200 0.761 22.888 1.00 90.19 504 SER A N 1
ATOM 3889 C CA . SER A 1 504 ? -8.296 2.198 23.116 1.00 90.19 504 SER A CA 1
ATOM 3890 C C . SER A 1 504 ? -7.405 2.633 24.269 1.00 90.19 504 SER A C 1
ATOM 3892 O O . SER A 1 504 ? -7.027 1.844 25.134 1.00 90.19 504 SER A O 1
ATOM 3894 N N . HIS A 1 505 ? -7.099 3.923 24.284 1.00 84.50 505 HIS A N 1
ATOM 3895 C CA . HIS A 1 505 ? -6.468 4.604 25.407 1.00 84.50 505 HIS A CA 1
ATOM 3896 C C . HIS A 1 505 ? -7.477 5.286 26.333 1.00 84.50 505 HIS A C 1
ATOM 3898 O O . HIS A 1 505 ? -7.089 5.773 27.387 1.00 84.50 505 HIS A O 1
ATOM 3904 N N . ARG A 1 506 ? -8.760 5.342 25.949 1.00 82.31 506 ARG A N 1
ATOM 3905 C CA . ARG A 1 506 ? -9.801 6.076 26.677 1.00 82.31 506 ARG A CA 1
ATOM 3906 C C . ARG A 1 506 ? -10.382 5.227 27.817 1.00 82.31 506 ARG A C 1
ATOM 3908 O O . ARG A 1 506 ? -11.073 4.246 27.523 1.00 82.31 506 ARG A O 1
ATOM 3915 N N . PRO A 1 507 ? -10.200 5.613 29.096 1.00 76.94 507 PRO A N 1
ATOM 3916 C CA . PRO A 1 507 ? -10.783 4.890 30.232 1.00 76.94 507 PRO A CA 1
ATOM 3917 C C . PRO A 1 507 ? -12.316 4.927 30.233 1.00 76.94 507 PRO A C 1
ATOM 3919 O O . PRO A 1 507 ? -12.962 3.993 30.697 1.00 76.94 507 PRO A O 1
ATOM 3922 N N . SER A 1 508 ? -12.916 5.960 29.626 1.00 81.12 508 SER A N 1
ATOM 3923 C CA . SER A 1 508 ? -14.371 6.130 29.490 1.00 81.12 508 SER A CA 1
ATOM 3924 C C . SER A 1 508 ? -15.082 4.966 28.796 1.00 81.12 508 SER A C 1
ATOM 3926 O O . SER A 1 508 ? -16.302 4.862 28.901 1.00 81.12 508 SER A O 1
ATOM 3928 N N . LEU A 1 509 ? -14.356 4.100 28.083 1.00 88.31 509 LEU A N 1
ATOM 3929 C CA . LEU A 1 509 ? -14.907 2.915 27.431 1.00 88.31 509 LEU A CA 1
ATOM 3930 C C . LEU A 1 509 ? -15.058 1.718 28.376 1.00 88.31 509 LEU A C 1
ATOM 3932 O O . LEU A 1 509 ? -15.777 0.781 28.020 1.00 88.31 509 LEU A O 1
ATOM 3936 N N . LEU A 1 510 ? -14.447 1.737 29.569 1.00 86.81 510 LEU A N 1
ATOM 3937 C CA . LEU A 1 510 ? -14.543 0.650 30.554 1.00 86.81 510 LEU A CA 1
ATOM 3938 C C . LEU A 1 510 ? -16.001 0.309 30.882 1.00 86.81 510 LEU A C 1
ATOM 3940 O O . LEU A 1 510 ? -16.347 -0.864 30.894 1.00 86.81 510 LEU A O 1
ATOM 3944 N N . LYS A 1 511 ? -16.890 1.307 30.995 1.00 87.50 511 LYS A N 1
ATOM 3945 C CA . LYS A 1 511 ? -18.329 1.101 31.268 1.00 87.50 511 LYS A CA 1
ATOM 3946 C C . LYS A 1 511 ? -19.069 0.217 30.254 1.00 87.50 511 LYS A C 1
ATOM 3948 O O . LYS A 1 511 ? -20.125 -0.324 30.571 1.00 87.50 511 LYS A O 1
ATOM 3953 N N . TYR A 1 512 ? -18.558 0.078 29.028 1.00 89.94 512 TYR A N 1
ATOM 3954 C CA . TYR A 1 512 ? -19.190 -0.748 27.991 1.00 89.94 512 TYR A CA 1
ATOM 3955 C C . TYR A 1 512 ? -18.633 -2.172 27.938 1.00 89.94 512 TYR A C 1
ATOM 3957 O O . TYR A 1 512 ? -19.252 -3.043 27.314 1.00 89.94 512 TYR A O 1
ATOM 3965 N N . HIS A 1 513 ? -17.509 -2.410 28.612 1.00 92.81 513 HIS A N 1
ATOM 3966 C CA . HIS A 1 513 ? -16.758 -3.654 28.600 1.00 92.81 513 HIS A CA 1
ATOM 3967 C C . HIS A 1 513 ? -16.890 -4.356 29.955 1.00 92.81 513 HIS A C 1
ATOM 3969 O O . HIS A 1 513 ? -17.018 -3.712 30.985 1.00 92.81 513 HIS A O 1
ATOM 3975 N N . ASN A 1 514 ? -16.895 -5.685 29.961 1.00 90.69 514 ASN A N 1
ATOM 3976 C CA . ASN A 1 514 ? -16.921 -6.501 31.183 1.00 90.69 514 ASN A CA 1
ATOM 3977 C C . ASN A 1 514 ? -15.581 -7.208 31.419 1.00 90.69 514 ASN A C 1
ATOM 3979 O O . ASN A 1 514 ? -15.436 -7.999 32.344 1.00 90.69 514 ASN A O 1
ATOM 3983 N N . ARG A 1 515 ? -14.585 -6.954 30.569 1.00 91.00 515 ARG A N 1
ATOM 3984 C CA . ARG A 1 515 ? -13.228 -7.476 30.706 1.00 91.00 515 ARG A CA 1
ATOM 3985 C C . ARG A 1 515 ? -12.228 -6.413 30.296 1.00 91.00 515 ARG A C 1
ATOM 3987 O O . ARG A 1 515 ? -12.468 -5.659 29.353 1.00 91.00 515 ARG A O 1
ATOM 3994 N N . HIS A 1 516 ? -11.094 -6.384 30.977 1.00 90.88 516 HIS A N 1
ATOM 3995 C CA . HIS A 1 516 ? -10.014 -5.440 30.732 1.00 90.88 516 HIS A CA 1
ATOM 3996 C C . HIS A 1 516 ? -8.688 -6.189 30.609 1.00 90.88 516 HIS A C 1
ATOM 3998 O O . HIS A 1 516 ? -8.274 -6.889 31.526 1.00 90.88 516 HIS A O 1
ATOM 4004 N N . LEU A 1 517 ? -8.044 -6.075 29.450 1.00 90.19 517 LEU A N 1
ATOM 4005 C CA . LEU A 1 517 ? -6.711 -6.590 29.164 1.00 90.19 517 LEU A CA 1
ATOM 4006 C C . LEU A 1 517 ? -5.721 -5.420 29.149 1.00 90.19 517 LEU A C 1
ATOM 4008 O O . LEU A 1 517 ? -5.743 -4.595 28.234 1.00 90.19 517 LEU A O 1
ATOM 4012 N N . ARG A 1 518 ? -4.836 -5.361 30.142 1.00 88.12 518 ARG A N 1
ATOM 4013 C CA . ARG A 1 518 ? -3.781 -4.347 30.259 1.00 88.12 518 ARG A CA 1
ATOM 4014 C C . ARG A 1 518 ? -2.453 -4.928 29.777 1.00 88.12 518 ARG A C 1
ATOM 4016 O O . ARG A 1 518 ? -2.046 -5.997 30.226 1.00 88.12 518 ARG A O 1
ATOM 4023 N N . LEU A 1 519 ? -1.785 -4.234 28.858 1.00 85.94 519 LEU A N 1
ATOM 4024 C CA . LEU A 1 519 ? -0.487 -4.627 28.299 1.00 85.94 519 LEU A CA 1
ATOM 4025 C C . LEU A 1 519 ? 0.643 -3.762 28.869 1.00 85.94 519 LEU A C 1
ATOM 4027 O O . LEU A 1 519 ? 0.498 -2.539 28.941 1.00 85.94 519 LEU A O 1
ATOM 4031 N N . GLY A 1 520 ? 1.791 -4.374 29.172 1.00 72.25 520 GLY A N 1
ATOM 4032 C CA . GLY A 1 520 ? 3.025 -3.654 29.520 1.00 72.25 520 GLY A CA 1
ATOM 4033 C C . GLY A 1 520 ? 3.341 -3.558 31.011 1.00 72.25 520 GLY A C 1
ATOM 4034 O O . GLY A 1 520 ? 4.416 -3.075 31.351 1.00 72.25 520 GLY A O 1
ATOM 4035 N N . GLU A 1 521 ? 2.468 -4.045 31.893 1.00 56.75 521 GLU A N 1
ATOM 4036 C CA . GLU A 1 521 ? 2.779 -4.157 33.320 1.00 56.75 521 GLU A CA 1
ATOM 4037 C C . GLU A 1 521 ? 3.254 -5.571 33.663 1.00 56.75 521 GLU A C 1
ATOM 4039 O O . GLU A 1 521 ? 2.668 -6.545 33.179 1.00 56.75 521 GLU A O 1
ATOM 4044 N N . PRO A 1 522 ? 4.320 -5.714 34.473 1.00 47.69 522 PRO A N 1
ATOM 4045 C CA . PRO A 1 522 ? 4.742 -7.020 34.942 1.00 47.69 522 PRO A CA 1
ATOM 4046 C C . PRO A 1 522 ? 3.604 -7.635 35.756 1.00 47.69 522 PRO A C 1
ATOM 4048 O O . PRO A 1 522 ? 3.069 -6.998 36.662 1.00 47.69 522 PRO A O 1
ATOM 4051 N N . THR A 1 523 ? 3.248 -8.882 35.447 1.00 41.38 523 THR A N 1
ATOM 4052 C CA . THR A 1 523 ? 2.375 -9.698 36.294 1.00 41.38 523 THR A CA 1
ATOM 4053 C C . THR A 1 523 ? 2.943 -9.684 37.710 1.00 41.38 523 THR A C 1
ATOM 4055 O O . THR A 1 523 ? 3.972 -10.309 37.971 1.00 41.38 523 THR A O 1
ATOM 4058 N N . LEU A 1 524 ? 2.304 -8.944 38.618 1.00 35.81 524 LEU A N 1
ATOM 4059 C CA . LEU A 1 524 ? 2.607 -8.996 40.041 1.00 35.81 524 LEU A CA 1
ATOM 4060 C C . LEU A 1 524 ? 2.261 -10.407 40.521 1.00 35.81 524 LEU A C 1
ATOM 4062 O O . LEU A 1 524 ? 1.115 -10.713 40.840 1.00 35.81 524 LEU A O 1
ATOM 4066 N N . ALA A 1 525 ? 3.259 -11.287 40.556 1.00 28.34 525 ALA A N 1
ATOM 4067 C CA . ALA A 1 525 ? 3.199 -12.448 41.425 1.00 28.34 525 ALA A CA 1
ATOM 4068 C C . ALA A 1 525 ? 2.997 -11.938 42.867 1.00 28.34 525 ALA A C 1
ATOM 4070 O O . ALA A 1 525 ? 3.618 -10.938 43.248 1.00 28.34 525 ALA A O 1
ATOM 4071 N N . PRO A 1 526 ? 2.139 -12.574 43.684 1.00 28.78 526 PRO A N 1
ATOM 4072 C CA . PRO A 1 526 ? 1.962 -12.155 45.062 1.00 28.78 526 PRO A CA 1
ATOM 4073 C C . PRO A 1 526 ? 3.294 -12.330 45.801 1.00 28.78 526 PRO A C 1
ATOM 4075 O O . PRO A 1 526 ? 3.816 -13.435 45.911 1.00 28.78 526 PRO A O 1
ATOM 4078 N N . SER A 1 527 ? 3.820 -11.211 46.302 1.00 36.03 527 SER A N 1
ATOM 4079 C CA . SER A 1 527 ? 5.038 -11.063 47.108 1.00 36.03 527 SER A CA 1
ATOM 4080 C C . SER A 1 527 ? 6.351 -11.526 46.461 1.00 36.03 527 SER A C 1
ATOM 4082 O O . SER A 1 527 ? 6.614 -12.714 46.348 1.00 36.03 527 SER A O 1
ATOM 4084 N N . LEU A 1 528 ? 7.232 -10.571 46.146 1.00 27.31 528 LEU A N 1
ATOM 4085 C CA . LEU A 1 528 ? 8.666 -10.624 46.457 1.00 27.31 528 LEU A CA 1
ATOM 4086 C C . LEU A 1 528 ? 9.238 -9.199 46.347 1.00 27.31 528 LEU A C 1
ATOM 4088 O O . LEU A 1 528 ? 8.871 -8.414 45.480 1.00 27.31 528 LEU A O 1
ATOM 4092 N N . SER A 1 529 ? 10.067 -8.861 47.327 1.00 27.12 529 SER A N 1
ATOM 4093 C CA . SER A 1 529 ? 10.499 -7.529 47.753 1.00 27.12 529 SER A CA 1
ATOM 4094 C C . SER A 1 529 ? 11.017 -6.570 46.671 1.00 27.12 529 SER A C 1
ATOM 4096 O O . SER A 1 529 ? 11.813 -6.936 45.807 1.00 27.12 529 SER A O 1
ATOM 4098 N N . THR A 1 530 ? 10.674 -5.295 46.852 1.00 27.25 530 THR A N 1
ATOM 4099 C CA . THR A 1 530 ? 11.257 -4.090 46.243 1.00 27.25 530 THR A CA 1
ATOM 4100 C C . THR A 1 530 ? 12.777 -4.001 46.442 1.00 27.25 530 THR A C 1
ATOM 4102 O O . THR A 1 530 ? 13.239 -3.363 47.386 1.00 27.25 530 THR A O 1
ATOM 4105 N N . ALA A 1 531 ? 13.571 -4.630 45.569 1.00 27.02 531 ALA A N 1
ATOM 4106 C CA . ALA A 1 531 ? 15.034 -4.498 45.625 1.00 27.02 531 ALA A CA 1
ATOM 4107 C C . ALA A 1 531 ? 15.758 -4.315 44.276 1.00 27.02 531 ALA A C 1
ATOM 4109 O O . ALA A 1 531 ? 16.926 -3.952 44.296 1.00 27.02 531 ALA A O 1
ATOM 4110 N N . ASN A 1 532 ? 15.115 -4.468 43.109 1.00 28.80 532 ASN A N 1
ATOM 4111 C CA . ASN A 1 532 ? 15.849 -4.511 41.826 1.00 28.80 532 ASN A CA 1
ATOM 4112 C C . ASN A 1 532 ? 15.447 -3.447 40.781 1.00 28.80 532 ASN A C 1
ATOM 4114 O O . ASN A 1 532 ? 15.591 -3.675 39.586 1.00 28.80 532 ASN A O 1
ATOM 4118 N N . LEU A 1 533 ? 14.978 -2.265 41.197 1.00 31.88 533 LEU A N 1
ATOM 4119 C CA . LEU A 1 533 ? 14.513 -1.211 40.272 1.00 31.88 533 LEU A CA 1
ATOM 4120 C C . LEU A 1 533 ? 15.596 -0.237 39.751 1.00 31.88 533 LEU A C 1
ATOM 4122 O O . LEU A 1 533 ? 15.260 0.720 39.064 1.00 31.88 533 LEU A O 1
ATOM 4126 N N . HIS A 1 534 ? 16.892 -0.469 40.001 1.00 28.53 534 HIS A N 1
ATOM 4127 C CA . HIS A 1 534 ? 17.957 0.472 39.597 1.00 28.53 534 HIS A CA 1
ATOM 4128 C C . HIS A 1 534 ? 19.163 -0.166 38.891 1.00 28.53 534 HIS A C 1
ATOM 4130 O O . HIS A 1 534 ? 20.308 0.134 39.218 1.00 28.53 534 HIS A O 1
ATOM 4136 N N . ALA A 1 535 ? 18.942 -1.014 37.886 1.00 27.61 535 ALA A N 1
ATOM 4137 C CA . ALA A 1 535 ? 20.036 -1.458 37.019 1.00 27.61 535 ALA A CA 1
ATOM 4138 C C . ALA A 1 535 ? 19.540 -1.784 35.604 1.00 27.61 535 ALA A C 1
ATOM 4140 O O . ALA A 1 535 ? 19.280 -2.942 35.315 1.00 27.61 535 ALA A O 1
ATOM 4141 N N . ASN A 1 536 ? 19.360 -0.763 34.752 1.00 29.30 536 ASN A N 1
ATOM 4142 C CA . ASN A 1 536 ? 19.505 -0.854 33.283 1.00 29.30 536 ASN A CA 1
ATOM 4143 C C . ASN A 1 536 ? 19.230 0.501 32.592 1.00 29.30 536 ASN A C 1
ATOM 4145 O O . ASN A 1 536 ? 18.348 0.637 31.750 1.00 29.30 536 ASN A O 1
ATOM 4149 N N . LEU A 1 537 ? 20.015 1.524 32.937 1.00 29.78 537 LEU A N 1
ATOM 4150 C CA . LEU A 1 537 ? 20.132 2.757 32.148 1.00 29.78 537 LEU A CA 1
ATOM 4151 C C . LEU A 1 537 ? 21.365 2.615 31.243 1.00 29.78 537 LEU A C 1
ATOM 4153 O O . LEU A 1 537 ? 22.468 2.964 31.656 1.00 29.78 537 LEU A O 1
ATOM 4157 N N . GLY A 1 538 ? 21.207 2.040 30.045 1.00 27.28 538 GLY A N 1
ATOM 4158 C CA . GLY A 1 538 ? 22.349 1.889 29.131 1.00 27.28 538 GLY A CA 1
ATOM 4159 C C . GLY A 1 538 ? 22.160 1.139 27.807 1.00 27.28 538 GLY A C 1
ATOM 4160 O O . GLY A 1 538 ? 23.163 0.883 27.150 1.00 27.28 538 GLY A O 1
ATOM 4161 N N . ALA A 1 539 ? 20.942 0.789 27.380 1.00 25.67 539 ALA A N 1
ATOM 4162 C CA . ALA A 1 539 ? 20.709 0.134 26.084 1.00 25.67 539 ALA A CA 1
ATOM 4163 C C . ALA A 1 539 ? 19.869 1.027 25.147 1.00 25.67 539 ALA A C 1
ATOM 4165 O O . ALA A 1 539 ? 19.026 1.784 25.637 1.00 25.67 539 ALA A O 1
ATOM 4166 N N . PRO A 1 540 ? 20.103 0.984 23.818 1.00 26.91 540 PRO A N 1
ATOM 4167 C CA . PRO A 1 540 ? 19.415 1.839 22.856 1.00 26.91 540 PRO A CA 1
ATOM 4168 C C . PRO A 1 540 ? 17.900 1.594 22.856 1.00 26.91 540 PRO A C 1
ATOM 4170 O O . PRO A 1 540 ? 17.429 0.497 23.146 1.00 26.91 540 PRO A O 1
ATOM 4173 N N . SER A 1 541 ? 17.180 2.662 22.515 1.00 28.42 541 SER A N 1
ATOM 4174 C CA . SER A 1 541 ? 15.743 2.968 22.614 1.00 28.42 541 SER A CA 1
ATOM 4175 C C . SER A 1 541 ? 14.752 2.011 21.922 1.00 28.42 541 SER A C 1
ATOM 4177 O O . SER A 1 541 ? 13.822 2.458 21.252 1.00 28.42 541 SER A O 1
ATOM 4179 N N . THR A 1 542 ? 14.926 0.707 22.086 1.00 28.91 542 THR A N 1
ATOM 4180 C CA . THR A 1 542 ? 13.967 -0.327 21.676 1.00 28.91 542 THR A CA 1
ATOM 4181 C C . THR A 1 542 ? 13.101 -0.641 22.896 1.00 28.91 542 THR A C 1
ATOM 4183 O O . THR A 1 542 ? 13.673 -0.918 23.956 1.00 28.91 542 THR A O 1
ATOM 4186 N N . PRO A 1 543 ? 11.759 -0.557 22.830 1.00 35.22 543 PRO A N 1
ATOM 4187 C CA . PRO A 1 543 ? 10.938 -0.972 23.959 1.00 35.22 543 PRO A CA 1
ATOM 4188 C C . PRO A 1 543 ? 11.224 -2.455 24.217 1.00 35.22 543 PRO A C 1
ATOM 4190 O O . PRO A 1 543 ? 11.050 -3.280 23.325 1.00 35.22 543 PRO A O 1
ATOM 4193 N N . LEU A 1 544 ? 11.706 -2.807 25.418 1.00 39.12 544 LEU A N 1
ATOM 4194 C CA . LEU A 1 544 ? 11.723 -4.210 25.830 1.00 39.12 544 LEU A CA 1
ATOM 4195 C C . LEU A 1 544 ? 10.310 -4.761 25.603 1.00 39.12 544 LEU A C 1
ATOM 4197 O O . LEU A 1 544 ? 9.348 -4.137 26.060 1.00 39.12 544 LEU A O 1
ATOM 4201 N N . ALA A 1 545 ? 10.199 -5.900 24.909 1.00 44.31 545 ALA A N 1
ATOM 4202 C CA . ALA A 1 545 ? 8.944 -6.631 24.754 1.00 44.31 545 ALA A CA 1
ATOM 4203 C C . ALA A 1 545 ? 8.180 -6.611 26.083 1.00 44.31 545 ALA A C 1
ATOM 4205 O O . ALA A 1 545 ? 8.778 -6.862 27.137 1.00 44.31 545 ALA A O 1
ATOM 4206 N N . ALA A 1 546 ? 6.889 -6.282 26.048 1.00 52.62 546 ALA A N 1
ATOM 4207 C CA . ALA A 1 546 ? 6.072 -6.185 27.247 1.00 52.62 546 ALA A CA 1
ATOM 4208 C C . ALA A 1 546 ? 6.188 -7.493 28.040 1.00 52.62 546 ALA A C 1
ATOM 4210 O O . ALA A 1 546 ? 5.719 -8.542 27.599 1.00 52.62 546 ALA A O 1
ATOM 4211 N N . GLN A 1 547 ? 6.835 -7.442 29.209 1.00 53.88 547 GLN A N 1
ATOM 4212 C CA . GLN A 1 547 ? 7.104 -8.633 30.023 1.00 53.88 547 GLN A CA 1
ATOM 4213 C C . GLN A 1 547 ? 5.866 -9.129 30.792 1.00 53.88 547 GLN A C 1
ATOM 4215 O O . GLN A 1 547 ? 5.984 -10.003 31.647 1.00 53.88 547 GLN A O 1
ATOM 4220 N N . GLY A 1 548 ? 4.676 -8.612 30.488 1.00 67.00 548 GLY A N 1
ATOM 4221 C CA . GLY A 1 548 ? 3.443 -9.027 31.136 1.00 67.00 548 GLY A CA 1
ATOM 4222 C C . GLY A 1 548 ? 2.194 -8.446 30.485 1.00 67.00 548 GLY A C 1
ATOM 4223 O O . GLY A 1 548 ? 2.211 -7.404 29.817 1.00 67.00 548 GLY A O 1
ATOM 4224 N N . TRP A 1 549 ? 1.102 -9.172 30.681 1.00 81.50 549 TRP A N 1
ATOM 4225 C CA . TRP A 1 549 ? -0.260 -8.744 30.415 1.00 81.50 549 TRP A CA 1
ATOM 4226 C C . TRP A 1 549 ? -1.124 -9.188 31.594 1.00 81.50 549 TRP A C 1
ATOM 4228 O O . TRP A 1 549 ? -0.865 -10.222 32.209 1.00 81.50 549 TRP A O 1
ATOM 4238 N N . GLN A 1 550 ? -2.150 -8.407 31.911 1.00 83.19 550 GLN A N 1
ATOM 4239 C CA . GLN A 1 550 ? -3.097 -8.724 32.972 1.00 83.19 550 GLN A CA 1
ATOM 4240 C C . GLN A 1 550 ? -4.511 -8.673 32.412 1.00 83.19 550 GLN A C 1
ATOM 4242 O O . GLN A 1 550 ? -4.897 -7.693 31.777 1.00 83.19 550 GLN A O 1
ATOM 4247 N N . LEU A 1 551 ? -5.270 -9.743 32.639 1.00 84.94 551 LEU A N 1
ATOM 4248 C CA . LEU A 1 551 ? -6.677 -9.831 32.281 1.00 84.94 551 LEU A CA 1
ATOM 4249 C C . LEU A 1 551 ? -7.523 -9.760 33.554 1.00 84.94 551 LEU A C 1
ATOM 4251 O O . LEU A 1 551 ? -7.478 -10.672 34.377 1.00 84.94 551 LEU A O 1
ATOM 4255 N N . THR A 1 552 ? -8.335 -8.719 33.666 1.00 84.88 552 THR A N 1
ATOM 4256 C CA . THR A 1 552 ? -9.289 -8.517 34.757 1.00 84.88 552 THR A CA 1
ATOM 4257 C C . THR A 1 552 ? -10.706 -8.719 34.224 1.00 84.88 552 THR A C 1
ATOM 4259 O O . THR A 1 552 ? -11.066 -8.175 33.177 1.00 84.88 552 THR A O 1
ATOM 4262 N N . GLN A 1 553 ? -11.518 -9.527 34.907 1.00 81.06 553 GLN A N 1
ATOM 4263 C CA . GLN A 1 553 ? -12.962 -9.576 34.665 1.00 81.06 553 GLN A CA 1
ATOM 4264 C C . GLN A 1 553 ? -13.625 -8.501 35.525 1.00 81.06 553 GLN A C 1
ATOM 4266 O O . GLN A 1 553 ? -13.392 -8.452 36.724 1.00 81.06 553 GLN A O 1
ATOM 4271 N N . MET A 1 554 ? -14.428 -7.650 34.898 1.00 72.25 554 MET A N 1
ATOM 4272 C CA . MET A 1 554 ? -15.238 -6.635 35.560 1.00 72.25 554 MET A CA 1
ATOM 4273 C C . MET A 1 554 ? -16.641 -7.219 35.695 1.00 72.25 554 MET A C 1
ATOM 4275 O O . MET A 1 554 ? -17.369 -7.354 34.704 1.00 72.25 554 MET A O 1
ATOM 4279 N N . SER A 1 555 ? -16.984 -7.676 36.895 1.00 53.16 555 SER A N 1
ATOM 4280 C CA . SER A 1 555 ? -18.285 -8.287 37.140 1.00 53.16 555 SER A CA 1
ATOM 4281 C C . SER A 1 555 ? -19.313 -7.188 37.398 1.00 53.16 555 SER A C 1
ATOM 4283 O O . SER A 1 555 ? -19.077 -6.223 38.113 1.00 53.16 555 SER A O 1
ATOM 4285 N N . SER A 1 556 ? -20.485 -7.272 36.776 1.00 50.28 556 SER A N 1
ATOM 4286 C CA . SER A 1 556 ? -21.547 -6.314 37.071 1.00 50.28 556 SER A CA 1
ATOM 4287 C C . SER A 1 556 ? -22.074 -6.543 38.496 1.00 50.28 556 SER A C 1
ATOM 4289 O O . SER A 1 556 ? -22.637 -7.609 38.747 1.00 50.28 556 SER A O 1
ATOM 4291 N N . HIS A 1 557 ? -21.982 -5.503 39.342 1.00 46.19 557 HIS A N 1
ATOM 4292 C CA . HIS A 1 557 ? -22.726 -5.259 40.598 1.00 46.19 557 HIS A CA 1
ATOM 4293 C C . HIS A 1 557 ? -22.040 -5.520 41.955 1.00 46.19 557 HIS A C 1
ATOM 4295 O O . HIS A 1 557 ? -22.636 -6.150 42.827 1.00 46.19 557 HIS A O 1
ATOM 4301 N N . THR A 1 558 ? -20.889 -4.906 42.228 1.00 51.72 558 THR A N 1
ATOM 4302 C CA . THR A 1 558 ? -20.471 -4.621 43.616 1.00 51.72 558 THR A CA 1
ATOM 4303 C C . THR A 1 558 ? -20.103 -3.144 43.779 1.00 51.72 558 THR A C 1
ATOM 4305 O O . THR A 1 558 ? -19.420 -2.557 42.941 1.00 51.72 558 THR A O 1
ATOM 4308 N N . ASP A 1 559 ? -20.578 -2.513 44.860 1.00 51.88 559 ASP A N 1
ATOM 4309 C CA . ASP A 1 559 ? -20.232 -1.123 45.212 1.00 51.88 559 ASP A CA 1
ATOM 4310 C C . ASP A 1 559 ? -18.722 -0.952 45.476 1.00 51.88 559 ASP A C 1
ATOM 4312 O O . ASP A 1 559 ? -18.180 0.141 45.328 1.00 51.88 559 ASP A O 1
ATOM 4316 N N . GLU A 1 560 ? -18.026 -2.048 45.791 1.00 52.16 560 GLU A N 1
ATOM 4317 C CA . GLU A 1 560 ? -16.568 -2.105 45.929 1.00 52.16 560 GLU A CA 1
ATOM 4318 C C . GLU A 1 560 ? -15.834 -1.919 44.592 1.00 52.16 560 GLU A C 1
ATOM 4320 O O . GLU A 1 560 ? -14.813 -1.240 44.563 1.00 52.16 560 GLU A O 1
ATOM 4325 N N . GLU A 1 561 ? -16.359 -2.431 43.474 1.00 52.78 561 GLU A N 1
ATOM 4326 C CA . GLU A 1 561 ? -15.727 -2.260 42.156 1.00 52.78 561 GLU A CA 1
ATOM 4327 C C . GLU A 1 561 ? -16.008 -0.876 41.558 1.00 52.78 561 GLU A C 1
ATOM 4329 O O . GLU A 1 561 ? -15.145 -0.324 40.884 1.00 52.78 561 GLU A O 1
ATOM 4334 N N . LYS A 1 562 ? -17.165 -0.258 41.850 1.00 54.38 562 LYS A N 1
ATOM 4335 C CA . LYS A 1 562 ? -17.359 1.180 41.574 1.00 54.38 562 LYS A CA 1
ATOM 4336 C C . LYS A 1 562 ? -16.334 2.015 42.327 1.00 54.38 562 LYS A C 1
ATOM 4338 O O . LYS A 1 562 ? -15.746 2.908 41.738 1.00 54.38 562 LYS A O 1
ATOM 4343 N N . LEU A 1 563 ? -16.087 1.680 43.592 1.00 57.41 563 LEU A N 1
ATOM 4344 C CA . LEU A 1 563 ? -15.070 2.337 44.400 1.00 57.41 563 LEU A CA 1
ATOM 4345 C C . LEU A 1 563 ? -13.656 2.102 43.842 1.00 57.41 563 LEU A C 1
ATOM 4347 O O . LEU A 1 563 ? -12.836 3.009 43.904 1.00 57.41 563 LEU A O 1
ATOM 4351 N N . GLU A 1 564 ? -13.341 0.922 43.300 1.00 53.94 564 GLU A N 1
ATOM 4352 C CA . GLU A 1 564 ? -12.059 0.678 42.618 1.00 53.94 564 GLU A CA 1
ATOM 4353 C C . GLU A 1 564 ? -11.951 1.403 41.275 1.00 53.94 564 GLU A C 1
ATOM 4355 O O . GLU A 1 564 ? -10.889 1.936 40.968 1.00 53.94 564 GLU A O 1
ATOM 4360 N N . LEU A 1 565 ? -13.033 1.470 40.496 1.00 57.66 565 LEU A N 1
ATOM 4361 C CA . LEU A 1 565 ? -13.082 2.219 39.242 1.00 57.66 565 LEU A CA 1
ATOM 4362 C C . LEU A 1 565 ? -12.924 3.719 39.506 1.00 57.66 565 LEU A C 1
ATOM 4364 O O . LEU A 1 565 ? -12.141 4.370 38.826 1.00 57.66 565 LEU A O 1
ATOM 4368 N N . ASP A 1 566 ? -13.613 4.243 40.520 1.00 63.62 566 ASP A N 1
ATOM 4369 C CA . ASP A 1 566 ? -13.494 5.628 40.972 1.00 63.62 566 ASP A CA 1
ATOM 4370 C C . ASP A 1 566 ? -12.082 5.898 41.509 1.00 63.62 566 ASP A C 1
ATOM 4372 O O . ASP A 1 566 ? -11.492 6.913 41.161 1.00 63.62 566 ASP A O 1
ATOM 4376 N N . LYS A 1 567 ? -11.481 4.965 42.263 1.00 63.97 567 LYS A N 1
ATOM 4377 C CA . LYS A 1 567 ? -10.078 5.065 42.708 1.00 63.97 567 LYS A CA 1
ATOM 4378 C C . LYS A 1 567 ? -9.077 5.001 41.560 1.00 63.97 567 LYS A C 1
ATOM 4380 O O . LYS A 1 567 ? -8.046 5.659 41.633 1.00 63.97 567 LYS A O 1
ATOM 4385 N N . GLU A 1 568 ? -9.320 4.200 40.525 1.00 57.94 568 GLU A N 1
ATOM 4386 C CA . GLU A 1 568 ? -8.436 4.135 39.356 1.00 57.94 568 GLU A CA 1
ATOM 4387 C C . GLU A 1 568 ? -8.620 5.374 38.476 1.00 57.94 568 GLU A C 1
ATOM 4389 O O . GLU A 1 568 ? -7.633 5.885 37.960 1.00 57.94 568 GLU A O 1
ATOM 4394 N N . ILE A 1 569 ? -9.840 5.909 38.349 1.00 66.88 569 ILE A N 1
ATOM 4395 C CA . ILE A 1 569 ? -10.087 7.220 37.734 1.00 66.88 569 ILE A CA 1
ATOM 4396 C C . ILE A 1 569 ? -9.329 8.293 38.515 1.00 66.88 569 ILE A C 1
ATOM 4398 O O . ILE A 1 569 ? -8.548 9.016 37.913 1.00 66.88 569 ILE A O 1
ATOM 4402 N N . GLU A 1 570 ? -9.458 8.327 39.839 1.00 69.25 570 GLU A N 1
ATOM 4403 C CA . GLU A 1 570 ? -8.764 9.278 40.713 1.00 69.25 570 GLU A CA 1
ATOM 4404 C C . GLU A 1 570 ? -7.236 9.116 40.628 1.00 69.25 570 GLU A C 1
ATOM 4406 O O . GLU A 1 570 ? -6.494 10.095 40.574 1.00 69.25 570 GLU A O 1
ATOM 4411 N N . ARG A 1 571 ? -6.731 7.881 40.533 1.00 72.88 571 ARG A N 1
ATOM 4412 C CA . ARG A 1 571 ? -5.304 7.603 40.322 1.00 72.88 571 ARG A CA 1
ATOM 4413 C C . ARG A 1 571 ? -4.832 8.075 38.949 1.00 72.88 571 ARG A C 1
ATOM 4415 O O . ARG A 1 571 ? -3.743 8.633 38.844 1.00 72.88 571 ARG A O 1
ATOM 4422 N N . LEU A 1 572 ? -5.610 7.826 37.898 1.00 61.44 572 LEU A N 1
ATOM 4423 C CA . LEU A 1 572 ? -5.304 8.280 36.543 1.00 61.44 572 LEU A CA 1
ATOM 4424 C C . LEU A 1 572 ? -5.353 9.804 36.456 1.00 61.44 572 LEU A C 1
ATOM 4426 O O . LEU A 1 572 ? -4.482 10.373 35.810 1.00 61.44 572 LEU A O 1
ATOM 4430 N N . GLU A 1 573 ? -6.300 10.451 37.136 1.00 70.19 573 GLU A N 1
ATOM 4431 C CA . GLU A 1 573 ? -6.381 11.906 37.289 1.00 70.19 573 GLU A CA 1
ATOM 4432 C C . GLU A 1 573 ? -5.151 12.448 38.022 1.00 70.19 573 GLU A C 1
ATOM 4434 O O . GLU A 1 573 ? -4.517 13.364 37.517 1.00 70.19 573 GLU A O 1
ATOM 4439 N N . GLN A 1 574 ? -4.712 11.824 39.119 1.00 69.50 574 GLN A N 1
ATOM 4440 C CA . GLN A 1 574 ? -3.482 12.220 39.821 1.00 69.50 574 GLN A CA 1
ATOM 4441 C C . GLN A 1 574 ? -2.218 12.063 38.967 1.00 69.50 574 GLN A C 1
ATOM 4443 O O . GLN A 1 574 ? -1.319 12.905 39.020 1.00 69.50 574 GLN A O 1
ATOM 4448 N N . VAL A 1 575 ? -2.117 10.980 38.190 1.00 68.38 575 VAL A N 1
ATOM 4449 C CA . VAL A 1 575 ? -1.005 10.790 37.246 1.00 68.38 575 VAL A CA 1
ATOM 4450 C C . VAL A 1 575 ? -1.070 11.846 36.145 1.00 68.38 575 VAL A C 1
ATOM 4452 O O . VAL A 1 575 ? -0.037 12.429 35.819 1.00 68.38 575 VAL A O 1
ATOM 4455 N N . LEU A 1 576 ? -2.265 12.132 35.616 1.00 65.69 576 LEU A N 1
ATOM 4456 C CA . LEU A 1 576 ? -2.464 13.186 34.626 1.00 65.69 576 LEU A CA 1
ATOM 4457 C C . LEU A 1 576 ? -2.072 14.551 35.186 1.00 65.69 576 LEU A C 1
ATOM 4459 O O . LEU A 1 576 ? -1.340 15.259 34.515 1.00 65.69 576 LEU A O 1
ATOM 4463 N N . ASP A 1 577 ? -2.498 14.910 36.395 1.00 68.12 577 ASP A N 1
ATOM 4464 C CA . ASP A 1 577 ? -2.179 16.192 37.031 1.00 68.12 577 ASP A CA 1
ATOM 4465 C C . ASP A 1 577 ? -0.668 16.348 37.256 1.00 68.12 577 ASP A C 1
ATOM 4467 O O . ASP A 1 577 ? -0.090 17.403 36.978 1.00 68.12 577 ASP A O 1
ATOM 4471 N N . GLY A 1 578 ? 0.001 15.272 37.684 1.00 69.00 578 GLY A N 1
ATOM 4472 C CA . GLY A 1 578 ? 1.457 15.240 37.821 1.00 69.00 578 GLY A CA 1
ATOM 4473 C C . GLY A 1 578 ? 2.191 15.411 36.487 1.00 69.00 578 GLY A C 1
ATOM 4474 O O . GLY A 1 578 ? 3.218 16.094 36.425 1.00 69.00 578 GLY A O 1
ATOM 4475 N N . GLU A 1 579 ? 1.667 14.830 35.406 1.00 67.75 579 GLU A N 1
ATOM 4476 C CA . GLU A 1 579 ? 2.189 15.055 34.058 1.00 67.75 579 GLU A CA 1
ATOM 4477 C C . GLU A 1 579 ? 1.858 16.470 33.565 1.00 67.75 579 GLU A C 1
ATOM 4479 O O . GLU A 1 579 ? 2.749 17.150 33.068 1.00 67.75 579 GLU A O 1
ATOM 4484 N N . VAL A 1 580 ? 0.641 16.979 33.758 1.00 75.00 580 VAL A N 1
ATOM 4485 C CA . VAL A 1 580 ? 0.209 18.315 33.315 1.00 75.00 580 VAL A CA 1
ATOM 4486 C C . VAL A 1 580 ? 1.128 19.402 33.867 1.00 75.00 580 VAL A C 1
ATOM 4488 O O . VAL A 1 580 ? 1.592 20.230 33.085 1.00 75.00 580 VAL A O 1
ATOM 4491 N N . GLU A 1 581 ? 1.515 19.354 35.145 1.00 72.38 581 GLU A N 1
ATOM 4492 C CA . GLU A 1 581 ? 2.519 20.283 35.692 1.00 72.38 581 GLU A CA 1
ATOM 4493 C C . GLU A 1 581 ? 3.852 20.235 34.925 1.00 72.38 581 GLU A C 1
ATOM 4495 O O . GLU A 1 581 ? 4.520 21.252 34.707 1.00 72.38 581 GLU A O 1
ATOM 4500 N N . GLN A 1 582 ? 4.275 19.040 34.520 1.00 75.19 582 GLN A N 1
ATOM 4501 C CA . GLN A 1 582 ? 5.509 18.829 33.773 1.00 75.19 582 GLN A CA 1
ATOM 4502 C C . GLN A 1 582 ? 5.404 19.400 32.352 1.00 75.19 582 GLN A C 1
ATOM 4504 O O . GLN A 1 582 ? 6.355 20.010 31.851 1.00 75.19 582 GLN A O 1
ATOM 4509 N N . TRP A 1 583 ? 4.240 19.248 31.719 1.00 71.31 583 TRP A N 1
ATOM 4510 C CA . TRP A 1 583 ? 3.937 19.810 30.405 1.00 71.31 583 TRP A CA 1
ATOM 4511 C C . TRP A 1 583 ? 3.806 21.335 30.463 1.00 71.31 583 TRP A C 1
ATOM 4513 O O . TRP A 1 583 ? 4.329 22.011 29.580 1.00 71.31 583 TRP A O 1
ATOM 4523 N N . GLU A 1 584 ? 3.211 21.897 31.516 1.00 78.19 584 GLU A N 1
ATOM 4524 C CA . GLU A 1 584 ? 3.132 23.345 31.748 1.00 78.19 584 GLU A CA 1
ATOM 4525 C C . GLU A 1 584 ? 4.515 23.968 31.954 1.00 78.19 584 GLU A C 1
ATOM 4527 O O . GLU A 1 584 ? 4.829 24.996 31.348 1.00 78.19 584 GLU A O 1
ATOM 4532 N N . ARG A 1 585 ? 5.393 23.324 32.738 1.00 79.44 585 ARG A N 1
ATOM 4533 C CA . ARG A 1 585 ? 6.793 23.763 32.884 1.00 79.44 585 ARG A CA 1
ATOM 4534 C C . ARG A 1 585 ? 7.526 23.740 31.549 1.00 79.44 585 ARG A C 1
ATOM 4536 O O . ARG A 1 585 ? 8.233 24.692 31.227 1.00 79.44 585 ARG A O 1
ATOM 4543 N N . ARG A 1 586 ? 7.322 22.691 30.749 1.00 79.19 586 ARG A N 1
ATOM 4544 C CA . ARG A 1 586 ? 7.947 22.566 29.429 1.00 79.19 586 ARG A CA 1
ATOM 4545 C C . ARG A 1 586 ? 7.394 23.576 28.426 1.00 79.19 586 ARG A C 1
ATOM 4547 O O . ARG A 1 586 ? 8.154 24.130 27.641 1.00 79.19 586 ARG A O 1
ATOM 4554 N N . LEU A 1 587 ? 6.099 23.880 28.482 1.00 77.50 587 LEU A N 1
ATOM 4555 C CA . LEU A 1 587 ? 5.474 24.940 27.692 1.00 77.50 587 LEU A CA 1
ATOM 4556 C C . LEU A 1 587 ? 6.030 26.318 28.080 1.00 77.50 587 LEU A C 1
ATOM 4558 O O . LEU A 1 587 ? 6.303 27.139 27.206 1.00 77.50 587 LEU A O 1
ATOM 4562 N N . ALA A 1 588 ? 6.237 26.572 29.374 1.00 81.25 588 ALA A N 1
ATOM 4563 C CA . ALA A 1 588 ? 6.855 27.802 29.864 1.00 81.25 588 ALA A CA 1
ATOM 4564 C C . ALA A 1 588 ? 8.319 27.933 29.412 1.00 81.25 588 ALA A C 1
ATOM 4566 O O . ALA A 1 588 ? 8.748 29.024 29.041 1.00 81.25 588 ALA A O 1
ATOM 4567 N N . GLU A 1 589 ? 9.068 26.831 29.396 1.00 83.19 589 GLU A N 1
ATOM 4568 C CA . GLU A 1 589 ? 10.449 26.772 28.908 1.00 83.19 589 GLU A CA 1
ATOM 4569 C C . GLU A 1 589 ? 10.524 27.043 27.398 1.00 83.19 589 GLU A C 1
ATOM 4571 O O . GLU A 1 589 ? 11.236 27.951 26.975 1.00 83.19 589 GLU A O 1
ATOM 4576 N N . VAL A 1 590 ? 9.685 26.378 26.598 1.00 78.38 590 VAL A N 1
ATOM 4577 C CA . VAL A 1 590 ? 9.580 26.606 25.145 1.00 78.38 590 VAL A CA 1
ATOM 4578 C C . VAL A 1 590 ? 9.138 28.039 24.830 1.00 78.38 590 VAL A C 1
ATOM 4580 O O . VAL A 1 590 ? 9.694 28.680 23.939 1.00 78.38 590 VAL A O 1
ATOM 4583 N N . ASN A 1 591 ? 8.181 28.596 25.578 1.00 77.50 591 ASN A N 1
ATOM 4584 C CA . ASN A 1 591 ? 7.775 29.995 25.416 1.00 77.50 591 ASN A CA 1
ATOM 4585 C C . ASN A 1 591 ? 8.906 30.973 25.760 1.00 77.50 591 ASN A C 1
ATOM 4587 O O . ASN A 1 591 ? 9.007 32.033 25.143 1.00 77.50 591 ASN A O 1
ATOM 4591 N N . LYS A 1 592 ? 9.772 30.627 26.717 1.00 82.38 592 LYS A N 1
ATOM 4592 C CA . LYS A 1 592 ? 10.941 31.430 27.085 1.00 82.38 592 LYS A CA 1
ATOM 4593 C C . LYS A 1 592 ? 12.030 31.369 26.011 1.00 82.38 592 LYS A C 1
ATOM 4595 O O . LYS A 1 592 ? 12.588 32.409 25.671 1.00 82.38 592 LYS A O 1
ATOM 4600 N N . GLU A 1 593 ? 12.263 30.195 25.425 1.00 81.38 593 GLU A N 1
ATOM 4601 C CA . GLU A 1 593 ? 13.165 30.007 24.280 1.00 81.38 593 GLU A CA 1
ATOM 4602 C C . GLU A 1 593 ? 12.676 30.767 23.035 1.00 81.38 593 GLU A C 1
ATOM 4604 O O . GLU A 1 593 ? 13.460 31.435 22.360 1.00 81.38 593 GLU A O 1
ATOM 4609 N N . LEU A 1 594 ? 11.366 30.750 22.763 1.00 71.12 594 LEU A N 1
ATOM 4610 C CA . LEU A 1 594 ? 10.752 31.484 21.649 1.00 71.12 594 LEU A CA 1
ATOM 4611 C C . LEU A 1 594 ? 10.778 33.010 21.837 1.00 71.12 594 LEU A C 1
ATOM 4613 O O . LEU A 1 594 ? 10.775 33.746 20.850 1.00 71.12 594 LEU A O 1
ATOM 4617 N N . GLN A 1 595 ? 10.822 33.499 23.079 1.00 70.19 595 GLN A N 1
ATOM 4618 C CA . GLN A 1 595 ? 10.910 34.930 23.395 1.00 70.19 595 GLN A CA 1
ATOM 4619 C C . GLN A 1 595 ? 12.346 35.480 23.422 1.00 70.19 595 GLN A C 1
ATOM 4621 O O . GLN A 1 595 ? 12.524 36.675 23.662 1.00 70.19 595 GLN A O 1
ATOM 4626 N N . GLY A 1 596 ? 13.364 34.661 23.133 1.00 55.28 596 GLY A N 1
ATOM 4627 C CA . GLY A 1 596 ? 14.740 35.123 22.938 1.00 55.28 596 GLY A CA 1
ATOM 4628 C C . GLY A 1 596 ? 15.364 35.776 24.177 1.00 55.28 596 GLY A C 1
ATOM 4629 O O . GLY A 1 596 ? 15.810 36.924 24.108 1.00 55.28 596 GLY A O 1
ATOM 4630 N N . LYS A 1 597 ? 15.408 35.050 25.300 1.00 44.41 597 LYS A N 1
ATOM 4631 C CA . LYS A 1 597 ? 16.283 35.359 26.442 1.00 44.41 597 LYS A CA 1
ATOM 4632 C C . LYS A 1 597 ? 17.217 34.212 26.766 1.00 44.41 597 LYS A C 1
ATOM 4634 O O . LYS A 1 597 ? 16.703 33.083 26.903 1.00 44.41 597 LYS A O 1
#

Radius of gyration: 36.4 Å; Cα contacts (8 Å, |Δi|>4): 713; chains: 1; bounding box: 75×58×130 Å

Sequence (597 aa):
MCSNHNLNYYKFGLGLGVVSGSAGDAEQKEHGRLTSEEREIVAGGADQLITTDLARFCDSLASLYGNMGKPFLDMVIFTSQLAASLGPAGTIGLFSQYYFTAWVLRQATPAFGRMAATEARLEGEYRTGLGRVGRDSEEIAFYDGGKRELGILWSAYLKLAKHVHSVFKVRIPYGMTEDFVIKYFWSAIGYGLMSIPVFFPVARHALNPKEHNVQDTANEVAERTETYVSNRRLLLSLGDAGGRLMYSGKELAELSGYTSRVYSLLASLHSLDNNIYPENPRPASLPADEPFYDLSNVHGRVIIGPGHVLLKGVPIVAPAGGVAGAERGGEELIRSLDLRVEKGEHTLVTGANGVGKTAIARVIAQLWPTWSGLLERPAHGEGGIFFLPQRPYLSIGSLRDQPSSPHTYAEMKARGRTDAELMSILEHVHLAYLPSREGGWETRKEWKDVLSGGEKQRMGMARLFYHRPAYAVLDEATSAVSSDVEGLMYEHAKALGITLITISHRPSLLKYHNRHLRLGEPTLAPSLSTANLHANLGAPSTPLAAQGWQLTQMSSHTDEEKLELDKEIERLEQVLDGEVEQWERRLAEVNKELQGK

Foldseek 3Di:
DDPPLQPLVLLQLQLLLEQVPDDPCPPVPPDDDDDQVNSNLSSQPPCCLVPPLVVLLVVLVVVLCVLQVVLVVLLVVLLVVLCVLLDDVLSVVLVVLLVVLLVVLVVLDDPVVVLVSVLSSLVSLLVVLVVCCVQCVVVCVVVVVVVVSCVSN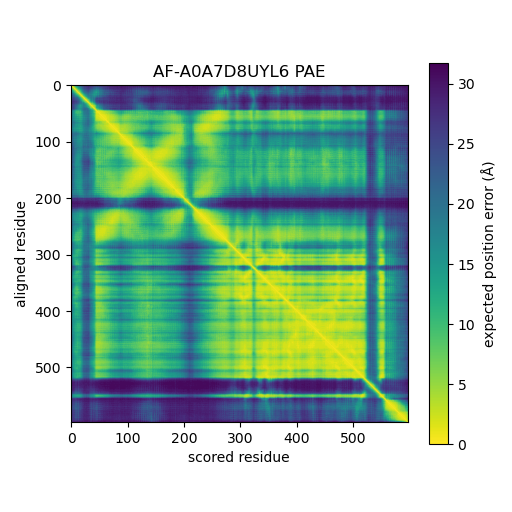VVSVVVNVVSVVVSCVSVVVSVVVLCCCLQPVQLVVQLVSLCCVVVPVVVVCVVDPDDDDDPCPVVVVVVSVVSSVVSSVSSNSSSVSSSSNSVCVVSVVSSVVSVSSNCSSVVSVVCSSVQHDADADADPPDPPPDDFADSNQAAEAEAEADQKKWFFQFWQWAADSDHRHDNDGTHTLARGDTDIGHFPQAEEEEEDPPSCLVSVLCPLVVSDGRRYGYTYAYDDFAQGEEEAALQADADQFWQLCLLQPPDDPVRCVVVVHDVVNLLVLCVLLVNNCVQVVQVHRRRGDPCSVVDDSQRRLSSSLSNCVNGLYQEYEAHNSRVVPDLVSVVSSLVVNVVSSYHYRYYDNDLSCVVSGQKYKYFQDAPPDPDDDDDPPPPDPDDPDDPDRRNDMDMDGRDPDDPVVVVVSVVVVVVVVVVVVVVVVVVVVVVVVVVVVVVPD

InterPro domains:
  IPR003439 ABC transporter-like, ATP-binding domain [PF00005] (335-479)
  IPR003439 ABC transporter-like, ATP-binding domain [PS50893] (311-546)
  IPR003593 AAA+ ATPase do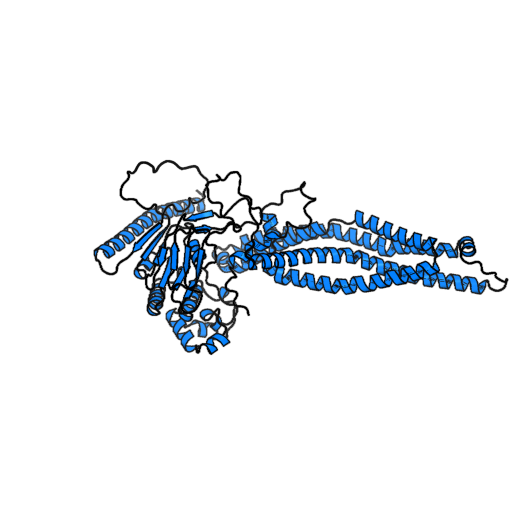main [SM00382] (343-521)
  IPR011527 ABC transporter type 1, transmembrane domain [PF06472] (45-199)
  IPR017871 ABC transporter-like, conserved site [PS00211] (451-465)
  IPR027417 P-loop containing nucleoside triphosphate hydrolase [G3DSA:3.40.50.300] (322-570)
  IPR027417 P-loop containing nucleoside triphosphate hydrolase [SSF52540] (329-545)
  IPR050835 ATP-binding cassette sub-family D [PTHR11384] (39-520)

Nearest PDB structures (foldseek):
  7vx8-assembly1_B  TM=9.009E-01  e=1.236E-33  Caenorhabditis elegans
  7shm-assembly1_A  TM=9.108E-01  e=2.655E-31  Homo sapiens
  7shm-assembly1_B  TM=9.037E-01  e=1.790E-31  Homo sapiens
  7shn-assembly1_A  TM=7.313E-01  e=1.418E-30  Homo sapiens
  7shn-assembly1_B  TM=7.158E-01  e=9.558E-31  Homo sapiens